Protein AF-A0A7J9WA64-F1 (afdb_monomer_lite)

Secondary structure (DSSP, 8-state):
-----------------PPP--------------------------TT--S----------------------------PPPPSS-SS-HHHHHHHHHHHHHTTPPP--HHHHHHHHHHHHHHHHHHHHHHHHHH---TTSPPP-EEEE-HHHHHHHHHHHHHHHHHHHHHHHHHT-SS-HHHHHHHHHHHHHHHHHHHTTT--EEE----SSSPPS--EEEEHHHHHHHHHHTGGGTT--HHHHHHHHHHHHHHHHHHHHH-TTHHHHHHHHHHHHHHH----HHHHHHHHHHHHHHTT-TTTTT-HHHHHHHHS-HHHHHHHHHHHHHHHHHHHHHHHHHHHHHHHHHHTT-----HHHHHHHHHHHHHTT--HHHHHHHS----TTHHHHHHHHHHHHHHHH-HHHHHGGGS-GGGSPPTTTTT-HHHHHHHHHHH--

Sequence (441 aa):
MPSRARRSPARVPSRTSARKTTCRSSTCPRSRNCRRSSGSCTSPCSSWESSSSSCSCSGTCSGNHDSLRSAEVSVVADSSPPPQGQLADWGLAGQVAWLVASSSSPATTHAEVAALRDSLARTVATADELARRATNLGADLAPATCRVVGRRTWIRANLDSMAWITAPVADRLLSQSGVSRAVARKVLGFQLGVVMGYLATKVLGQYEVFLPGDAAPGRLTLVGPNLLELERSLLPETGVSPDEFRMGVCLHEIAHRLQFEAVDWLRPHLRGLLDGYLEQTRVDPERMRQVLAQLPELLRNPGQLADPARLMEIVLTPAQAATMRHAQALMSLLEGHGNVVMDWGAEVANTHGGVDFDPSRVREVLNRRRAGTVDQTLRKMLGLAMKAEQYRVGEKFILQVAEHHGRDTFAKVWSGPELIPTPEELEDPDAWAARAARATA

pLDDT: mean 71.36, std 23.31, range [23.69, 97.94]

Foldseek 3Di:
DDDDDDDDDDDDDDDDDDDDDDDDDDDDDDDDDDDDDPDDPPDQDDLQPPDDDDPPPPDDDDDDDDDDDDDDPPPPPPCDDQFAFFLAPLVLLLVLLCVLQVVPQDRDDNVRVVVVQVLLQVLLQLLLVLLCVLQVFDPPPDRADEAAHALSVVLNQVSSLVRQLCRVCRCVVLVPDPDDSVVSRHVVSNLSSNVSSLVSLADAWAFQLRGPDPDDHTHIYGHVSNLVVLQVPCCVVLVDHSSLLSNLVSNLSVLVVRLRPRQVVPSVVVVCLSVVLSVQPDDDVVLVVVLVVCVVVCVVCVVVVVDLLVVCVSVDDPSNNQSVQLVLLVVLQSLLSSLVSSVSSQVSCVVVVHDNHDSVSSVVSVVVSVVVSDDPVVCVSVSPVPDPVSNVLNNVLQVVLCVPPNSVLVSLCSVDSVLRAGPVCSVVSPVSSVVSVVVVD

Radius of gyration: 29.96 Å; chains: 1; bounding box: 92×95×76 Å

Structure (mmCIF, N/CA/C/O backbone):
data_AF-A0A7J9WA64-F1
#
_entry.id   AF-A0A7J9WA64-F1
#
loop_
_atom_site.group_PDB
_atom_site.id
_atom_site.type_symbol
_atom_site.label_atom_id
_atom_site.label_alt_id
_atom_site.label_comp_id
_atom_site.label_asym_id
_atom_site.label_entity_id
_atom_site.label_seq_id
_atom_site.pdbx_PDB_ins_code
_atom_site.Cartn_x
_atom_site.Cartn_y
_atom_site.Cartn_z
_atom_site.occupancy
_atom_site.B_iso_or_equiv
_atom_site.auth_seq_id
_atom_site.auth_comp_id
_atom_site.auth_asym_id
_atom_site.auth_atom_id
_atom_site.pdbx_PDB_model_num
ATOM 1 N N . MET A 1 1 ? 70.084 14.345 -32.826 1.00 35.81 1 MET A N 1
ATOM 2 C CA . MET A 1 1 ? 71.289 15.183 -33.038 1.00 35.81 1 MET A CA 1
ATOM 3 C C . MET A 1 1 ? 71.877 14.821 -34.391 1.00 35.81 1 MET A C 1
ATOM 5 O O . MET A 1 1 ? 71.818 13.637 -34.698 1.00 35.81 1 MET A O 1
ATOM 9 N N . PRO A 1 2 ? 72.448 15.764 -35.168 1.00 55.12 2 PRO A N 1
ATOM 10 C CA . PRO A 1 2 ? 72.527 17.225 -34.955 1.00 55.12 2 PRO A CA 1
ATOM 11 C C . PRO A 1 2 ? 71.203 17.939 -35.384 1.00 55.12 2 PRO A C 1
ATOM 13 O O . PRO A 1 2 ? 70.242 17.228 -35.650 1.00 55.12 2 PRO A O 1
ATOM 16 N N . SER A 1 3 ? 70.926 19.259 -35.295 1.00 36.16 3 SER A N 1
ATOM 17 C CA . SER A 1 3 ? 71.703 20.531 -35.249 1.00 36.16 3 SER A CA 1
ATOM 18 C C . SER A 1 3 ? 72.214 21.014 -36.627 1.00 36.16 3 SER A C 1
ATOM 20 O O . SER A 1 3 ? 72.663 20.177 -37.394 1.00 36.16 3 SER A O 1
ATOM 22 N N . ARG A 1 4 ? 72.248 22.303 -37.034 1.00 43.09 4 ARG A N 1
ATOM 23 C CA . ARG A 1 4 ? 71.766 23.655 -36.583 1.00 43.09 4 ARG A CA 1
ATOM 24 C C . ARG A 1 4 ? 71.992 24.613 -37.793 1.00 43.09 4 ARG A C 1
ATOM 26 O O . ARG A 1 4 ? 72.880 24.324 -38.580 1.00 43.09 4 ARG A O 1
ATOM 33 N N . ALA A 1 5 ? 71.399 25.799 -37.999 1.00 41.44 5 ALA A N 1
ATOM 34 C CA . ALA A 1 5 ? 70.200 26.506 -37.503 1.00 41.44 5 ALA A CA 1
ATOM 35 C C . ALA A 1 5 ? 69.795 27.547 -38.613 1.00 41.44 5 ALA A C 1
ATOM 37 O O . ALA A 1 5 ? 69.564 27.074 -39.714 1.00 41.44 5 ALA A O 1
ATOM 38 N N . ARG A 1 6 ? 69.721 28.899 -38.558 1.00 39.59 6 ARG A N 1
ATOM 39 C CA . ARG A 1 6 ? 69.831 29.968 -37.529 1.00 39.59 6 ARG A CA 1
ATOM 40 C C . ARG A 1 6 ? 69.413 31.350 -38.129 1.00 39.59 6 ARG A C 1
ATOM 42 O O . ARG A 1 6 ? 70.151 31.817 -38.990 1.00 39.59 6 ARG A O 1
ATOM 49 N N . ARG A 1 7 ? 68.358 32.052 -37.648 1.00 30.84 7 ARG A N 1
ATOM 50 C CA . ARG A 1 7 ? 68.285 33.545 -37.450 1.00 30.84 7 ARG A CA 1
ATOM 51 C C . ARG A 1 7 ? 66.887 34.090 -37.058 1.00 30.84 7 ARG A C 1
ATOM 53 O O . ARG A 1 7 ? 65.856 33.489 -37.326 1.00 30.84 7 ARG A O 1
ATOM 60 N N . SER A 1 8 ? 66.913 35.255 -36.405 1.00 29.92 8 SER A N 1
ATOM 61 C CA . SER A 1 8 ? 65.829 36.173 -35.961 1.00 29.92 8 SER A CA 1
ATOM 62 C C . SER A 1 8 ? 66.485 37.596 -35.891 1.00 29.92 8 SER A C 1
ATOM 64 O O . SER A 1 8 ? 67.610 37.675 -36.409 1.00 29.92 8 SER A O 1
ATOM 66 N N . PRO A 1 9 ? 65.972 38.695 -35.260 1.00 48.88 9 PRO A N 1
ATOM 67 C CA . PRO A 1 9 ? 64.745 38.910 -34.453 1.00 48.88 9 PRO A CA 1
ATOM 68 C C . PRO A 1 9 ? 64.004 40.273 -34.658 1.00 48.88 9 PRO A C 1
ATOM 70 O O . PRO A 1 9 ? 64.513 41.149 -35.345 1.00 48.88 9 PRO A O 1
ATOM 73 N N . ALA A 1 10 ? 62.860 40.474 -33.969 1.00 28.69 10 ALA A N 1
ATOM 74 C CA . ALA A 1 10 ? 62.312 41.738 -33.391 1.00 28.69 10 ALA A CA 1
ATOM 75 C C . ALA A 1 10 ? 60.790 41.593 -33.114 1.00 28.69 10 ALA A C 1
ATOM 77 O O . ALA A 1 10 ? 60.130 40.884 -33.862 1.00 28.69 10 ALA A O 1
ATOM 78 N N . ARG A 1 11 ? 60.130 42.241 -32.135 1.00 29.41 11 ARG A N 1
ATOM 79 C CA . ARG A 1 11 ? 60.499 42.785 -30.799 1.00 29.41 11 ARG A CA 1
ATOM 80 C C . ARG A 1 11 ? 59.185 42.918 -29.977 1.00 29.41 11 ARG A C 1
ATOM 82 O O . ARG A 1 11 ? 58.117 42.980 -30.573 1.00 29.41 11 ARG A O 1
ATOM 89 N N . VAL A 1 12 ? 59.237 42.970 -28.640 1.00 32.25 12 VAL A N 1
ATOM 90 C CA . VAL A 1 12 ? 58.052 43.007 -27.736 1.00 32.25 12 VAL A CA 1
ATOM 91 C C . VAL A 1 12 ? 58.147 44.212 -26.778 1.00 32.25 12 VAL A C 1
ATOM 93 O O . VAL A 1 12 ? 59.264 44.584 -26.408 1.00 32.25 12 VAL A O 1
ATOM 96 N N . PRO A 1 13 ? 57.024 44.870 -26.423 1.00 36.94 13 PRO A N 1
ATOM 97 C CA . PRO A 1 13 ? 56.581 44.900 -25.016 1.00 36.94 13 PRO A CA 1
ATOM 98 C C . PRO A 1 13 ? 55.044 44.774 -24.849 1.00 36.94 13 PRO A C 1
ATOM 100 O O . PRO A 1 13 ? 54.297 44.730 -25.822 1.00 36.94 13 PRO A O 1
ATOM 103 N N . SER A 1 14 ? 54.559 44.713 -23.603 1.00 31.69 14 SER A N 1
ATOM 104 C CA . SER A 1 14 ? 53.137 44.547 -23.249 1.00 31.69 14 SER A CA 1
ATOM 105 C C . SER A 1 14 ? 52.754 45.328 -21.979 1.00 31.69 14 SER A C 1
ATOM 107 O O . SER A 1 14 ? 53.646 45.633 -21.188 1.00 31.69 14 SER A O 1
ATOM 109 N N . ARG A 1 15 ? 51.441 45.595 -21.774 1.00 30.50 15 ARG A N 1
ATOM 110 C CA . ARG A 1 15 ? 50.671 45.581 -20.490 1.00 30.50 15 ARG A CA 1
ATOM 111 C C . ARG A 1 15 ? 49.594 46.682 -20.297 1.00 30.50 15 ARG A C 1
ATOM 113 O O . ARG A 1 15 ? 49.784 47.848 -20.613 1.00 30.50 15 ARG A O 1
ATOM 120 N N . THR A 1 16 ? 48.568 46.269 -19.535 1.00 29.50 16 THR A N 1
ATOM 121 C CA . THR A 1 16 ? 47.803 46.986 -18.476 1.00 29.50 16 THR A CA 1
ATOM 122 C C . THR A 1 16 ? 46.616 47.934 -18.741 1.00 29.50 16 THR A C 1
ATOM 124 O O . THR A 1 16 ? 46.685 48.926 -19.452 1.00 29.50 16 THR A O 1
ATOM 127 N N . SER A 1 17 ? 45.586 47.672 -17.915 1.00 27.88 17 SER A N 1
ATOM 128 C CA . SER A 1 17 ? 44.582 48.572 -17.312 1.00 27.88 17 SER A CA 1
ATOM 129 C C . SER A 1 17 ? 43.551 49.282 -18.200 1.00 27.88 17 SER A C 1
ATOM 131 O O . SER A 1 17 ? 43.749 50.414 -18.633 1.00 27.88 17 SER A O 1
ATOM 133 N N . ALA A 1 18 ? 42.351 48.693 -18.269 1.00 31.20 18 ALA A N 1
ATOM 134 C CA . ALA A 1 18 ? 41.120 49.454 -18.479 1.00 31.20 18 ALA A CA 1
ATOM 135 C C . ALA A 1 18 ? 40.888 50.404 -17.284 1.00 31.20 18 ALA A C 1
ATOM 137 O O . ALA A 1 18 ? 40.889 49.982 -16.124 1.00 31.20 18 ALA A O 1
ATOM 138 N N . ARG A 1 19 ? 40.745 51.704 -17.559 1.00 29.16 19 ARG A N 1
ATOM 139 C CA . ARG A 1 19 ? 40.657 52.766 -16.542 1.00 29.16 19 ARG A CA 1
ATOM 140 C C . ARG A 1 19 ? 39.223 52.955 -16.033 1.00 29.16 19 ARG A C 1
ATOM 142 O O . ARG A 1 19 ? 38.262 52.752 -16.765 1.00 29.16 19 ARG A O 1
ATOM 149 N N . LYS A 1 20 ? 39.083 53.436 -14.793 1.00 28.94 20 LYS A N 1
ATOM 150 C CA . LYS A 1 20 ? 37.807 53.955 -14.269 1.00 28.94 20 LYS A CA 1
ATOM 151 C C . LYS A 1 20 ? 37.417 55.227 -15.031 1.00 28.94 20 LYS A C 1
ATOM 153 O O . LYS A 1 20 ? 38.168 56.200 -14.979 1.00 28.94 20 LYS A O 1
ATOM 158 N N . THR A 1 21 ? 36.235 55.258 -15.641 1.00 27.47 21 THR A N 1
ATOM 159 C CA . THR A 1 21 ? 35.641 56.495 -16.175 1.00 27.47 21 THR A CA 1
ATOM 160 C C . THR A 1 21 ? 34.748 57.126 -15.111 1.00 27.47 21 THR A C 1
ATOM 162 O O . THR A 1 21 ? 33.687 56.601 -14.784 1.00 27.47 21 THR A O 1
ATOM 165 N N . THR A 1 22 ? 35.187 58.242 -14.533 1.00 27.89 22 THR A N 1
ATOM 166 C CA . THR A 1 22 ? 34.426 58.998 -13.527 1.00 27.89 22 THR A CA 1
ATOM 167 C C . THR A 1 22 ? 33.621 60.121 -14.178 1.00 27.89 22 THR A C 1
ATOM 169 O O . THR A 1 22 ? 34.208 61.119 -14.596 1.00 27.89 22 THR A O 1
ATOM 172 N N . CYS A 1 23 ? 32.290 60.025 -14.194 1.00 24.94 23 CYS A N 1
ATOM 173 C CA . CYS A 1 23 ? 31.441 61.194 -14.447 1.00 24.94 23 CYS A CA 1
ATOM 174 C C . CYS A 1 23 ? 31.354 62.067 -13.185 1.00 24.94 23 CYS A C 1
ATOM 176 O O . CYS A 1 23 ? 31.071 61.571 -12.093 1.00 24.94 23 CYS A O 1
ATOM 178 N N . ARG A 1 24 ? 31.596 63.375 -13.334 1.00 27.02 24 ARG A N 1
ATOM 179 C CA . ARG A 1 24 ? 31.425 64.372 -12.267 1.00 27.02 24 ARG A CA 1
ATOM 180 C C . ARG A 1 24 ? 30.007 64.956 -12.289 1.00 27.02 24 ARG A C 1
ATOM 182 O O . ARG A 1 24 ? 29.585 65.498 -13.297 1.00 27.02 24 ARG A O 1
ATOM 189 N N . SER A 1 25 ? 29.341 64.862 -11.140 1.00 28.61 25 SER A N 1
ATOM 190 C CA . SER A 1 25 ? 28.386 65.819 -10.551 1.00 28.61 25 SER A CA 1
ATOM 191 C C . SER A 1 25 ? 27.759 66.941 -11.408 1.00 28.61 25 SER A C 1
ATOM 193 O O . SER A 1 25 ? 28.449 67.904 -11.744 1.00 28.61 25 SER A O 1
ATOM 195 N N . SER A 1 26 ? 26.420 66.975 -11.445 1.00 27.45 26 SER A N 1
ATOM 196 C CA . SER A 1 26 ? 25.643 68.194 -11.143 1.00 27.45 26 SER A CA 1
ATOM 197 C C . SER A 1 26 ? 24.202 67.892 -10.666 1.00 27.45 26 SER A C 1
ATOM 199 O O . SER A 1 26 ? 23.508 67.061 -11.234 1.00 27.45 26 SER A O 1
ATOM 201 N N . THR A 1 27 ? 23.781 68.605 -9.609 1.00 28.77 27 THR A N 1
ATOM 202 C CA . THR A 1 27 ? 22.392 68.926 -9.169 1.00 28.77 27 THR A CA 1
ATOM 203 C C . THR A 1 27 ? 21.315 67.846 -8.888 1.00 28.77 27 THR A C 1
ATOM 205 O O . THR A 1 27 ? 20.744 67.259 -9.795 1.00 28.77 27 THR A O 1
ATOM 208 N N . CYS A 1 28 ? 20.886 67.832 -7.610 1.00 26.52 28 CYS A N 1
ATOM 209 C CA . CYS A 1 28 ? 19.532 67.544 -7.075 1.00 26.52 28 CYS A CA 1
ATOM 210 C C . CYS A 1 28 ? 18.952 66.101 -7.101 1.00 26.52 28 CYS A C 1
ATOM 212 O O . CYS A 1 28 ? 19.222 65.324 -8.007 1.00 26.52 28 CYS A O 1
ATOM 214 N N . PRO A 1 29 ? 18.059 65.755 -6.144 1.00 29.70 29 PRO A N 1
ATOM 215 C CA . PRO A 1 29 ? 18.179 65.989 -4.699 1.00 29.70 29 PRO A CA 1
ATOM 216 C C . PRO A 1 29 ? 18.028 64.685 -3.870 1.00 29.70 29 PRO A C 1
ATOM 218 O O . PRO A 1 29 ? 17.644 63.633 -4.370 1.00 29.70 29 PRO A O 1
ATOM 221 N N . ARG A 1 30 ? 18.338 64.736 -2.565 1.00 33.53 30 ARG A N 1
ATOM 222 C CA . ARG A 1 30 ? 18.271 63.565 -1.664 1.00 33.53 30 ARG A CA 1
ATOM 223 C C . ARG A 1 30 ? 16.833 63.214 -1.244 1.00 33.53 30 ARG A C 1
ATOM 225 O O . ARG A 1 30 ? 16.198 64.007 -0.556 1.00 33.53 30 ARG A O 1
ATOM 232 N N . SER A 1 31 ? 16.431 61.960 -1.440 1.00 29.02 31 SER A N 1
ATOM 233 C CA . SER A 1 31 ? 15.532 61.232 -0.525 1.00 29.02 31 SER A CA 1
ATOM 234 C C . SER A 1 31 ? 16.186 59.897 -0.109 1.00 29.02 31 SER A C 1
ATOM 236 O O . SER A 1 31 ? 17.286 59.578 -0.569 1.00 29.02 31 SER A O 1
ATOM 238 N N . ARG A 1 32 ? 15.628 59.183 0.879 1.00 34.34 32 ARG A N 1
ATOM 239 C CA . ARG A 1 32 ? 16.340 58.120 1.628 1.00 34.34 32 ARG A CA 1
ATOM 240 C C . ARG A 1 32 ? 15.938 56.698 1.197 1.00 34.34 32 ARG A C 1
ATOM 242 O O . ARG A 1 32 ? 14.856 56.486 0.672 1.00 34.34 32 ARG A O 1
ATOM 249 N N . ASN A 1 33 ? 16.804 55.732 1.524 1.00 32.09 33 ASN A N 1
ATOM 250 C CA . ASN A 1 33 ? 16.599 54.272 1.456 1.00 32.09 33 ASN A CA 1
ATOM 251 C C . ASN A 1 33 ? 16.618 53.584 0.073 1.00 32.09 33 ASN A C 1
ATOM 253 O O . ASN A 1 33 ? 15.760 52.767 -0.236 1.00 32.09 33 ASN A O 1
ATOM 257 N N . CYS A 1 34 ? 17.707 53.761 -0.683 1.00 24.81 34 CYS A N 1
ATOM 258 C CA . CYS A 1 34 ? 18.169 52.742 -1.639 1.00 24.81 34 CYS A CA 1
ATOM 259 C C . CYS A 1 34 ? 19.402 52.004 -1.085 1.00 24.81 34 CYS A C 1
ATOM 261 O O . CYS A 1 34 ? 20.537 52.430 -1.304 1.00 24.81 34 CYS A O 1
ATOM 263 N N . ARG A 1 35 ? 19.206 50.882 -0.373 1.00 27.38 35 ARG A N 1
ATOM 264 C CA . ARG A 1 35 ? 20.303 49.929 -0.118 1.00 27.38 35 ARG A CA 1
ATOM 265 C C . ARG A 1 35 ? 20.520 49.094 -1.379 1.00 27.38 35 ARG A C 1
ATOM 267 O O . ARG A 1 35 ? 19.638 48.342 -1.775 1.00 27.38 35 ARG A O 1
ATOM 274 N N . ARG A 1 36 ? 21.715 49.166 -1.972 1.00 29.03 36 ARG A N 1
ATOM 275 C CA . ARG A 1 36 ? 22.178 48.109 -2.881 1.00 29.03 36 ARG A CA 1
ATOM 276 C C . ARG A 1 36 ? 22.468 46.855 -2.059 1.00 29.03 36 ARG A C 1
ATOM 278 O O . ARG A 1 36 ? 23.38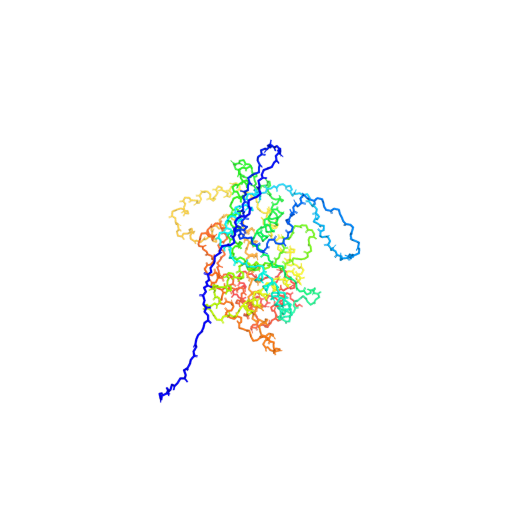1 46.872 -1.238 1.00 29.03 36 ARG A O 1
ATOM 285 N N . SER A 1 37 ? 21.752 45.773 -2.330 1.00 26.27 37 SER A N 1
ATOM 286 C CA . SER A 1 37 ? 22.151 44.414 -1.959 1.00 26.27 37 SER A CA 1
ATOM 287 C C . SER A 1 37 ? 22.249 43.575 -3.227 1.00 26.27 37 SER A C 1
ATOM 289 O O . SER A 1 37 ? 21.240 43.140 -3.777 1.00 26.27 37 SER A O 1
ATOM 291 N N . SER A 1 38 ? 23.474 43.368 -3.704 1.00 38.34 38 SER A N 1
ATOM 292 C CA . SER A 1 38 ? 23.782 42.342 -4.697 1.00 38.34 38 SER A CA 1
ATOM 293 C C . SER A 1 38 ? 23.550 40.969 -4.064 1.00 38.34 38 SER A C 1
ATOM 295 O O . SER A 1 38 ? 24.394 40.497 -3.305 1.00 38.34 38 SER A O 1
ATOM 297 N N . GLY A 1 39 ? 22.392 40.369 -4.331 1.00 25.52 39 GLY A N 1
ATOM 298 C CA . GLY A 1 39 ? 22.030 39.037 -3.858 1.00 25.52 39 GLY A CA 1
ATOM 299 C C . GLY A 1 39 ? 22.048 38.033 -5.002 1.00 25.52 39 GLY A C 1
ATOM 300 O O . GLY A 1 39 ? 21.155 38.044 -5.843 1.00 25.52 39 GLY A O 1
ATOM 301 N N . SER A 1 40 ? 23.046 37.154 -5.025 1.00 27.81 40 SER A N 1
ATOM 302 C CA . SER A 1 40 ? 22.951 35.894 -5.762 1.00 27.81 40 SER A CA 1
ATOM 303 C C . SER A 1 40 ? 21.907 35.008 -5.082 1.00 27.81 40 SER A C 1
ATOM 305 O O . SER A 1 40 ? 22.003 34.777 -3.878 1.00 27.81 40 SER A O 1
ATOM 307 N N . CYS A 1 41 ? 20.932 34.487 -5.829 1.00 24.97 41 CYS A N 1
ATOM 308 C CA . CYS A 1 41 ? 19.927 33.559 -5.302 1.00 24.97 41 CYS A CA 1
ATOM 309 C C . CYS A 1 41 ? 20.518 32.156 -5.073 1.00 24.97 41 CYS A C 1
ATOM 311 O O . CYS A 1 41 ? 20.204 31.205 -5.780 1.00 24.97 41 CYS A O 1
ATOM 313 N N . THR A 1 42 ? 21.384 32.027 -4.069 1.00 28.83 42 THR A N 1
ATOM 314 C CA . THR A 1 42 ? 21.920 30.751 -3.580 1.00 28.83 42 THR A CA 1
ATOM 315 C C . THR A 1 42 ? 20.995 30.166 -2.513 1.00 28.83 42 THR A C 1
ATOM 317 O O . THR A 1 42 ? 21.334 30.145 -1.331 1.00 28.83 42 THR A O 1
ATOM 320 N N . SER A 1 43 ? 19.826 29.697 -2.948 1.00 31.42 43 SER A N 1
ATOM 321 C CA . SER A 1 43 ? 18.892 28.907 -2.138 1.00 31.42 43 SER A CA 1
ATOM 322 C C . SER A 1 43 ? 18.500 27.653 -2.924 1.00 31.42 43 SER A C 1
ATOM 324 O O . SER A 1 43 ? 18.063 27.797 -4.069 1.00 31.42 43 SER A O 1
ATOM 326 N N . PRO A 1 44 ? 18.632 26.435 -2.367 1.00 29.33 44 PRO A N 1
ATOM 327 C CA . PRO A 1 44 ? 18.209 25.217 -3.048 1.00 29.33 44 PRO A CA 1
ATOM 328 C C . PRO A 1 44 ? 16.678 25.152 -3.080 1.00 29.33 44 PRO A C 1
ATOM 330 O O . PRO A 1 44 ? 16.038 24.753 -2.111 1.00 29.33 44 PRO A O 1
ATOM 333 N N . CYS A 1 45 ? 16.083 25.577 -4.194 1.00 31.77 45 CYS A N 1
ATOM 334 C CA . CYS A 1 45 ? 14.650 25.434 -4.422 1.00 31.77 45 CYS A CA 1
ATOM 335 C C . CYS A 1 45 ? 14.347 23.974 -4.789 1.00 31.77 45 CYS A C 1
ATOM 337 O O . CYS A 1 45 ? 14.920 23.450 -5.748 1.00 31.77 45 CYS A O 1
ATOM 339 N N . SER A 1 46 ? 13.472 23.304 -4.038 1.00 43.34 46 SER A N 1
ATOM 340 C CA . SER A 1 46 ? 13.077 21.923 -4.324 1.00 43.34 46 SER A CA 1
ATOM 341 C C . SER A 1 46 ? 12.267 21.860 -5.620 1.00 43.34 46 SER A C 1
ATOM 343 O O . SER A 1 46 ? 11.092 22.216 -5.663 1.00 43.34 46 SER A O 1
ATOM 345 N N . SER A 1 47 ? 12.879 21.329 -6.678 1.00 45.69 47 SER A N 1
ATOM 346 C CA . SER A 1 47 ? 12.329 21.215 -8.043 1.00 45.69 47 SER A CA 1
ATOM 347 C C . SER A 1 47 ? 11.009 20.419 -8.157 1.00 45.69 47 SER A C 1
ATOM 349 O O . SER A 1 47 ? 10.349 20.432 -9.199 1.00 45.69 47 SER A O 1
ATOM 351 N N . TRP A 1 48 ? 10.582 19.787 -7.062 1.00 46.44 48 TRP A N 1
ATOM 352 C CA . TRP A 1 48 ? 9.356 19.006 -6.899 1.00 46.44 48 TRP A CA 1
ATOM 353 C C . TRP A 1 48 ? 8.081 19.808 -6.589 1.00 46.44 48 TRP A C 1
ATOM 355 O O . TRP A 1 48 ? 6.990 19.249 -6.675 1.00 46.44 48 TRP A O 1
ATOM 365 N N . GLU A 1 49 ? 8.177 21.089 -6.221 1.00 47.94 49 GLU A N 1
ATOM 366 C CA . GLU A 1 49 ? 7.057 21.876 -5.658 1.00 47.94 49 GLU A CA 1
ATOM 367 C C . GLU A 1 49 ? 6.070 22.449 -6.703 1.00 47.94 49 GLU A C 1
ATOM 369 O O . GLU A 1 49 ? 5.332 23.401 -6.449 1.00 47.94 49 GLU A O 1
ATOM 374 N N . SER A 1 50 ? 6.033 21.858 -7.899 1.00 40.06 50 SER A N 1
ATOM 375 C CA . SER A 1 50 ? 5.281 22.336 -9.066 1.00 40.06 50 SER A CA 1
ATOM 376 C C . SER A 1 50 ? 3.787 21.959 -9.045 1.00 40.06 50 SER A C 1
ATOM 378 O O . SER A 1 50 ? 3.312 21.196 -9.880 1.00 40.06 50 SER A O 1
ATOM 380 N N . SER A 1 51 ? 3.022 22.554 -8.123 1.00 36.72 51 SER A N 1
ATOM 381 C CA . SER A 1 51 ? 1.571 22.761 -8.288 1.00 36.72 51 SER A CA 1
ATOM 382 C C . SER A 1 51 ? 1.092 23.972 -7.474 1.00 36.72 51 SER A C 1
ATOM 384 O O . SER A 1 51 ? 1.107 23.930 -6.244 1.00 36.72 51 SER A O 1
ATOM 386 N N . SER A 1 52 ? 0.673 25.037 -8.170 1.00 43.53 52 SER A N 1
ATOM 387 C CA . SER A 1 52 ? 0.083 26.280 -7.630 1.00 43.53 52 SER A CA 1
ATOM 388 C C . SER A 1 52 ? 0.839 26.959 -6.467 1.00 43.53 52 SER A C 1
ATOM 390 O O . SER A 1 52 ? 0.428 26.884 -5.311 1.00 43.53 52 SER A O 1
ATOM 392 N N . SER A 1 53 ? 1.891 27.716 -6.801 1.00 32.50 53 SER A N 1
ATOM 393 C CA . SER A 1 53 ? 2.387 28.850 -5.999 1.00 32.50 53 SER A CA 1
ATOM 394 C C . SER A 1 53 ? 2.398 30.101 -6.879 1.00 32.50 53 SER A C 1
ATOM 396 O O . SER A 1 53 ? 3.076 30.122 -7.904 1.00 32.50 53 SER A O 1
ATOM 398 N N . SER A 1 54 ? 1.631 31.133 -6.524 1.00 28.20 54 SER A N 1
ATOM 399 C CA . SER A 1 54 ? 1.483 32.344 -7.338 1.00 28.20 54 SER A CA 1
ATOM 400 C C . SER A 1 54 ? 2.663 33.308 -7.164 1.00 28.20 54 SER A C 1
ATOM 402 O O . SER A 1 54 ? 2.772 34.016 -6.164 1.00 28.20 54 SER A O 1
ATOM 404 N N . CYS A 1 55 ? 3.536 33.395 -8.172 1.00 24.36 55 CYS A N 1
ATOM 405 C CA . CYS A 1 55 ? 4.534 34.464 -8.258 1.00 24.36 55 CYS A CA 1
ATOM 406 C C . CYS A 1 55 ? 3.852 35.806 -8.577 1.00 24.36 55 CYS A C 1
ATOM 408 O O . CYS A 1 55 ? 3.638 36.150 -9.738 1.00 24.36 55 CYS A O 1
ATOM 410 N N . SER A 1 56 ? 3.511 36.574 -7.542 1.00 24.00 56 SER A N 1
ATOM 411 C CA . SER A 1 56 ? 2.874 37.891 -7.647 1.00 24.00 56 SER A CA 1
ATOM 412 C C . SER A 1 56 ? 3.846 38.990 -8.111 1.00 24.00 56 SER A C 1
ATOM 414 O O . SER A 1 56 ? 4.232 39.884 -7.359 1.00 24.00 56 SER A O 1
ATOM 416 N N . CYS A 1 57 ? 4.228 38.958 -9.388 1.00 24.11 57 CYS A N 1
ATOM 417 C CA . CYS A 1 57 ? 4.968 40.043 -10.031 1.00 24.11 57 CYS A CA 1
ATOM 418 C C . CYS A 1 57 ? 4.069 41.278 -10.229 1.00 24.11 57 CYS A C 1
ATOM 420 O O . CYS A 1 57 ? 3.400 41.420 -11.250 1.00 24.11 57 CYS A O 1
ATOM 422 N N . SER A 1 58 ? 4.068 42.197 -9.261 1.00 31.98 58 SER A N 1
ATOM 423 C CA . SER A 1 58 ? 3.358 43.478 -9.351 1.00 31.98 58 SER A CA 1
ATOM 424 C C . SER A 1 58 ? 4.062 44.453 -10.311 1.00 31.98 58 SER A C 1
ATOM 426 O O . SER A 1 58 ? 4.777 45.360 -9.880 1.00 31.98 58 SER A O 1
ATOM 428 N N . GLY A 1 59 ? 3.872 44.258 -11.617 1.00 26.14 59 GLY A N 1
ATOM 429 C CA . GLY A 1 59 ? 4.382 45.135 -12.672 1.00 26.14 59 GLY A CA 1
ATOM 430 C C . GLY A 1 59 ? 3.461 45.134 -13.890 1.00 26.14 59 GLY A C 1
ATOM 431 O O . GLY A 1 59 ? 3.328 44.124 -14.573 1.00 26.14 59 GLY A O 1
ATOM 432 N N . THR A 1 60 ? 2.812 46.265 -14.163 1.00 27.45 60 THR A N 1
ATOM 433 C CA . THR A 1 60 ? 1.901 46.430 -15.304 1.00 27.45 60 THR A CA 1
ATOM 434 C C . THR A 1 60 ? 2.674 46.576 -16.614 1.00 27.45 60 THR A C 1
ATOM 436 O O . THR A 1 60 ? 3.233 47.640 -16.884 1.00 27.45 60 THR A O 1
ATOM 439 N N . CYS A 1 61 ? 2.651 45.538 -17.450 1.00 24.81 61 CYS A N 1
ATOM 440 C CA . CYS A 1 61 ? 3.129 45.590 -18.831 1.00 24.81 61 CYS A CA 1
ATOM 441 C C . CYS A 1 61 ? 1.936 45.544 -19.792 1.00 24.81 61 CYS A C 1
ATOM 443 O O . CYS A 1 61 ? 1.412 44.471 -20.083 1.00 24.81 61 CYS A O 1
ATOM 445 N N . SER A 1 62 ? 1.505 46.704 -20.288 1.00 28.97 62 SER A N 1
ATOM 446 C CA . SER A 1 62 ? 0.501 46.781 -21.354 1.00 28.97 62 SER A CA 1
ATOM 447 C C . SER A 1 62 ? 1.141 46.453 -22.703 1.00 28.97 62 SER A C 1
ATOM 449 O O . SER A 1 62 ? 2.063 47.146 -23.129 1.00 28.97 62 SER A O 1
ATOM 451 N N . GLY A 1 63 ? 0.628 45.439 -23.397 1.00 25.27 63 GLY A N 1
ATOM 452 C CA . GLY A 1 63 ? 1.046 45.097 -24.754 1.00 25.27 63 GLY A CA 1
ATOM 453 C C . GLY A 1 63 ? 0.088 44.093 -25.383 1.00 25.27 63 GLY A C 1
ATOM 454 O O . GLY A 1 63 ? -0.040 42.977 -24.889 1.00 25.27 63 GLY A O 1
ATOM 455 N N . ASN A 1 64 ? -0.591 44.486 -26.463 1.00 31.66 64 ASN A N 1
ATOM 456 C CA . ASN A 1 64 ? -1.437 43.569 -27.223 1.00 31.66 64 ASN A CA 1
ATOM 457 C C . ASN A 1 64 ? -0.569 42.528 -27.934 1.00 31.66 64 ASN A C 1
ATOM 459 O O . ASN A 1 64 ? 0.249 42.895 -28.774 1.00 31.66 64 ASN A O 1
ATOM 463 N N . HIS A 1 65 ? -0.839 41.248 -27.695 1.00 28.33 65 HIS A N 1
ATOM 464 C CA . HIS A 1 65 ? -0.654 40.213 -28.705 1.00 28.33 65 HIS A CA 1
ATOM 465 C C . HIS A 1 65 ? -1.814 39.224 -28.621 1.00 28.33 65 HIS A C 1
ATOM 467 O O . HIS A 1 65 ? -2.027 38.583 -27.594 1.00 28.33 65 HIS A O 1
ATOM 473 N N . ASP A 1 66 ? -2.587 39.161 -29.700 1.00 28.83 66 ASP A N 1
ATOM 474 C CA . ASP A 1 66 ? -3.721 38.254 -29.851 1.00 28.83 66 ASP A CA 1
ATOM 475 C C . ASP A 1 66 ? -3.263 36.917 -30.473 1.00 28.83 66 ASP A C 1
ATOM 477 O O . ASP A 1 66 ? -2.138 36.799 -30.963 1.00 28.83 66 ASP A O 1
ATOM 481 N N . SER A 1 67 ? -4.160 35.932 -30.513 1.00 28.38 67 SER A N 1
ATOM 482 C CA . SER A 1 67 ? -4.008 34.597 -31.117 1.00 28.38 67 SER A CA 1
ATOM 483 C C . SER A 1 67 ? -2.909 33.681 -30.542 1.00 28.38 67 SER A C 1
ATOM 485 O O . SER A 1 67 ? -1.771 33.671 -30.997 1.00 28.38 67 SER A O 1
ATOM 487 N N . LEU A 1 68 ? -3.308 32.810 -29.604 1.00 26.64 68 LEU A N 1
ATOM 488 C CA . LEU A 1 68 ? -3.218 31.338 -29.722 1.00 26.64 68 LEU A CA 1
ATOM 489 C C . LEU A 1 68 ? -3.774 30.684 -28.440 1.00 26.64 68 LEU A C 1
ATOM 491 O O . LEU A 1 68 ? -3.081 30.554 -27.433 1.00 26.64 68 LEU A O 1
ATOM 495 N N . ARG A 1 69 ? -5.050 30.273 -28.460 1.00 25.14 69 ARG A N 1
ATOM 496 C CA . ARG A 1 69 ? -5.686 29.586 -27.322 1.00 25.14 69 ARG A CA 1
ATOM 497 C C . ARG A 1 69 ? -5.308 28.103 -27.288 1.00 25.14 69 ARG A C 1
ATOM 499 O O . ARG A 1 69 ? -6.005 27.278 -27.874 1.00 25.14 69 ARG A O 1
ATOM 506 N N . SER A 1 70 ? -4.269 27.762 -26.534 1.00 27.81 70 SER A N 1
ATOM 507 C CA . SER A 1 70 ? -4.174 26.424 -25.938 1.00 27.81 70 SER A CA 1
ATOM 508 C C . SER A 1 70 ? -5.315 26.242 -24.934 1.00 27.81 70 SER A C 1
ATOM 510 O O . SER A 1 70 ? -5.603 27.149 -24.152 1.00 27.81 70 SER A O 1
ATOM 512 N N . ALA A 1 71 ? -5.978 25.086 -24.949 1.00 27.08 71 ALA A N 1
ATOM 513 C CA . ALA A 1 71 ? -7.057 24.788 -24.013 1.00 27.08 71 ALA A CA 1
ATOM 514 C C . ALA A 1 71 ? -6.488 24.383 -22.642 1.00 27.08 71 ALA A C 1
ATOM 516 O O . ALA A 1 71 ? -6.255 23.204 -22.380 1.00 27.08 71 ALA A O 1
ATOM 517 N N . GLU A 1 72 ? -6.267 25.358 -21.757 1.00 25.70 72 GLU A N 1
ATOM 518 C CA . GLU A 1 72 ? -6.073 25.062 -20.336 1.00 25.70 72 GLU A CA 1
ATOM 519 C C . GLU A 1 72 ? -7.361 24.452 -19.769 1.00 25.70 72 GLU A C 1
ATOM 521 O O . GLU A 1 72 ? -8.378 25.131 -19.621 1.00 25.70 72 GLU A O 1
ATOM 526 N N . VAL A 1 73 ? -7.311 23.161 -19.427 1.00 25.28 73 VAL A N 1
ATOM 527 C CA . VAL A 1 73 ? -8.325 22.534 -18.574 1.00 25.28 73 VAL A CA 1
ATOM 528 C C . VAL A 1 73 ? -8.123 23.085 -17.168 1.00 25.28 73 VAL A C 1
ATOM 530 O O . VAL A 1 73 ? -7.317 22.580 -16.384 1.00 25.28 73 VAL A O 1
ATOM 533 N N . SER A 1 74 ? -8.833 24.168 -16.864 1.00 23.69 74 SER A N 1
ATOM 534 C CA . SER A 1 74 ? -8.878 24.757 -15.535 1.00 23.69 74 SER A CA 1
ATOM 535 C C . SER A 1 74 ? -9.490 23.753 -14.561 1.00 23.69 74 SER A C 1
ATOM 537 O O . SER A 1 74 ? -10.703 23.556 -14.515 1.00 23.69 74 SER A O 1
ATOM 539 N N . VAL A 1 75 ? -8.634 23.115 -13.758 1.00 28.05 75 VAL A N 1
ATOM 540 C CA . VAL A 1 75 ? -9.070 22.297 -12.624 1.00 28.05 75 VAL A CA 1
ATOM 541 C C . VAL A 1 75 ? -9.754 23.225 -11.627 1.00 28.05 75 VAL A C 1
ATOM 543 O O . VAL A 1 75 ? -9.101 23.887 -10.820 1.00 28.05 75 VAL A O 1
ATOM 546 N N . VAL A 1 76 ? -11.083 23.283 -11.706 1.00 26.20 76 VAL A N 1
ATOM 547 C CA . VAL A 1 76 ? -11.919 23.889 -10.675 1.00 26.20 76 VAL A CA 1
ATOM 548 C C . VAL A 1 76 ? -11.718 23.055 -9.418 1.00 26.20 76 VAL A C 1
ATOM 550 O O . VAL A 1 76 ? -12.229 21.944 -9.302 1.00 26.20 76 VAL A O 1
ATOM 553 N N . ALA A 1 77 ? -10.917 23.575 -8.492 1.00 31.38 77 ALA A N 1
ATOM 554 C CA . ALA A 1 77 ? -10.855 23.052 -7.141 1.00 31.38 77 ALA A CA 1
ATOM 555 C C . ALA A 1 77 ? -12.189 23.393 -6.472 1.00 31.38 77 ALA A C 1
ATOM 557 O O . ALA A 1 77 ? -12.346 24.498 -5.950 1.00 31.38 77 ALA A O 1
ATOM 558 N N . ASP A 1 78 ? -13.156 22.478 -6.568 1.00 28.75 78 ASP A N 1
ATOM 559 C CA . ASP A 1 78 ? -14.475 22.674 -5.979 1.00 28.75 78 ASP A CA 1
ATOM 560 C C . ASP A 1 78 ? -14.328 22.912 -4.474 1.00 28.75 78 ASP A C 1
ATOM 562 O O . ASP A 1 78 ? -13.796 22.085 -3.725 1.00 28.75 78 ASP A O 1
ATOM 566 N N . SER A 1 79 ? -14.728 24.104 -4.041 1.00 36.81 79 SER A N 1
ATOM 567 C CA . SER A 1 79 ? -14.469 24.605 -2.700 1.00 36.81 79 SER A CA 1
ATOM 568 C C . SER A 1 79 ? -15.535 24.101 -1.733 1.00 36.81 79 SER A C 1
ATOM 570 O O . SER A 1 79 ? -16.270 24.890 -1.134 1.00 36.81 79 SER A O 1
ATOM 572 N N . SER A 1 80 ? -15.598 22.775 -1.582 1.00 35.16 80 SER A N 1
ATOM 573 C CA . SER A 1 80 ? -16.336 22.118 -0.507 1.00 35.16 80 SER A CA 1
ATOM 574 C C . SER A 1 80 ? -16.010 22.800 0.831 1.00 35.16 80 SER A C 1
ATOM 576 O O . SER A 1 80 ? -14.829 23.029 1.125 1.00 35.16 80 SER A O 1
ATOM 578 N N . PRO A 1 81 ? -17.017 23.159 1.649 1.00 36.53 81 PRO A N 1
ATOM 579 C CA . PRO A 1 81 ? -16.776 23.848 2.910 1.00 36.53 81 PRO A CA 1
ATOM 580 C C . PRO A 1 81 ? -15.901 22.979 3.828 1.00 36.53 81 PRO A C 1
ATOM 582 O O . PRO A 1 81 ? -16.075 21.758 3.858 1.00 36.53 81 PRO A O 1
ATOM 585 N N . PRO A 1 82 ? -14.963 23.575 4.592 1.00 46.38 82 PRO A N 1
ATOM 586 C CA . PRO A 1 82 ? -14.078 22.809 5.460 1.00 46.38 82 PRO A CA 1
ATOM 587 C C . PRO A 1 82 ? -14.911 22.000 6.466 1.00 46.38 82 PRO A C 1
ATOM 589 O O . PRO A 1 82 ? -15.848 22.552 7.054 1.00 46.38 82 PRO A O 1
ATOM 592 N N . PRO A 1 83 ? -14.601 20.707 6.671 1.00 52.25 83 PRO A N 1
ATOM 593 C CA . PRO A 1 83 ? -15.475 19.817 7.417 1.00 52.25 83 PRO A CA 1
ATOM 594 C C . PRO A 1 83 ? -15.646 20.274 8.870 1.00 52.25 83 PRO A C 1
ATOM 596 O O . PRO A 1 83 ? -14.703 20.723 9.530 1.00 52.25 83 PRO A O 1
ATOM 599 N N . GLN A 1 84 ? -16.881 20.168 9.363 1.00 49.72 84 GLN A N 1
ATOM 600 C CA . GLN A 1 84 ? -17.232 20.540 10.731 1.00 49.72 84 GLN A CA 1
ATOM 601 C C . GLN A 1 84 ? -16.656 19.506 11.708 1.00 49.72 84 GLN A C 1
ATOM 603 O O . GLN A 1 84 ? -16.788 18.306 11.490 1.00 49.72 84 GLN A O 1
ATOM 608 N N . GLY A 1 85 ? -16.013 19.981 12.779 1.00 64.56 85 GLY A N 1
ATOM 609 C CA . GLY A 1 85 ? -15.264 19.136 13.713 1.00 64.56 85 GLY A CA 1
ATOM 610 C C . GLY A 1 85 ? -13.835 18.852 13.228 1.00 64.56 85 GLY A C 1
ATOM 611 O O . GLY A 1 85 ? -13.591 17.998 12.385 1.00 64.56 85 GLY A O 1
ATOM 612 N N . GLN A 1 86 ? -12.848 19.546 13.801 1.00 83.81 86 GLN A N 1
ATOM 613 C CA . GLN A 1 86 ? -11.427 19.283 13.537 1.00 83.81 86 GLN A CA 1
ATOM 614 C C . GLN A 1 86 ? -10.852 18.389 14.635 1.00 83.81 86 GLN A C 1
ATOM 616 O O . GLN A 1 86 ? -10.708 18.857 15.760 1.00 83.81 86 GLN A O 1
ATOM 621 N N . LEU A 1 87 ? -10.472 17.144 14.334 1.00 86.69 87 LEU A N 1
ATOM 622 C CA . LEU A 1 87 ? -9.854 16.259 15.334 1.00 86.69 87 LEU A CA 1
ATOM 623 C C . LEU A 1 87 ? -8.468 16.765 15.791 1.00 86.69 87 LEU A C 1
ATOM 625 O O . LEU A 1 87 ? -8.112 16.632 16.961 1.00 86.69 87 LEU A O 1
ATOM 629 N N . ALA A 1 88 ? -7.706 17.394 14.892 1.00 89.12 88 ALA A N 1
ATOM 630 C CA . ALA A 1 88 ? -6.352 17.887 15.137 1.00 89.12 88 ALA A CA 1
ATOM 631 C C . ALA A 1 88 ? -6.137 19.316 14.603 1.00 89.12 88 ALA A C 1
ATOM 633 O O . ALA A 1 88 ? -6.919 19.831 13.804 1.00 89.12 88 ALA A O 1
ATOM 634 N N . ASP A 1 89 ? -5.049 19.958 15.031 1.00 90.19 89 ASP A N 1
ATOM 635 C CA . ASP A 1 89 ? -4.509 21.163 14.393 1.00 90.19 89 ASP A CA 1
ATOM 636 C C . ASP A 1 89 ? -3.728 20.744 13.133 1.00 90.19 89 ASP A C 1
ATOM 638 O O . ASP A 1 89 ? -2.522 20.492 13.167 1.00 90.19 89 ASP A O 1
ATOM 642 N N . TRP A 1 90 ? -4.450 20.597 12.018 1.00 92.44 90 TRP A N 1
ATOM 643 C CA . TRP A 1 90 ? -3.900 20.134 10.737 1.00 92.44 90 TRP A CA 1
ATOM 644 C C . TRP A 1 90 ? -2.847 21.091 10.152 1.00 92.44 90 TRP A C 1
ATOM 646 O O . TRP A 1 90 ? -1.918 20.652 9.473 1.00 92.44 90 TRP A O 1
ATOM 656 N N . GLY A 1 91 ? -2.943 22.389 10.464 1.00 91.88 91 GLY A N 1
ATOM 657 C CA . GLY A 1 91 ? -1.949 23.390 10.071 1.00 91.88 91 GLY A CA 1
ATOM 658 C C . GLY A 1 91 ? -0.618 23.181 10.792 1.00 91.88 91 GLY A C 1
ATOM 659 O O . GLY A 1 91 ? 0.434 23.146 10.150 1.00 91.88 91 GLY A O 1
ATOM 660 N N . LEU A 1 92 ? -0.663 22.963 12.111 1.00 87.38 92 LEU A N 1
ATOM 661 C CA . LEU A 1 92 ? 0.502 22.565 12.901 1.00 87.38 92 LEU A CA 1
ATOM 662 C C . LEU A 1 92 ? 1.065 21.212 12.436 1.00 87.38 92 LEU A C 1
ATOM 664 O O . LEU A 1 92 ? 2.281 21.082 12.291 1.00 87.38 92 LEU A O 1
ATOM 668 N N . ALA A 1 93 ? 0.202 20.234 12.138 1.00 89.31 93 ALA A N 1
ATOM 669 C CA . ALA A 1 93 ? 0.620 18.929 11.628 1.00 89.31 93 ALA A CA 1
ATOM 670 C C . ALA A 1 93 ? 1.427 19.054 10.327 1.00 89.31 93 ALA A C 1
ATOM 672 O O . ALA A 1 93 ? 2.525 18.508 10.236 1.00 89.31 93 ALA A O 1
ATOM 673 N N . GLY A 1 94 ? 0.948 19.836 9.353 1.00 91.19 94 GLY A N 1
ATOM 674 C CA . GLY A 1 94 ? 1.663 20.074 8.095 1.00 91.19 94 GLY A CA 1
ATOM 675 C C . GLY A 1 94 ? 3.016 20.773 8.278 1.00 91.19 94 GLY A C 1
ATOM 676 O O . GLY A 1 94 ? 3.987 20.425 7.602 1.00 91.19 94 GLY A O 1
ATOM 677 N N . GLN A 1 95 ? 3.114 21.717 9.222 1.00 91.00 95 GLN A N 1
ATOM 678 C CA . GLN A 1 95 ? 4.369 22.411 9.543 1.00 91.00 95 GLN A CA 1
ATOM 679 C C . GLN A 1 95 ? 5.402 21.471 10.179 1.00 91.00 95 GLN A C 1
ATOM 681 O O . GLN A 1 95 ? 6.548 21.423 9.728 1.00 91.00 95 GLN A O 1
ATOM 686 N N . VAL A 1 96 ? 4.998 20.696 11.191 1.00 84.25 96 VAL A N 1
ATOM 687 C CA . VAL A 1 96 ? 5.874 19.737 11.887 1.00 84.25 96 VAL A CA 1
ATOM 688 C C . VAL A 1 96 ? 6.275 18.590 10.953 1.00 84.25 96 VAL A C 1
ATOM 690 O O . VAL A 1 96 ? 7.447 18.217 10.913 1.00 84.25 96 VAL A O 1
ATOM 693 N N . ALA A 1 97 ? 5.345 18.093 10.132 1.00 86.38 97 ALA A N 1
ATOM 694 C CA . ALA A 1 97 ? 5.632 17.067 9.134 1.00 86.38 97 ALA A CA 1
ATOM 695 C C . ALA A 1 97 ? 6.652 17.538 8.096 1.00 86.38 97 ALA A C 1
ATOM 697 O O . ALA A 1 97 ? 7.597 16.810 7.788 1.00 86.38 97 ALA A O 1
ATOM 698 N N . TRP A 1 98 ? 6.516 18.767 7.586 1.00 90.31 98 TRP A N 1
ATOM 699 C CA . TRP A 1 98 ? 7.522 19.323 6.686 1.00 90.31 98 TRP A CA 1
ATOM 700 C C . TRP A 1 98 ? 8.883 19.493 7.373 1.00 90.31 98 TRP A C 1
ATOM 702 O O . TRP A 1 98 ? 9.902 19.134 6.784 1.00 90.31 98 TRP A O 1
ATOM 712 N N . LEU A 1 99 ? 8.919 19.993 8.614 1.00 86.44 99 LEU A N 1
ATOM 713 C CA . LEU A 1 99 ? 10.168 20.161 9.363 1.00 86.44 99 LEU A CA 1
ATOM 714 C C . LEU A 1 99 ? 10.939 18.835 9.471 1.00 86.44 99 LEU A C 1
ATOM 716 O O . LEU A 1 99 ? 12.124 18.799 9.146 1.00 86.44 99 LEU A O 1
ATOM 720 N N . VAL A 1 100 ? 10.259 17.739 9.822 1.00 80.44 100 VAL A N 1
ATOM 721 C CA . VAL A 1 100 ? 10.863 16.398 9.878 1.00 80.44 100 VAL A CA 1
ATOM 722 C C . VAL A 1 100 ? 11.290 15.925 8.481 1.00 80.44 100 VAL A C 1
ATOM 724 O O . VAL A 1 100 ? 12.461 15.607 8.275 1.00 80.44 100 VAL A O 1
ATOM 727 N N . ALA A 1 101 ? 10.387 15.935 7.494 1.00 84.06 101 ALA A N 1
ATOM 728 C CA . ALA A 1 101 ? 10.640 15.373 6.160 1.00 84.06 101 ALA A CA 1
ATOM 729 C C . ALA A 1 101 ? 11.701 16.120 5.325 1.00 84.06 101 ALA A C 1
ATOM 731 O O . ALA A 1 101 ? 12.337 15.534 4.439 1.00 84.06 101 ALA A O 1
ATOM 732 N N . SER A 1 102 ? 11.876 17.420 5.583 1.00 83.75 102 SER A N 1
ATOM 733 C CA . SER A 1 102 ? 12.840 18.274 4.881 1.00 83.75 102 SER A CA 1
ATOM 734 C C . SER A 1 102 ? 14.291 17.965 5.248 1.00 83.75 102 SER A C 1
ATOM 736 O O . SER A 1 102 ? 15.160 18.064 4.385 1.00 83.75 102 SER A O 1
ATOM 738 N N . SER A 1 103 ? 14.536 17.516 6.485 1.00 74.94 103 SER A N 1
ATOM 739 C CA . SER A 1 103 ? 15.878 17.255 7.028 1.00 74.94 103 SER A CA 1
ATOM 740 C C . SER A 1 103 ? 16.708 16.243 6.226 1.00 74.94 103 SER A C 1
ATOM 742 O O . SER A 1 103 ? 17.929 16.363 6.177 1.00 74.94 103 SER A O 1
ATOM 744 N N . SER A 1 104 ? 16.051 15.285 5.565 1.00 73.38 104 SER A N 1
ATOM 745 C CA . SER A 1 104 ? 16.673 14.240 4.741 1.00 73.38 104 SER A CA 1
ATOM 746 C C . SER A 1 104 ? 16.281 14.321 3.260 1.00 73.38 104 SER A C 1
ATOM 748 O O . SER A 1 104 ? 16.323 13.318 2.555 1.00 73.38 104 SER A O 1
ATOM 750 N N . SER A 1 105 ? 15.800 15.466 2.765 1.00 75.25 105 SER A N 1
ATOM 751 C CA . SER A 1 105 ? 15.386 15.580 1.356 1.00 75.25 105 SER A CA 1
ATOM 752 C C . SER A 1 105 ? 16.607 15.670 0.423 1.00 75.25 105 SER A C 1
ATOM 754 O O . SER A 1 105 ? 17.403 16.599 0.573 1.00 75.25 105 SER A O 1
ATOM 756 N N . PRO A 1 106 ? 16.779 14.759 -0.558 1.00 81.81 106 PRO A N 1
ATOM 757 C CA . PRO A 1 106 ? 17.965 14.754 -1.409 1.00 81.81 106 PRO A CA 1
ATOM 758 C C . PRO A 1 106 ? 18.023 15.963 -2.350 1.00 81.81 106 PRO A C 1
ATOM 760 O O . PRO A 1 106 ? 17.036 16.340 -2.991 1.00 81.81 106 PRO A O 1
ATOM 763 N N . ALA A 1 107 ? 19.227 16.519 -2.511 1.00 84.19 107 ALA A N 1
ATOM 764 C CA . ALA A 1 107 ? 19.501 17.532 -3.524 1.00 84.19 107 ALA A CA 1
ATOM 765 C C . ALA A 1 107 ? 19.205 16.975 -4.930 1.00 84.19 107 ALA A C 1
ATOM 767 O O . ALA A 1 107 ? 19.707 15.912 -5.311 1.00 84.19 107 ALA A O 1
ATOM 768 N N . THR A 1 108 ? 18.360 17.684 -5.679 1.00 86.50 108 THR A N 1
ATOM 769 C CA . THR A 1 108 ? 17.842 17.267 -6.991 1.00 86.50 108 THR A CA 1
ATOM 770 C C . THR A 1 108 ? 17.678 18.472 -7.916 1.00 86.50 108 THR A C 1
ATOM 772 O O . THR A 1 108 ? 17.098 19.497 -7.550 1.00 86.50 108 THR A O 1
ATOM 775 N N . THR A 1 109 ? 18.198 18.360 -9.134 1.00 88.62 109 THR A N 1
ATOM 776 C CA . THR A 1 109 ? 18.090 19.377 -10.188 1.00 88.62 109 THR A CA 1
ATOM 777 C C . THR A 1 109 ? 16.767 19.257 -10.947 1.00 88.62 109 THR A C 1
ATOM 779 O O . THR A 1 109 ? 16.150 18.196 -10.976 1.00 88.62 109 THR A O 1
ATOM 782 N N . HIS A 1 110 ? 16.334 20.322 -11.633 1.00 86.81 110 HIS A N 1
ATOM 783 C CA . HIS A 1 110 ? 15.153 20.242 -12.508 1.00 86.81 110 HIS A CA 1
ATOM 784 C C . HIS A 1 110 ? 15.312 19.209 -13.640 1.00 86.81 110 HIS A C 1
ATOM 786 O O . HIS A 1 110 ? 14.323 18.595 -14.031 1.00 86.81 110 HIS A O 1
ATOM 792 N N . ALA A 1 111 ? 16.537 18.985 -14.130 1.00 91.12 111 ALA A N 1
ATOM 793 C CA . ALA A 1 111 ? 16.820 17.995 -15.167 1.00 91.12 111 ALA A CA 1
ATOM 794 C C . ALA A 1 111 ? 16.626 16.554 -14.664 1.00 91.12 111 ALA A C 1
ATOM 796 O O . ALA A 1 111 ? 16.002 15.752 -15.351 1.00 91.12 111 ALA A O 1
ATOM 797 N N . GLU A 1 112 ? 17.080 16.236 -13.447 1.00 90.69 112 GLU A N 1
ATOM 798 C CA . GLU A 1 112 ? 16.849 14.921 -12.827 1.00 90.69 112 GLU A CA 1
ATOM 799 C C . GLU A 1 112 ? 15.360 14.669 -12.550 1.00 90.69 112 GLU A C 1
ATOM 801 O O . GLU A 1 112 ? 14.874 13.561 -12.761 1.00 90.69 112 GLU A O 1
ATOM 806 N N . VAL A 1 113 ? 14.614 15.699 -12.130 1.00 90.50 113 VAL A N 1
ATOM 807 C CA . VAL A 1 113 ? 13.157 15.601 -11.924 1.00 90.50 113 VAL A CA 1
ATOM 808 C C . VAL A 1 113 ? 12.406 15.364 -13.236 1.00 90.50 113 VAL A C 1
ATOM 810 O O . VAL A 1 113 ? 11.466 14.570 -13.254 1.00 90.50 113 VAL A O 1
ATOM 813 N N . ALA A 1 114 ? 12.815 16.018 -14.327 1.00 91.25 114 ALA A N 1
ATOM 814 C CA . ALA A 1 114 ? 12.263 15.763 -15.657 1.00 91.25 114 ALA A CA 1
ATOM 815 C C . ALA A 1 114 ? 12.598 14.338 -16.130 1.00 91.25 114 ALA A C 1
ATOM 817 O O . ALA A 1 114 ? 11.689 13.567 -16.416 1.00 91.25 114 ALA A O 1
ATOM 818 N N . ALA A 1 115 ? 13.873 13.941 -16.087 1.00 92.75 115 ALA A N 1
ATOM 819 C CA . ALA A 1 115 ? 14.315 12.614 -16.512 1.00 92.75 115 ALA A CA 1
ATOM 820 C C . ALA A 1 115 ? 13.639 11.470 -15.731 1.00 92.75 115 ALA A C 1
ATOM 822 O O . ALA A 1 115 ? 13.258 10.465 -16.333 1.00 92.75 115 ALA A O 1
ATOM 823 N N . LEU A 1 116 ? 13.433 11.625 -14.414 1.00 93.12 116 LEU A N 1
ATOM 824 C CA . LEU A 1 116 ? 12.694 10.642 -13.615 1.00 93.12 116 LEU A CA 1
ATOM 825 C C . LEU A 1 116 ? 11.209 10.595 -14.003 1.00 93.12 116 LEU A C 1
ATOM 827 O O . LEU A 1 116 ? 10.646 9.509 -14.101 1.00 93.12 116 LEU A O 1
ATOM 831 N N . ARG A 1 117 ? 10.570 11.747 -14.252 1.00 93.31 117 ARG A N 1
ATOM 832 C CA . ARG A 1 117 ? 9.173 11.807 -14.722 1.00 93.31 117 ARG A CA 1
ATOM 833 C C . ARG A 1 117 ? 9.009 11.138 -16.086 1.00 93.31 117 ARG A C 1
ATOM 835 O O . ARG A 1 117 ? 8.103 10.326 -16.239 1.00 93.31 117 ARG A O 1
ATOM 842 N N . ASP A 1 118 ? 9.908 11.411 -17.025 1.00 92.56 118 ASP A N 1
ATOM 843 C CA . ASP A 1 118 ? 9.874 10.841 -18.373 1.00 92.56 118 ASP A CA 1
ATOM 844 C C . ASP A 1 118 ? 10.164 9.331 -18.368 1.00 92.56 118 ASP A C 1
ATOM 846 O O . ASP A 1 118 ? 9.549 8.585 -19.129 1.00 92.56 118 ASP A O 1
ATOM 850 N N . SER A 1 119 ? 11.086 8.868 -17.511 1.00 93.69 119 SER A N 1
ATOM 851 C CA . SER A 1 119 ? 11.332 7.438 -17.265 1.00 93.69 119 SER A CA 1
ATOM 852 C C . SER A 1 119 ? 10.076 6.767 -16.704 1.00 93.69 119 SER A C 1
ATOM 854 O O . SER A 1 119 ? 9.509 5.901 -17.369 1.00 93.69 119 SER A O 1
ATOM 856 N N . LEU A 1 120 ? 9.568 7.239 -15.559 1.00 93.94 120 LEU A N 1
ATOM 857 C CA . LEU A 1 120 ? 8.404 6.654 -14.889 1.00 93.94 120 LEU A CA 1
ATOM 858 C C . LEU A 1 120 ? 7.138 6.682 -15.755 1.00 93.94 120 LEU A C 1
ATOM 860 O O . LEU A 1 120 ? 6.356 5.742 -15.689 1.00 93.94 120 LEU A O 1
ATOM 864 N N . ALA A 1 121 ? 6.938 7.696 -16.601 1.00 91.31 121 ALA A N 1
ATOM 865 C CA . ALA A 1 121 ? 5.814 7.728 -17.540 1.00 91.31 121 ALA A CA 1
ATOM 866 C C . ALA A 1 121 ? 5.845 6.558 -18.543 1.00 91.31 121 ALA A C 1
ATOM 868 O O . ALA A 1 121 ? 4.797 5.996 -18.855 1.00 91.31 121 ALA A O 1
ATOM 869 N N . ARG A 1 122 ? 7.036 6.154 -19.012 1.00 91.81 122 ARG A N 1
ATOM 870 C CA . ARG A 1 122 ? 7.202 4.964 -19.865 1.00 91.81 122 ARG A CA 1
ATOM 871 C C . ARG A 1 122 ? 7.096 3.675 -19.052 1.00 91.81 122 ARG A C 1
ATOM 873 O O . ARG A 1 122 ? 6.358 2.778 -19.443 1.00 91.81 122 ARG A O 1
ATOM 880 N N . THR A 1 123 ? 7.780 3.603 -17.909 1.00 93.81 123 THR A N 1
ATOM 881 C CA . THR A 1 123 ? 7.774 2.417 -17.038 1.00 93.81 123 THR A CA 1
ATOM 882 C C . THR A 1 123 ? 6.366 2.063 -16.563 1.00 93.81 123 THR A C 1
ATOM 884 O O . THR A 1 123 ? 6.009 0.892 -16.576 1.00 93.81 123 THR A O 1
ATOM 887 N N . VAL A 1 124 ? 5.541 3.055 -16.210 1.00 94.00 124 VAL A N 1
ATOM 888 C CA . VAL A 1 124 ? 4.142 2.849 -15.798 1.00 94.00 124 VAL A CA 1
ATOM 889 C C . VAL A 1 124 ? 3.288 2.307 -16.940 1.00 94.00 124 VAL A C 1
ATOM 891 O O . VAL A 1 124 ? 2.503 1.403 -16.693 1.00 94.00 124 VAL A O 1
ATOM 894 N N . ALA A 1 125 ? 3.464 2.776 -18.180 1.00 92.62 125 ALA A N 1
ATOM 895 C CA . ALA A 1 125 ? 2.718 2.242 -19.322 1.00 92.62 125 ALA A CA 1
ATOM 896 C C . ALA A 1 125 ? 3.044 0.757 -19.583 1.00 92.62 125 ALA A C 1
ATOM 898 O O . ALA A 1 125 ? 2.136 -0.051 -19.762 1.00 92.62 125 ALA A O 1
ATOM 899 N N . THR A 1 126 ? 4.326 0.377 -19.536 1.00 93.25 126 THR A N 1
ATOM 900 C CA . THR A 1 126 ? 4.746 -1.030 -19.672 1.00 93.25 126 THR A CA 1
ATOM 901 C C . THR A 1 126 ? 4.293 -1.883 -18.485 1.00 93.25 126 THR A C 1
ATOM 903 O O . THR A 1 126 ? 3.770 -2.977 -18.678 1.00 93.25 126 THR A O 1
ATOM 906 N N . ALA A 1 127 ? 4.449 -1.389 -17.255 1.00 94.25 127 ALA A N 1
ATOM 907 C CA . ALA A 1 127 ? 4.038 -2.106 -16.050 1.00 94.25 127 ALA A CA 1
ATOM 908 C C . ALA A 1 127 ? 2.509 -2.278 -15.953 1.00 94.25 127 ALA A C 1
ATOM 910 O O . ALA A 1 127 ? 2.056 -3.275 -15.401 1.00 94.25 127 ALA A O 1
ATOM 911 N N . ASP A 1 128 ? 1.716 -1.362 -16.518 1.00 95.12 128 ASP A N 1
ATOM 912 C CA . ASP A 1 128 ? 0.254 -1.480 -16.609 1.00 95.12 128 ASP A CA 1
ATOM 913 C C . ASP A 1 128 ? -0.162 -2.632 -17.527 1.00 95.12 128 ASP A C 1
ATOM 915 O O . ASP A 1 128 ? -0.963 -3.479 -17.135 1.00 95.12 128 ASP A O 1
ATOM 919 N N . GLU A 1 129 ? 0.446 -2.735 -18.711 1.00 93.94 129 GLU A N 1
ATOM 920 C CA . GLU A 1 129 ? 0.211 -3.864 -19.612 1.00 93.94 129 GLU A CA 1
ATOM 921 C C . GLU A 1 129 ? 0.638 -5.200 -18.978 1.00 93.94 129 GLU A C 1
ATOM 923 O O . GLU A 1 129 ? -0.127 -6.168 -18.992 1.00 93.94 129 GLU A O 1
ATOM 928 N N . LEU A 1 130 ? 1.835 -5.251 -18.382 1.00 94.69 130 LEU A N 1
ATOM 929 C CA . LEU A 1 130 ? 2.358 -6.452 -17.726 1.00 94.69 130 LEU A CA 1
ATOM 930 C C . LEU A 1 130 ? 1.486 -6.887 -16.540 1.00 94.69 130 LEU A C 1
ATOM 932 O O . LEU A 1 130 ? 1.129 -8.059 -16.456 1.00 94.69 130 LEU A O 1
ATOM 936 N N . ALA A 1 131 ? 1.096 -5.964 -15.655 1.00 95.44 131 ALA A N 1
ATOM 937 C CA . ALA A 1 131 ? 0.271 -6.278 -14.490 1.00 95.44 131 ALA A CA 1
ATOM 938 C C . ALA A 1 131 ? -1.133 -6.760 -14.887 1.00 95.44 131 ALA A C 1
ATOM 940 O O . ALA A 1 131 ? -1.635 -7.719 -14.299 1.00 95.44 131 ALA A O 1
ATOM 941 N N . ARG A 1 132 ? -1.755 -6.164 -15.915 1.00 95.81 132 ARG A N 1
ATOM 942 C CA . ARG A 1 132 ? -3.058 -6.618 -16.441 1.00 95.81 132 ARG A CA 1
ATOM 943 C C . ARG A 1 132 ? -2.962 -8.015 -17.047 1.00 95.81 132 ARG A C 1
ATOM 945 O O . ARG A 1 132 ? -3.755 -8.880 -16.689 1.00 95.81 132 ARG A O 1
ATOM 952 N N . ARG A 1 133 ? -1.952 -8.277 -17.888 1.00 94.56 133 ARG A N 1
ATOM 953 C CA . ARG A 1 133 ? -1.678 -9.621 -18.441 1.00 94.56 133 ARG A CA 1
ATOM 954 C C . ARG A 1 133 ? -1.403 -10.660 -17.345 1.00 94.56 133 ARG A C 1
ATOM 956 O O . ARG A 1 133 ? -1.834 -11.798 -17.473 1.00 94.56 133 ARG A O 1
ATOM 963 N N . ALA A 1 134 ? -0.710 -10.268 -16.277 1.00 94.56 134 ALA A N 1
ATOM 964 C CA . ALA A 1 134 ? -0.334 -11.139 -15.163 1.00 94.56 134 ALA A CA 1
ATOM 965 C C . ALA A 1 134 ? -1.478 -11.458 -14.179 1.00 94.56 134 ALA A C 1
ATOM 967 O O . ALA A 1 134 ? -1.413 -12.475 -13.492 1.00 94.56 134 ALA A O 1
ATOM 968 N N . THR A 1 135 ? -2.495 -10.594 -14.079 1.00 96.00 135 THR A N 1
ATOM 969 C CA . THR A 1 135 ? -3.586 -10.701 -13.083 1.00 96.00 135 THR A CA 1
ATOM 970 C C . THR A 1 135 ? -4.971 -10.930 -13.683 1.00 96.00 135 THR A C 1
ATOM 972 O O . THR A 1 135 ? -5.896 -11.271 -12.950 1.00 96.00 135 THR A O 1
ATOM 975 N N . ASN A 1 136 ? -5.132 -10.697 -14.989 1.00 95.00 136 ASN A N 1
ATOM 976 C CA . ASN A 1 136 ? -6.414 -10.586 -15.689 1.00 95.00 136 ASN A CA 1
ATOM 977 C C . ASN A 1 136 ? -7.376 -9.522 -15.101 1.00 95.00 136 ASN A C 1
ATOM 979 O O . ASN A 1 136 ? -8.577 -9.548 -15.366 1.00 95.00 136 ASN A O 1
ATOM 983 N N . LEU A 1 137 ? -6.870 -8.571 -14.302 1.00 95.06 137 LEU A N 1
ATOM 984 C CA . LEU A 1 137 ? -7.674 -7.498 -13.711 1.00 95.06 137 LEU A CA 1
ATOM 985 C C . LEU A 1 137 ? -7.743 -6.263 -14.613 1.00 95.06 137 LEU A C 1
ATOM 987 O O . LEU A 1 137 ? -6.749 -5.837 -15.199 1.00 95.06 137 LEU A O 1
ATOM 991 N N . GLY A 1 138 ? -8.914 -5.621 -14.631 1.00 92.75 138 GLY A N 1
ATOM 992 C CA . GLY A 1 138 ? -9.068 -4.245 -15.106 1.00 92.75 138 GLY A CA 1
ATOM 993 C C . GLY A 1 138 ? -8.911 -4.048 -16.612 1.00 92.75 138 GLY A C 1
ATOM 994 O O . GLY A 1 138 ? -8.407 -3.004 -17.022 1.00 92.75 138 GLY A O 1
ATOM 995 N N . ALA A 1 139 ? -9.320 -5.015 -17.437 1.00 90.19 139 ALA A N 1
ATOM 996 C CA . ALA A 1 139 ? -9.251 -4.913 -18.899 1.00 90.19 139 ALA A CA 1
ATOM 997 C C . ALA A 1 139 ? -9.891 -3.617 -19.444 1.00 90.19 139 ALA A C 1
ATOM 999 O O . ALA A 1 139 ? -9.291 -2.946 -20.282 1.00 90.19 139 ALA A O 1
ATOM 1000 N N . ASP A 1 140 ? -11.046 -3.218 -18.902 1.00 89.19 140 ASP A N 1
ATOM 1001 C CA . ASP A 1 140 ? -11.808 -2.032 -19.325 1.00 89.19 140 ASP A CA 1
ATOM 1002 C C . ASP A 1 140 ? -11.316 -0.700 -18.717 1.00 89.19 140 ASP A C 1
ATOM 1004 O O . ASP A 1 140 ? -11.830 0.371 -19.050 1.00 89.19 140 ASP A O 1
ATOM 1008 N N . LEU A 1 141 ? -10.321 -0.725 -17.820 1.00 90.19 141 LEU A N 1
ATOM 1009 C CA . LEU A 1 141 ? -9.795 0.493 -17.199 1.00 90.19 141 LEU A CA 1
ATOM 1010 C C . LEU A 1 141 ? -8.943 1.301 -18.181 1.00 90.19 141 LEU A C 1
ATOM 1012 O O . LEU A 1 141 ? -8.100 0.755 -18.894 1.00 90.19 141 LEU A O 1
ATOM 1016 N N . ALA A 1 142 ? -9.049 2.629 -18.126 1.00 90.56 142 ALA A N 1
ATOM 1017 C CA . ALA A 1 142 ? -8.132 3.512 -18.845 1.00 90.56 142 ALA A CA 1
ATOM 1018 C C . ALA A 1 142 ? -6.652 3.229 -18.470 1.00 90.56 142 ALA A C 1
ATOM 1020 O O . ALA A 1 142 ? -6.382 2.840 -17.322 1.00 90.56 142 ALA A O 1
ATOM 1021 N N . PRO A 1 143 ? -5.691 3.424 -19.400 1.00 90.38 143 PRO A N 1
ATOM 1022 C CA . PRO A 1 143 ? -4.266 3.220 -19.137 1.00 90.38 143 PRO A CA 1
ATOM 1023 C C . PRO A 1 143 ? -3.777 3.974 -17.896 1.00 90.38 143 PRO A C 1
ATOM 1025 O O . PRO A 1 143 ? -4.175 5.116 -17.645 1.00 90.38 143 PRO A O 1
ATOM 1028 N N . ALA A 1 144 ? -2.913 3.339 -17.109 1.00 90.19 144 ALA A N 1
ATOM 1029 C CA . ALA A 1 144 ? -2.398 3.913 -15.878 1.00 90.19 144 ALA A CA 1
ATOM 1030 C C . ALA A 1 144 ? -1.589 5.187 -16.147 1.00 90.19 144 ALA A C 1
ATOM 1032 O O . ALA A 1 144 ? -0.745 5.255 -17.039 1.00 90.19 144 ALA A O 1
ATOM 1033 N N . THR A 1 145 ? -1.811 6.198 -15.309 1.00 88.06 145 THR A N 1
ATOM 1034 C CA . THR A 1 145 ? -1.006 7.422 -15.283 1.00 88.06 145 THR A CA 1
ATOM 1035 C C . THR A 1 145 ? -0.479 7.651 -13.873 1.00 88.06 145 THR A C 1
ATOM 1037 O O . THR A 1 145 ? -1.140 7.320 -12.889 1.00 88.06 145 THR A O 1
ATOM 1040 N N . CYS A 1 146 ? 0.730 8.201 -13.767 1.00 86.69 146 CYS A N 1
ATOM 1041 C CA . CYS A 1 146 ? 1.423 8.401 -12.498 1.00 86.69 146 CYS A CA 1
ATOM 1042 C C . CYS A 1 146 ? 1.756 9.877 -12.266 1.00 86.69 146 CYS A C 1
ATOM 1044 O O . CYS A 1 146 ? 2.300 10.557 -13.138 1.00 86.69 146 CYS A O 1
ATOM 1046 N N . ARG A 1 147 ? 1.512 10.360 -11.043 1.00 88.50 147 ARG A N 1
ATOM 1047 C CA . ARG A 1 147 ? 1.920 11.693 -10.591 1.00 88.50 147 ARG A CA 1
ATOM 1048 C C . ARG A 1 147 ? 3.179 11.610 -9.725 1.00 88.50 147 ARG A C 1
ATOM 1050 O O . ARG A 1 147 ? 3.116 11.176 -8.579 1.00 88.50 147 ARG A O 1
ATOM 1057 N N . VAL A 1 148 ? 4.316 12.095 -10.231 1.00 90.31 148 VAL A N 1
ATOM 1058 C CA . VAL A 1 148 ? 5.574 12.119 -9.457 1.00 90.31 148 VAL A CA 1
ATOM 1059 C C . VAL A 1 148 ? 5.681 13.404 -8.620 1.00 90.31 148 VAL A C 1
ATOM 1061 O O . VAL A 1 148 ? 5.818 14.507 -9.170 1.00 90.31 148 VAL A O 1
ATOM 1064 N N . VAL A 1 149 ? 5.614 13.267 -7.291 1.00 90.06 149 VAL A N 1
ATOM 1065 C CA . VAL A 1 149 ? 5.488 14.360 -6.306 1.00 90.06 149 VAL A CA 1
ATOM 1066 C C . VAL A 1 149 ? 6.684 14.478 -5.357 1.00 90.06 149 VAL A C 1
ATOM 1068 O O . VAL A 1 149 ? 7.432 13.528 -5.142 1.00 90.06 149 VAL A O 1
ATOM 1071 N N . GLY A 1 150 ? 6.820 15.644 -4.718 1.00 90.50 150 GLY A N 1
ATOM 1072 C CA . GLY A 1 150 ? 7.698 15.834 -3.561 1.00 90.50 150 GLY A CA 1
ATOM 1073 C C . GLY A 1 150 ? 7.021 15.507 -2.224 1.00 90.50 150 GLY A C 1
ATOM 1074 O O . GLY A 1 150 ? 5.794 15.550 -2.106 1.00 90.50 150 GLY A O 1
ATOM 1075 N N . ARG A 1 151 ? 7.835 15.272 -1.182 1.00 89.31 151 ARG A N 1
ATOM 1076 C CA . ARG A 1 151 ? 7.385 14.944 0.190 1.00 89.31 151 ARG A CA 1
ATOM 1077 C C . ARG A 1 151 ? 6.325 15.908 0.733 1.00 89.31 151 ARG A C 1
ATOM 1079 O O . ARG A 1 151 ? 5.340 15.467 1.309 1.00 89.31 151 ARG A O 1
ATOM 1086 N N . ARG A 1 152 ? 6.488 17.218 0.507 1.00 90.12 152 ARG A N 1
ATOM 1087 C CA . ARG A 1 152 ? 5.542 18.267 0.941 1.00 90.12 152 ARG A CA 1
ATOM 1088 C C . ARG A 1 152 ? 4.132 18.071 0.369 1.00 90.12 152 ARG A C 1
ATOM 1090 O O . ARG A 1 152 ? 3.155 18.190 1.103 1.00 90.12 152 ARG A O 1
ATOM 1097 N N . THR A 1 153 ? 4.029 17.743 -0.917 1.00 89.19 153 THR A N 1
ATOM 1098 C CA . THR A 1 153 ? 2.751 17.494 -1.602 1.00 89.19 153 THR A CA 1
ATOM 1099 C C . THR A 1 153 ? 2.094 16.212 -1.092 1.00 89.19 153 THR A C 1
ATOM 1101 O O . THR A 1 153 ? 0.888 16.200 -0.858 1.00 89.19 153 THR A O 1
ATOM 1104 N N . TRP A 1 154 ? 2.891 15.162 -0.855 1.00 89.19 154 TRP A N 1
ATOM 1105 C CA . TRP A 1 154 ? 2.428 13.897 -0.275 1.00 89.19 154 TRP A CA 1
ATOM 1106 C C . TRP A 1 154 ? 1.899 14.064 1.162 1.00 89.19 154 TRP A C 1
ATOM 1108 O O . TRP A 1 154 ? 0.807 13.585 1.472 1.00 89.19 154 TRP A O 1
ATOM 1118 N N . ILE A 1 155 ? 2.628 14.806 2.011 1.00 88.25 155 ILE A N 1
ATOM 1119 C CA . ILE A 1 155 ? 2.219 15.155 3.385 1.00 88.25 155 ILE A CA 1
ATOM 1120 C C . ILE A 1 155 ? 0.863 15.852 3.370 1.00 88.25 155 ILE A C 1
ATOM 1122 O O . ILE A 1 155 ? -0.042 15.447 4.095 1.00 88.25 155 ILE A O 1
ATOM 1126 N N . ARG A 1 156 ? 0.721 16.894 2.540 1.00 88.50 156 ARG A N 1
ATOM 1127 C CA . ARG A 1 156 ? -0.512 17.678 2.469 1.00 88.50 156 ARG A CA 1
ATOM 1128 C C . ARG A 1 156 ? -1.700 16.816 2.042 1.00 88.50 156 ARG A C 1
ATOM 1130 O O . ARG A 1 156 ? -2.693 16.796 2.754 1.00 88.50 156 ARG A O 1
ATOM 1137 N N . ALA A 1 157 ? -1.578 16.070 0.943 1.00 84.88 157 ALA A N 1
ATOM 1138 C CA . ALA A 1 157 ? -2.671 15.244 0.429 1.00 84.88 157 ALA A CA 1
ATOM 1139 C C . ALA A 1 157 ? -3.169 14.211 1.459 1.00 84.88 157 ALA A C 1
ATOM 1141 O O . ALA A 1 157 ? -4.376 14.044 1.638 1.00 84.88 157 ALA A O 1
ATOM 1142 N N . ASN A 1 158 ? -2.252 13.558 2.182 1.00 84.56 158 ASN A N 1
ATOM 1143 C CA . ASN A 1 158 ? -2.627 12.592 3.213 1.00 84.56 158 ASN A CA 1
ATOM 1144 C C . ASN A 1 158 ? -3.208 13.262 4.473 1.00 84.56 158 ASN A C 1
ATOM 1146 O O . ASN A 1 158 ? -4.170 12.740 5.027 1.00 84.56 158 ASN A O 1
ATOM 1150 N N . LEU A 1 159 ? -2.702 14.426 4.904 1.00 88.62 159 LEU A N 1
ATOM 1151 C CA . LEU A 1 159 ? -3.307 15.180 6.015 1.00 88.62 159 LEU A CA 1
ATOM 1152 C C . LEU A 1 159 ? -4.711 15.702 5.666 1.00 88.62 159 LEU A C 1
ATOM 1154 O O . LEU A 1 159 ? -5.609 15.589 6.496 1.00 88.62 159 LEU A O 1
ATOM 1158 N N . ASP A 1 160 ? -4.917 16.206 4.447 1.00 86.44 160 ASP A N 1
ATOM 1159 C CA . ASP A 1 160 ? -6.226 16.659 3.956 1.00 86.44 160 ASP A CA 1
ATOM 1160 C C . ASP A 1 160 ? -7.226 15.474 3.915 1.00 86.44 160 ASP A C 1
ATOM 1162 O O . ASP A 1 160 ? -8.372 15.598 4.352 1.00 86.44 160 ASP A O 1
ATOM 1166 N N . SER A 1 161 ? -6.766 14.283 3.506 1.00 81.94 161 SER A N 1
ATOM 1167 C CA . SER A 1 161 ? -7.560 13.040 3.530 1.00 81.94 161 SER A CA 1
ATOM 1168 C C . SER A 1 161 ? -7.878 12.563 4.955 1.00 81.94 161 SER A C 1
ATOM 1170 O O . SER A 1 161 ? -9.021 12.216 5.252 1.00 81.94 161 SER A O 1
ATOM 1172 N N . MET A 1 162 ? -6.908 12.596 5.879 1.00 83.19 162 MET A N 1
ATOM 1173 C CA . MET A 1 162 ? -7.136 12.268 7.295 1.00 83.19 162 MET A CA 1
ATOM 1174 C C . MET A 1 162 ? -8.104 13.249 7.967 1.00 83.19 162 MET A C 1
ATOM 1176 O O . MET A 1 162 ? -8.933 12.828 8.777 1.00 83.19 162 MET A O 1
ATOM 1180 N N . ALA A 1 163 ? -8.037 14.539 7.626 1.00 87.06 163 ALA A N 1
ATOM 1181 C CA . ALA A 1 163 ? -8.961 15.551 8.125 1.00 87.06 163 ALA A CA 1
ATOM 1182 C C . ALA A 1 163 ? -10.404 15.271 7.686 1.00 87.06 163 ALA A C 1
ATOM 1184 O O . ALA A 1 163 ? -11.314 15.352 8.510 1.00 87.06 163 ALA A O 1
ATOM 1185 N N . TRP A 1 164 ? -10.605 14.880 6.424 1.00 83.88 164 TRP A N 1
ATOM 1186 C CA . TRP A 1 164 ? -11.913 14.485 5.899 1.00 83.88 164 TRP A CA 1
ATOM 1187 C C . TRP A 1 164 ? -12.439 13.197 6.561 1.00 83.88 164 TRP A C 1
ATOM 1189 O O . TRP A 1 164 ? -13.554 13.197 7.077 1.00 83.88 164 TRP A O 1
ATOM 1199 N N . ILE A 1 165 ? -11.617 12.139 6.650 1.00 80.25 165 ILE A N 1
ATOM 1200 C CA . ILE A 1 165 ? -11.993 10.857 7.286 1.00 80.25 165 ILE A CA 1
ATOM 1201 C C . ILE A 1 165 ? -12.396 11.039 8.757 1.00 80.25 165 ILE A C 1
ATOM 1203 O O . ILE A 1 165 ? -13.332 10.399 9.230 1.00 80.25 165 ILE A O 1
ATOM 1207 N N . THR A 1 166 ? -11.665 11.864 9.510 1.00 82.31 166 THR A N 1
ATOM 1208 C CA . THR A 1 166 ? -11.821 11.936 10.974 1.00 82.31 166 THR A CA 1
ATOM 1209 C C . THR A 1 166 ? -12.828 12.979 11.454 1.00 82.31 166 THR A C 1
ATOM 1211 O O . THR A 1 166 ? -13.194 12.959 12.631 1.00 82.31 166 THR A O 1
ATOM 1214 N N . ALA A 1 167 ? -13.322 13.860 10.580 1.00 84.81 167 ALA A N 1
ATOM 1215 C CA . ALA A 1 167 ? -14.289 14.890 10.955 1.00 84.81 167 ALA A CA 1
ATOM 1216 C C . ALA A 1 167 ? -15.592 14.348 11.592 1.00 84.81 167 ALA A C 1
ATOM 1218 O O . ALA A 1 167 ? -15.950 14.845 12.663 1.00 84.81 167 ALA A O 1
ATOM 1219 N N . PRO A 1 168 ? -16.256 13.287 11.072 1.00 81.81 168 PRO A N 1
ATOM 1220 C CA . PRO A 1 168 ? -17.508 12.774 11.650 1.00 81.81 168 PRO A CA 1
ATOM 1221 C C . PRO A 1 168 ? -17.390 12.282 13.102 1.00 81.81 168 PRO A C 1
ATOM 1223 O O . PRO A 1 168 ? -18.381 12.228 13.830 1.00 81.81 168 PRO A O 1
ATOM 1226 N N . VAL A 1 169 ? -16.177 11.932 13.546 1.00 78.62 169 VAL A N 1
ATOM 1227 C CA . VAL A 1 169 ? -15.886 11.478 14.918 1.00 78.62 169 VAL A CA 1
ATOM 1228 C C . VAL A 1 169 ? -15.133 12.506 15.765 1.00 78.62 169 VAL A C 1
ATOM 1230 O O . VAL A 1 169 ? -14.973 12.292 16.969 1.00 78.62 169 VAL A O 1
ATOM 1233 N N . ALA A 1 170 ? -14.700 13.629 15.185 1.00 84.56 170 ALA A N 1
ATOM 1234 C CA . ALA A 1 170 ? -13.804 14.592 15.823 1.00 84.56 170 ALA A CA 1
ATOM 1235 C C . ALA A 1 170 ? -14.321 15.091 17.181 1.00 84.56 170 ALA A C 1
ATOM 1237 O O . ALA A 1 170 ? -13.612 15.010 18.184 1.00 84.56 170 ALA A O 1
ATOM 1238 N N . ASP A 1 171 ? -15.574 15.548 17.247 1.00 80.88 171 ASP A N 1
ATOM 1239 C CA . ASP A 1 171 ? -16.154 16.061 18.492 1.00 80.88 171 ASP A CA 1
ATOM 1240 C C . ASP A 1 171 ? -16.498 14.960 19.507 1.00 80.88 171 ASP A C 1
ATOM 1242 O O . ASP A 1 171 ? -16.467 15.218 20.715 1.00 80.88 171 ASP A O 1
ATOM 1246 N N . ARG A 1 172 ? -16.733 13.716 19.061 1.00 77.25 172 ARG A N 1
ATOM 1247 C CA . ARG A 1 172 ? -16.881 12.561 19.965 1.00 77.25 172 ARG A CA 1
ATOM 1248 C C . ARG A 1 172 ? -15.550 12.281 20.665 1.00 77.25 172 ARG A C 1
ATOM 1250 O O . ARG A 1 172 ? -15.508 12.254 21.889 1.00 77.25 172 ARG A O 1
ATOM 1257 N N . LEU A 1 173 ? -14.469 12.155 19.898 1.00 74.12 173 LEU A N 1
ATOM 1258 C CA . LEU A 1 173 ? -13.130 11.858 20.416 1.00 74.12 173 LEU A CA 1
ATOM 1259 C C . LEU A 1 173 ? -12.583 13.004 21.283 1.00 74.12 173 LEU A C 1
ATOM 1261 O O . LEU A 1 173 ? -12.051 12.770 22.365 1.00 74.12 173 LEU A O 1
ATOM 1265 N N . LEU A 1 174 ? -12.775 14.263 20.872 1.00 77.25 174 LEU A N 1
ATOM 1266 C CA . LEU A 1 174 ? -12.331 15.417 21.661 1.00 77.25 174 LEU A CA 1
ATOM 1267 C C . LEU A 1 174 ? -13.147 15.626 22.944 1.00 77.25 174 LEU A C 1
ATOM 1269 O O . LEU A 1 174 ? -12.589 16.102 23.934 1.00 77.25 174 LEU A O 1
ATOM 1273 N N . SER A 1 175 ? -14.438 15.269 22.969 1.00 73.50 175 SER A N 1
ATOM 1274 C CA . SER A 1 175 ? -15.262 15.386 24.187 1.00 73.50 175 SER A CA 1
ATOM 1275 C C . SER A 1 175 ? -14.902 14.370 25.278 1.00 73.50 175 SER A C 1
ATOM 1277 O O . SER A 1 175 ? -15.212 14.607 26.441 1.00 73.50 175 SER A O 1
ATOM 1279 N N . GLN A 1 176 ? -14.190 13.294 24.929 1.00 65.06 176 GLN A N 1
ATOM 1280 C CA . GLN A 1 176 ? -13.663 12.297 25.870 1.00 65.06 176 GLN A CA 1
ATOM 1281 C C . GLN A 1 176 ? -12.364 12.749 26.566 1.00 65.06 176 GLN A C 1
ATOM 1283 O O . GLN A 1 176 ? -11.927 12.115 27.525 1.00 65.06 176 GLN A O 1
ATOM 1288 N N . SER A 1 177 ? -11.739 13.846 26.119 1.00 60.25 177 SER A N 1
ATOM 1289 C CA . SER A 1 177 ? -10.527 14.377 26.752 1.00 60.25 177 SER A CA 1
ATOM 1290 C C . SER A 1 177 ? -10.854 15.296 27.937 1.00 60.25 177 SER A C 1
ATOM 1292 O O . SER A 1 177 ? -11.575 16.281 27.797 1.00 60.25 177 SER A O 1
ATOM 1294 N N . GLY A 1 178 ? -10.256 15.032 29.106 1.00 65.06 178 GLY A N 1
ATOM 1295 C CA . GLY A 1 178 ? -10.305 15.914 30.289 1.00 65.06 178 GLY A CA 1
ATOM 1296 C C . GLY A 1 178 ? -9.467 17.197 30.151 1.00 65.06 178 GLY A C 1
ATOM 1297 O O . GLY A 1 178 ? -8.967 17.729 31.138 1.00 65.06 178 GLY A O 1
ATOM 1298 N N . VAL A 1 179 ? -9.246 17.653 28.918 1.00 74.94 179 VAL A N 1
ATOM 1299 C CA . VAL A 1 179 ? -8.336 18.729 28.512 1.00 74.94 179 VAL A CA 1
ATOM 1300 C C . VAL A 1 179 ? -9.095 19.629 27.534 1.00 74.94 179 VAL A C 1
ATOM 1302 O O . VAL A 1 179 ? -9.997 19.177 26.832 1.00 74.94 179 VAL A O 1
ATOM 1305 N N . SER A 1 180 ? -8.768 20.922 27.456 1.00 84.88 180 SER A N 1
ATOM 1306 C CA . SER A 1 180 ? -9.478 21.808 26.526 1.00 84.88 180 SER A CA 1
ATOM 1307 C C . SER A 1 180 ? -9.289 21.357 25.067 1.00 84.88 180 SER A C 1
ATOM 1309 O O . SER A 1 180 ? -8.172 21.058 24.633 1.00 84.88 180 SER A O 1
ATOM 1311 N N . ARG A 1 181 ? -10.370 21.372 24.267 1.00 84.12 181 ARG A N 1
ATOM 1312 C CA . ARG A 1 181 ? -10.340 20.960 22.844 1.00 84.12 181 ARG A CA 1
ATOM 1313 C C . ARG A 1 181 ? -9.323 21.747 22.001 1.00 84.12 181 ARG A C 1
ATOM 1315 O O . ARG A 1 181 ? -8.941 21.307 20.923 1.00 84.12 181 ARG A O 1
ATOM 1322 N N . ALA A 1 182 ? -8.883 22.923 22.454 1.00 85.06 182 ALA A N 1
ATOM 1323 C CA . ALA A 1 182 ? -7.822 23.696 21.807 1.00 85.06 182 ALA A CA 1
ATOM 1324 C C . ALA A 1 182 ? -6.415 23.123 22.070 1.00 85.06 182 ALA A C 1
ATOM 1326 O O . ALA A 1 182 ? -5.585 23.119 21.164 1.00 85.06 182 ALA A O 1
ATOM 1327 N N . VAL A 1 183 ? -6.149 22.615 23.278 1.00 79.50 183 VAL A N 1
ATOM 1328 C CA . VAL A 1 183 ? -4.875 21.961 23.620 1.00 79.50 183 VAL A CA 1
ATOM 1329 C C . VAL A 1 183 ? -4.828 20.549 23.037 1.00 79.50 183 VAL A C 1
ATOM 1331 O O . VAL A 1 183 ? -3.839 20.205 22.395 1.00 79.50 183 VAL A O 1
ATOM 1334 N N . ALA A 1 184 ? -5.910 19.771 23.162 1.00 80.44 184 ALA A N 1
ATOM 1335 C CA . ALA A 1 184 ? -5.992 18.415 22.610 1.00 80.44 184 ALA A CA 1
ATOM 1336 C C . ALA A 1 184 ? -5.709 18.383 21.093 1.00 80.44 184 ALA A C 1
ATOM 1338 O O . ALA A 1 184 ? -4.833 17.641 20.647 1.00 80.44 184 ALA A O 1
ATOM 1339 N N . ARG A 1 185 ? -6.349 19.273 20.313 1.00 88.06 185 ARG A N 1
ATOM 1340 C CA . ARG A 1 185 ? -6.089 19.416 18.867 1.00 88.06 185 ARG A CA 1
ATOM 1341 C C . ARG A 1 185 ? -4.626 19.734 18.550 1.00 88.06 185 ARG A C 1
ATOM 1343 O O . ARG A 1 185 ? -4.090 19.180 17.594 1.00 88.06 185 ARG A O 1
ATOM 1350 N N . LYS A 1 186 ? -3.967 20.592 19.336 1.00 84.94 186 LYS A N 1
ATOM 1351 C CA . LYS A 1 186 ? -2.554 20.959 19.127 1.00 84.94 186 LYS A CA 1
ATOM 1352 C C . LYS A 1 186 ? -1.590 19.823 19.454 1.00 84.94 186 LYS A C 1
ATOM 1354 O O . LYS A 1 186 ? -0.657 19.599 18.691 1.00 84.94 186 LYS A O 1
ATOM 1359 N N . VAL A 1 187 ? -1.824 19.090 20.544 1.00 75.88 187 VAL A N 1
ATOM 1360 C CA . VAL A 1 187 ? -1.013 17.913 20.902 1.00 75.88 187 VAL A CA 1
ATOM 1361 C C . VAL A 1 187 ? -1.121 16.845 19.813 1.00 75.88 187 VAL A C 1
ATOM 1363 O O . VAL A 1 187 ? -0.096 16.388 19.308 1.00 75.88 187 VAL A O 1
ATOM 1366 N N . LEU A 1 188 ? -2.342 16.522 19.377 1.00 78.12 188 LEU A N 1
ATOM 1367 C CA . LEU A 1 188 ? -2.557 15.538 18.318 1.00 78.12 188 LEU A CA 1
ATOM 1368 C C . LEU A 1 188 ? -2.027 16.023 16.959 1.00 78.12 188 LEU A C 1
ATOM 1370 O O . LEU A 1 188 ? -1.415 15.247 16.233 1.00 78.12 188 LEU A O 1
ATOM 1374 N N . GLY A 1 189 ? -2.175 17.313 16.637 1.00 83.19 189 GLY A N 1
ATOM 1375 C CA . GLY A 1 189 ? -1.586 17.923 15.441 1.00 83.19 189 GLY A CA 1
ATOM 1376 C C . GLY A 1 189 ? -0.060 17.802 15.415 1.00 83.19 189 GLY A C 1
ATOM 1377 O O . GLY A 1 189 ? 0.506 17.390 14.407 1.00 83.19 189 GLY A O 1
ATOM 1378 N N . PHE A 1 190 ? 0.615 18.062 16.538 1.00 80.62 190 PHE A N 1
ATOM 1379 C CA . PHE A 1 190 ? 2.059 17.842 16.663 1.00 80.62 190 PHE A CA 1
ATOM 1380 C C . PHE A 1 190 ? 2.441 16.362 16.476 1.00 80.62 190 PHE A C 1
ATOM 1382 O O . PHE A 1 190 ? 3.347 16.064 15.699 1.00 80.62 190 PHE A O 1
ATOM 1389 N N . GLN A 1 191 ? 1.738 15.433 17.136 1.00 75.31 191 GLN A N 1
ATOM 1390 C CA . GLN A 1 191 ? 2.005 13.989 17.035 1.00 75.31 191 GLN A CA 1
ATOM 1391 C C . GLN A 1 191 ? 1.820 13.461 15.604 1.00 75.31 191 GLN A C 1
ATOM 1393 O O . GLN A 1 191 ? 2.722 12.818 15.065 1.00 75.31 191 GLN A O 1
ATOM 1398 N N . LEU A 1 192 ? 0.692 13.790 14.965 1.00 78.62 192 LEU A N 1
ATOM 1399 C CA . LEU A 1 192 ? 0.430 13.472 13.560 1.00 78.62 192 LEU A CA 1
ATOM 1400 C C . LEU A 1 192 ? 1.481 14.104 12.645 1.00 78.62 192 LEU A C 1
ATOM 1402 O O . LEU A 1 192 ? 1.948 13.453 11.717 1.00 78.62 192 LEU A O 1
ATOM 1406 N N . GLY A 1 193 ? 1.909 15.333 12.935 1.00 78.62 193 GLY A N 1
ATOM 1407 C CA . GLY A 1 193 ? 2.992 15.992 12.216 1.00 78.62 193 GLY A CA 1
ATOM 1408 C C . GLY A 1 193 ? 4.298 15.196 12.250 1.00 78.62 193 GLY A C 1
ATOM 1409 O O . GLY A 1 193 ? 4.863 14.911 11.198 1.00 78.62 193 GLY A O 1
ATOM 1410 N N . VAL A 1 194 ? 4.758 14.769 13.431 1.00 75.38 194 VAL A N 1
ATOM 1411 C CA . VAL A 1 194 ? 5.988 13.961 13.558 1.00 75.38 194 VAL A CA 1
ATOM 1412 C C . VAL A 1 194 ? 5.874 12.647 12.775 1.00 75.38 194 VAL A C 1
ATOM 1414 O O . VAL A 1 194 ? 6.778 12.314 12.006 1.00 75.38 194 VAL A O 1
ATOM 1417 N N . VAL A 1 195 ? 4.753 11.931 12.913 1.00 76.00 195 VAL A N 1
ATOM 1418 C CA . VAL A 1 195 ? 4.508 10.655 12.218 1.00 76.00 195 VAL A CA 1
ATOM 1419 C C . VAL A 1 195 ? 4.456 10.839 10.698 1.00 76.00 195 VAL A C 1
ATOM 1421 O O . VAL A 1 195 ? 5.172 10.152 9.972 1.00 76.00 195 VAL A O 1
ATOM 1424 N N . MET A 1 196 ? 3.662 11.787 10.196 1.00 82.25 196 MET A N 1
ATOM 1425 C CA . MET A 1 196 ? 3.508 12.014 8.755 1.00 82.25 196 MET A CA 1
ATOM 1426 C C . MET A 1 196 ? 4.788 12.553 8.116 1.00 82.25 196 MET A C 1
ATOM 1428 O O . MET A 1 196 ? 5.122 12.168 6.997 1.00 82.25 196 MET A O 1
ATOM 1432 N N . GLY A 1 197 ? 5.548 13.384 8.833 1.00 81.25 197 GLY A N 1
ATOM 1433 C CA . GLY A 1 197 ? 6.867 13.831 8.393 1.00 81.25 197 GLY A CA 1
ATOM 1434 C C . GLY A 1 197 ? 7.872 12.690 8.280 1.00 81.25 197 GLY A C 1
ATOM 1435 O O . GLY A 1 197 ? 8.628 12.636 7.313 1.00 81.25 197 GLY A O 1
ATOM 1436 N N . TYR A 1 198 ? 7.843 11.738 9.218 1.00 79.38 198 TYR A N 1
ATOM 1437 C CA . TYR A 1 198 ? 8.656 10.527 9.137 1.00 79.38 198 TYR A CA 1
ATOM 1438 C C . TYR A 1 198 ? 8.255 9.658 7.936 1.00 79.38 198 TYR A C 1
ATOM 1440 O O . TYR A 1 198 ? 9.099 9.343 7.095 1.00 79.38 198 TYR A O 1
ATOM 1448 N N . LEU A 1 199 ? 6.966 9.315 7.812 1.00 79.56 199 LEU A N 1
ATOM 1449 C CA . LEU A 1 199 ? 6.444 8.462 6.734 1.00 79.56 199 LEU A CA 1
ATOM 1450 C C . LEU A 1 199 ? 6.724 9.046 5.340 1.00 79.56 199 LEU A C 1
ATOM 1452 O O . LEU A 1 199 ? 7.094 8.305 4.428 1.00 79.56 199 LEU A O 1
ATOM 1456 N N . ALA A 1 200 ? 6.671 10.372 5.193 1.00 82.94 200 ALA A N 1
ATOM 1457 C CA . ALA A 1 200 ? 6.998 11.067 3.948 1.00 82.94 200 ALA A CA 1
ATOM 1458 C C . ALA A 1 200 ? 8.446 10.854 3.469 1.00 82.94 200 ALA A C 1
ATOM 1460 O O . ALA A 1 200 ? 8.715 11.001 2.278 1.00 82.94 200 ALA A O 1
ATOM 1461 N N . THR A 1 201 ? 9.382 10.497 4.357 1.00 79.19 201 THR A N 1
ATOM 1462 C CA . THR A 1 201 ? 10.759 10.119 3.973 1.00 79.19 201 THR A CA 1
ATOM 1463 C C . THR A 1 201 ? 10.873 8.684 3.457 1.00 79.19 201 THR A C 1
ATOM 1465 O O . THR A 1 201 ? 11.912 8.307 2.922 1.00 79.19 201 THR A O 1
ATOM 1468 N N . LYS A 1 202 ? 9.825 7.868 3.628 1.00 76.12 202 LYS A N 1
ATOM 1469 C CA . LYS A 1 202 ? 9.871 6.417 3.427 1.00 76.12 202 LYS A CA 1
ATOM 1470 C C . LYS A 1 202 ? 8.995 5.925 2.284 1.00 76.12 202 LYS A C 1
ATOM 1472 O O . LYS A 1 202 ? 9.456 5.073 1.526 1.00 76.12 202 LYS A O 1
ATOM 1477 N N . VAL A 1 203 ? 7.753 6.399 2.175 1.00 78.38 203 VAL A N 1
ATOM 1478 C CA . VAL A 1 203 ? 6.766 5.948 1.171 1.00 78.38 203 VAL A CA 1
ATOM 1479 C C . VAL A 1 203 ? 7.325 6.126 -0.250 1.00 78.38 203 VAL A C 1
ATOM 1481 O O . VAL A 1 203 ? 7.850 7.192 -0.555 1.00 78.38 203 VAL A O 1
ATOM 1484 N N . LEU A 1 204 ? 7.290 5.082 -1.089 1.00 72.19 204 LEU A N 1
ATOM 1485 C CA . LEU A 1 204 ? 7.849 5.123 -2.453 1.00 72.19 204 LEU A CA 1
ATOM 1486 C C . LEU A 1 204 ? 6.764 5.490 -3.461 1.00 72.19 204 LEU A C 1
ATOM 1488 O O . LEU A 1 204 ? 6.873 6.529 -4.108 1.00 72.19 204 LEU A O 1
ATOM 1492 N N . GLY A 1 205 ? 5.700 4.699 -3.526 1.00 68.56 205 GLY A N 1
ATOM 1493 C CA . GLY A 1 205 ? 4.434 5.096 -4.110 1.00 68.56 205 GLY A CA 1
ATOM 1494 C C . GLY A 1 205 ? 3.286 4.993 -3.117 1.00 68.56 205 GLY A C 1
ATOM 1495 O O . GLY A 1 205 ? 3.460 4.630 -1.953 1.00 68.56 205 GLY A O 1
ATOM 1496 N N . GLN A 1 206 ? 2.124 5.429 -3.583 1.00 68.62 206 GLN A N 1
ATOM 1497 C CA . GLN A 1 206 ? 0.840 5.226 -2.943 1.00 68.62 206 GLN A CA 1
ATOM 1498 C C . GLN A 1 206 ? -0.246 5.304 -4.017 1.00 68.62 206 GLN A C 1
ATOM 1500 O O . GLN A 1 206 ? -0.276 6.247 -4.817 1.00 68.62 206 GLN A O 1
ATOM 1505 N N . TYR A 1 207 ? -1.197 4.375 -3.970 1.00 56.97 207 TYR A N 1
ATOM 1506 C CA . TYR A 1 207 ? -2.491 4.553 -4.614 1.00 56.97 207 TYR A CA 1
ATOM 1507 C C . TYR A 1 207 ? -3.426 5.359 -3.690 1.00 56.97 207 TYR A C 1
ATOM 1509 O O . TYR A 1 207 ? -3.685 4.972 -2.548 1.00 56.97 207 TYR A O 1
ATOM 1517 N N . GLU A 1 208 ? -3.906 6.521 -4.144 1.00 61.72 208 GLU A N 1
ATOM 1518 C CA . GLU A 1 208 ? -4.730 7.442 -3.341 1.00 61.72 208 GLU A CA 1
ATOM 1519 C C . GLU A 1 208 ? -6.190 6.926 -3.194 1.00 61.72 208 GLU A C 1
ATOM 1521 O O . GLU A 1 208 ? -7.095 7.426 -3.855 1.00 61.72 208 GLU A O 1
ATOM 1526 N N . VAL A 1 209 ? -6.425 5.914 -2.336 1.00 54.47 209 VAL A N 1
ATOM 1527 C CA . VAL A 1 209 ? -7.747 5.259 -2.119 1.00 54.47 209 VAL A CA 1
ATOM 1528 C C . VAL A 1 209 ? -8.805 6.197 -1.523 1.00 54.47 209 VAL A C 1
ATOM 1530 O O . VAL A 1 209 ? -9.962 6.182 -1.940 1.00 54.47 209 VAL A O 1
ATOM 1533 N N . PHE A 1 210 ? -8.429 6.978 -0.508 1.00 55.69 210 PHE A N 1
ATOM 1534 C CA . PHE A 1 210 ? -9.344 7.838 0.244 1.00 55.69 210 PHE A CA 1
ATOM 1535 C C . PHE A 1 210 ? -9.121 9.303 -0.126 1.00 55.69 210 PHE A C 1
ATOM 1537 O O . PHE A 1 210 ? -8.372 10.007 0.545 1.00 55.69 210 PHE A O 1
ATOM 1544 N N . LEU A 1 211 ? -9.779 9.756 -1.190 1.00 55.38 211 LEU A N 1
ATOM 1545 C CA . LEU A 1 211 ? -9.822 11.167 -1.566 1.00 55.38 211 LEU A CA 1
ATOM 1546 C C . LEU A 1 211 ? -11.054 11.859 -0.938 1.00 55.38 211 LEU A C 1
ATOM 1548 O O . LEU A 1 211 ? -12.083 11.205 -0.763 1.00 55.38 211 LEU A O 1
ATOM 1552 N N . PRO A 1 212 ? -10.983 13.159 -0.588 1.00 55.00 212 PRO A N 1
ATOM 1553 C CA . PRO A 1 212 ? -12.150 13.917 -0.134 1.00 55.00 212 PRO A CA 1
ATOM 1554 C C . PRO A 1 212 ? -13.192 14.137 -1.245 1.00 55.00 212 PRO A C 1
ATOM 1556 O O . PRO A 1 212 ? -12.848 14.633 -2.318 1.00 55.00 212 PRO A O 1
ATOM 1559 N N . GLY A 1 213 ? -14.466 13.857 -0.948 1.00 52.66 213 GLY A N 1
ATOM 1560 C CA . GLY A 1 213 ? -15.601 14.096 -1.856 1.00 52.66 213 GLY A CA 1
ATOM 1561 C C . GLY A 1 213 ? -15.640 13.168 -3.077 1.00 52.66 213 GLY A C 1
ATOM 1562 O O . GLY A 1 213 ? -14.966 12.140 -3.103 1.00 52.66 213 GLY A O 1
ATOM 1563 N N . ASP A 1 214 ? -16.401 13.555 -4.105 1.00 44.81 214 ASP A N 1
ATOM 1564 C CA . ASP A 1 214 ? -16.575 12.809 -5.368 1.00 44.81 214 ASP A CA 1
ATOM 1565 C C . ASP A 1 214 ? -15.360 12.936 -6.312 1.00 44.81 214 ASP A C 1
ATOM 1567 O O . ASP A 1 214 ? -15.479 13.075 -7.532 1.00 44.81 214 ASP A O 1
ATOM 1571 N N . ALA A 1 215 ? -14.154 12.948 -5.743 1.00 52.03 215 ALA A N 1
ATOM 1572 C CA . ALA A 1 215 ? -12.920 13.042 -6.502 1.00 52.03 215 ALA A CA 1
ATOM 1573 C C . ALA A 1 215 ? -12.750 11.827 -7.432 1.00 52.03 215 ALA A C 1
ATOM 1575 O O . ALA A 1 215 ? -13.064 10.691 -7.071 1.00 52.03 215 ALA A O 1
ATOM 1576 N N . ALA A 1 216 ? -12.210 12.087 -8.628 1.00 53.12 216 ALA A N 1
ATOM 1577 C CA . ALA A 1 216 ? -11.921 11.081 -9.650 1.00 53.12 216 ALA A CA 1
ATOM 1578 C C . ALA A 1 216 ? -11.176 9.852 -9.077 1.00 53.12 216 ALA A C 1
ATOM 1580 O O . ALA A 1 216 ? -10.430 10.009 -8.104 1.00 53.12 216 ALA A O 1
ATOM 1581 N N . PRO A 1 217 ? -11.345 8.646 -9.669 1.00 55.69 217 PRO A N 1
ATOM 1582 C CA . PRO A 1 217 ? -10.764 7.408 -9.153 1.00 55.69 217 PRO A CA 1
ATOM 1583 C C . PRO A 1 217 ? -9.284 7.556 -8.790 1.00 55.69 217 PRO A C 1
ATOM 1585 O O . PRO A 1 217 ? -8.533 8.270 -9.458 1.00 55.69 217 PRO A O 1
ATOM 1588 N N . GLY A 1 218 ? -8.918 6.901 -7.683 1.00 59.91 218 GLY A N 1
ATOM 1589 C CA . GLY A 1 218 ? -7.656 7.088 -6.980 1.00 59.91 218 GLY A CA 1
ATOM 1590 C C . GLY A 1 218 ? -6.434 7.134 -7.893 1.00 59.91 218 GLY A C 1
ATOM 1591 O O . GLY A 1 218 ? -6.317 6.450 -8.908 1.00 59.91 218 GLY A O 1
ATOM 1592 N N . ARG A 1 219 ? -5.497 8.001 -7.536 1.00 70.50 219 ARG A N 1
ATOM 1593 C CA . ARG A 1 219 ? -4.369 8.324 -8.400 1.00 70.50 219 ARG A CA 1
ATOM 1594 C C . ARG A 1 219 ? -3.112 7.626 -7.907 1.00 70.50 219 ARG A C 1
ATOM 1596 O O . ARG A 1 219 ? -2.778 7.706 -6.726 1.00 70.50 219 ARG A O 1
ATOM 1603 N N . LEU A 1 220 ? -2.398 6.997 -8.836 1.00 82.31 220 LEU A N 1
ATOM 1604 C CA . LEU A 1 220 ? -1.050 6.491 -8.610 1.00 82.31 220 LEU A CA 1
ATOM 1605 C C . LEU A 1 220 ? -0.097 7.682 -8.426 1.00 82.31 220 LEU A C 1
ATOM 1607 O O . LEU A 1 220 ? 0.126 8.470 -9.351 1.00 82.31 220 LEU A O 1
ATOM 1611 N N . THR A 1 221 ? 0.452 7.826 -7.224 1.00 86.00 221 THR A N 1
ATOM 1612 C CA . THR A 1 221 ? 1.381 8.900 -6.862 1.00 86.00 221 THR A CA 1
ATOM 1613 C C . THR A 1 221 ? 2.712 8.296 -6.420 1.00 86.00 221 THR A C 1
ATOM 1615 O O . THR A 1 221 ? 2.750 7.515 -5.477 1.00 86.00 221 THR A O 1
ATOM 1618 N N . LEU A 1 222 ? 3.817 8.692 -7.062 1.00 90.00 222 LEU A N 1
ATOM 1619 C CA . LEU A 1 222 ? 5.178 8.276 -6.693 1.00 90.00 222 LEU A CA 1
ATOM 1620 C C . LEU A 1 222 ? 5.941 9.435 -6.036 1.00 90.00 222 LEU A C 1
ATOM 1622 O O . LEU A 1 222 ? 5.965 10.555 -6.551 1.00 90.00 222 LEU A O 1
ATOM 1626 N N . VAL A 1 223 ? 6.595 9.183 -4.904 1.00 90.25 223 VAL A N 1
ATOM 1627 C CA . VAL A 1 223 ? 7.369 10.177 -4.148 1.00 90.25 223 VAL A CA 1
ATOM 1628 C C . VAL A 1 223 ? 8.794 10.227 -4.699 1.00 90.25 223 VAL A C 1
ATOM 1630 O O . VAL A 1 223 ? 9.724 9.638 -4.151 1.00 90.25 223 VAL A O 1
ATOM 1633 N N . GLY A 1 224 ? 8.970 10.953 -5.805 1.00 91.69 224 GLY A N 1
ATOM 1634 C CA . GLY A 1 224 ? 10.216 11.025 -6.580 1.00 91.69 224 GLY A CA 1
ATOM 1635 C C . GLY A 1 224 ? 11.514 11.256 -5.784 1.00 91.69 224 GLY A C 1
ATOM 1636 O O . GLY A 1 224 ? 12.502 10.584 -6.085 1.00 91.69 224 GLY A O 1
ATOM 1637 N N . PRO A 1 225 ? 11.553 12.108 -4.734 1.00 90.94 225 PRO A N 1
ATOM 1638 C CA . PRO A 1 225 ? 12.725 12.222 -3.864 1.00 90.94 225 PRO A CA 1
ATOM 1639 C C . PRO A 1 225 ? 13.146 10.896 -3.218 1.00 90.94 225 PRO A C 1
ATOM 1641 O O . PRO A 1 225 ? 14.335 10.641 -3.088 1.00 90.94 225 PRO A O 1
ATOM 1644 N N . ASN A 1 226 ? 12.190 10.047 -2.833 1.00 89.69 226 ASN A N 1
ATOM 1645 C CA . ASN A 1 226 ? 12.457 8.795 -2.123 1.00 89.69 226 ASN A CA 1
ATOM 1646 C C . ASN A 1 226 ? 12.942 7.704 -3.086 1.00 89.69 226 ASN A C 1
ATOM 1648 O O . ASN A 1 226 ? 13.786 6.898 -2.704 1.00 89.69 226 ASN A O 1
ATOM 1652 N N . LEU A 1 227 ? 12.466 7.717 -4.339 1.00 90.69 227 LEU A N 1
ATOM 1653 C CA . LEU A 1 227 ? 13.021 6.876 -5.403 1.00 90.69 227 LEU A CA 1
ATOM 1654 C C . LEU A 1 227 ? 14.481 7.266 -5.674 1.00 90.69 227 LEU A C 1
ATOM 1656 O O . LEU A 1 227 ? 15.352 6.412 -5.573 1.00 90.69 227 LEU A O 1
ATOM 1660 N N . LEU A 1 228 ? 14.775 8.552 -5.909 1.00 91.31 228 LEU A N 1
ATOM 1661 C CA . LEU A 1 228 ? 16.148 9.012 -6.175 1.00 91.31 228 LEU A CA 1
ATOM 1662 C C . LEU A 1 228 ? 17.102 8.816 -4.986 1.00 91.31 228 LEU A C 1
ATOM 1664 O O . LEU A 1 228 ? 18.289 8.572 -5.192 1.00 91.31 228 LEU A O 1
ATOM 1668 N N . GLU A 1 229 ? 16.619 8.918 -3.745 1.00 89.00 229 GLU A N 1
ATOM 1669 C CA . GLU A 1 229 ? 17.421 8.591 -2.558 1.00 89.00 229 GLU A CA 1
ATOM 1670 C C . GLU A 1 229 ? 17.783 7.100 -2.525 1.00 89.00 229 GLU A C 1
ATOM 1672 O O . GLU A 1 229 ? 18.937 6.766 -2.259 1.00 89.00 229 GLU A O 1
ATOM 1677 N N . LEU A 1 230 ? 16.844 6.205 -2.857 1.00 87.31 230 LEU A N 1
ATOM 1678 C CA . LEU A 1 230 ? 17.098 4.762 -2.893 1.00 87.31 230 LEU A CA 1
ATOM 1679 C C . LEU A 1 230 ? 17.972 4.344 -4.083 1.00 87.31 230 LEU A C 1
ATOM 1681 O O . LEU A 1 230 ? 18.899 3.554 -3.910 1.00 87.31 230 LEU A O 1
ATOM 1685 N N . GLU A 1 231 ? 17.728 4.928 -5.259 1.00 90.50 231 GLU A N 1
ATOM 1686 C CA . GLU A 1 231 ? 18.524 4.730 -6.477 1.00 90.50 231 GLU A CA 1
ATOM 1687 C C . GLU A 1 231 ? 20.000 5.088 -6.261 1.00 90.50 231 GLU A C 1
ATOM 1689 O O . GLU A 1 231 ? 20.888 4.388 -6.740 1.00 90.50 231 GLU A O 1
ATOM 1694 N N . ARG A 1 232 ? 20.272 6.155 -5.499 1.00 89.69 232 ARG A N 1
ATOM 1695 C CA . ARG A 1 232 ? 21.633 6.612 -5.181 1.00 89.69 232 ARG A CA 1
ATOM 1696 C C . ARG A 1 232 ? 22.296 5.866 -4.016 1.00 89.69 232 ARG A C 1
ATOM 1698 O O . ARG A 1 232 ? 23.504 6.014 -3.856 1.00 89.69 232 ARG A O 1
ATOM 1705 N N . SER A 1 233 ? 21.545 5.128 -3.192 1.00 86.19 233 SER A N 1
ATOM 1706 C CA . SER A 1 233 ? 22.063 4.511 -1.955 1.00 86.19 233 SER A CA 1
ATOM 1707 C C . SER A 1 233 ? 22.127 2.985 -1.988 1.00 86.19 233 SER A C 1
ATOM 1709 O O . SER A 1 233 ? 23.182 2.440 -1.688 1.00 86.19 233 SER A O 1
ATOM 1711 N N . LEU A 1 234 ? 21.047 2.288 -2.361 1.00 82.94 234 LEU A N 1
ATOM 1712 C CA . LEU A 1 234 ? 20.991 0.820 -2.271 1.00 82.94 234 LEU A CA 1
ATOM 1713 C C . LEU A 1 234 ? 21.325 0.104 -3.582 1.00 82.94 234 LEU A C 1
ATOM 1715 O O . LEU A 1 234 ? 21.879 -0.990 -3.540 1.00 82.94 234 LEU A O 1
ATOM 1719 N N . LEU A 1 235 ? 21.018 0.695 -4.740 1.00 86.88 235 LEU A N 1
ATOM 1720 C CA . LEU A 1 235 ? 21.288 0.054 -6.035 1.00 86.88 235 LEU A CA 1
ATOM 1721 C C . LEU A 1 235 ? 22.787 -0.223 -6.296 1.00 86.88 235 LEU A C 1
ATOM 1723 O O . LEU A 1 235 ? 23.100 -1.311 -6.788 1.00 86.88 235 LEU A O 1
ATOM 1727 N N . PRO A 1 236 ? 23.738 0.655 -5.902 1.00 86.56 236 PRO A N 1
ATOM 1728 C CA . PRO A 1 236 ? 25.169 0.345 -5.985 1.00 86.56 236 PRO A CA 1
ATOM 1729 C C . PRO A 1 236 ? 25.605 -0.870 -5.144 1.00 86.56 236 PRO A C 1
ATOM 1731 O O . PRO A 1 236 ? 26.631 -1.472 -5.447 1.00 86.56 236 PRO A O 1
ATOM 1734 N N . GLU A 1 237 ? 24.841 -1.244 -4.110 1.00 84.88 237 GLU A N 1
ATOM 1735 C CA . GLU A 1 237 ? 25.118 -2.385 -3.220 1.00 84.88 237 GLU A CA 1
ATOM 1736 C C . GLU A 1 237 ? 24.401 -3.688 -3.627 1.00 84.88 237 GLU A C 1
ATOM 1738 O O . GLU A 1 237 ? 24.601 -4.727 -2.987 1.00 84.88 237 GLU A O 1
ATOM 1743 N N . THR A 1 238 ? 23.524 -3.644 -4.635 1.00 82.62 238 THR A N 1
ATOM 1744 C CA . THR A 1 238 ? 22.737 -4.800 -5.111 1.00 82.62 238 THR A CA 1
ATOM 1745 C C . THR A 1 238 ? 22.922 -5.106 -6.595 1.00 82.62 238 THR A C 1
ATOM 1747 O O . THR A 1 238 ? 22.530 -6.180 -7.043 1.00 82.62 238 THR A O 1
ATOM 1750 N N . GLY A 1 239 ? 23.521 -4.194 -7.369 1.00 83.69 239 GLY A N 1
ATOM 1751 C CA . GLY A 1 239 ? 23.740 -4.380 -8.807 1.00 83.69 239 GLY A CA 1
ATOM 1752 C C . GLY A 1 239 ? 22.461 -4.326 -9.651 1.00 83.69 239 GLY A C 1
ATOM 1753 O O . GLY A 1 239 ? 22.483 -4.743 -10.803 1.00 83.69 239 GLY A O 1
ATOM 1754 N N . VAL A 1 240 ? 21.362 -3.830 -9.078 1.00 88.56 240 VAL A N 1
ATOM 1755 C CA . VAL A 1 240 ? 20.074 -3.603 -9.751 1.00 88.56 240 VAL A CA 1
ATOM 1756 C C . VAL A 1 240 ? 20.121 -2.265 -10.485 1.00 88.56 240 VAL A C 1
ATOM 1758 O O . VAL A 1 240 ? 20.517 -1.257 -9.900 1.00 88.56 240 VAL A O 1
ATOM 1761 N N . SER A 1 241 ? 19.706 -2.211 -11.749 1.00 90.06 241 SER A N 1
ATOM 1762 C CA . SER A 1 241 ? 19.639 -0.945 -12.485 1.00 90.06 241 SER A CA 1
ATOM 1763 C C . SER A 1 241 ? 18.472 -0.058 -12.014 1.00 90.06 241 SER A C 1
ATOM 1765 O O . SER A 1 241 ? 17.461 -0.558 -11.508 1.00 90.06 241 SER A O 1
ATOM 1767 N N . PRO A 1 242 ? 18.548 1.275 -12.207 1.00 90.50 242 PRO A N 1
ATOM 1768 C CA . PRO A 1 242 ? 17.436 2.167 -11.885 1.00 90.50 242 PRO A CA 1
ATOM 1769 C C . PRO A 1 242 ? 16.137 1.806 -12.611 1.00 90.50 242 PRO A C 1
ATOM 1771 O O . PRO A 1 242 ? 15.068 1.969 -12.035 1.00 90.50 242 PRO A O 1
ATOM 1774 N N . ASP A 1 243 ? 16.204 1.296 -13.844 1.00 89.94 243 ASP A N 1
ATOM 1775 C CA . ASP A 1 243 ? 15.003 0.983 -14.624 1.00 89.94 243 ASP A CA 1
ATOM 1776 C C . ASP A 1 243 ? 14.367 -0.364 -14.225 1.00 89.94 243 ASP A C 1
ATOM 1778 O O . ASP A 1 243 ? 13.141 -0.431 -14.158 1.00 89.94 243 ASP A O 1
ATOM 1782 N N . GLU A 1 244 ? 15.143 -1.384 -13.823 1.00 89.62 244 GLU A N 1
ATOM 1783 C CA . GLU A 1 244 ? 14.605 -2.585 -13.144 1.00 89.62 244 GLU A CA 1
ATOM 1784 C C . GLU A 1 244 ? 13.931 -2.221 -11.814 1.00 89.62 244 GLU A C 1
ATOM 1786 O O . GLU A 1 244 ? 12.810 -2.649 -11.530 1.00 89.62 244 GLU A O 1
ATOM 1791 N N . PHE A 1 245 ? 14.591 -1.389 -10.997 1.00 91.00 245 PHE A N 1
ATOM 1792 C CA . PHE A 1 245 ? 14.039 -0.928 -9.722 1.00 91.00 245 PHE A CA 1
ATOM 1793 C C . PHE A 1 245 ? 12.718 -0.172 -9.921 1.00 91.00 245 PHE A C 1
ATOM 1795 O O . PHE A 1 245 ? 11.726 -0.463 -9.246 1.00 91.00 245 PHE A O 1
ATOM 1802 N N . ARG A 1 246 ? 12.676 0.760 -10.882 1.00 92.56 246 ARG A N 1
ATOM 1803 C CA . ARG A 1 246 ? 11.452 1.479 -11.258 1.00 92.56 246 ARG A CA 1
ATOM 1804 C C . ARG A 1 246 ? 10.385 0.527 -11.792 1.00 92.56 246 ARG A C 1
ATOM 1806 O O . ARG A 1 246 ? 9.225 0.727 -11.449 1.00 92.56 246 ARG A O 1
ATOM 1813 N N . MET A 1 247 ? 10.743 -0.495 -12.575 1.00 92.88 247 MET A N 1
ATOM 1814 C CA . MET A 1 247 ? 9.795 -1.489 -13.094 1.00 92.88 247 MET A CA 1
ATOM 1815 C C . MET A 1 247 ? 9.109 -2.248 -11.957 1.00 92.88 247 MET A C 1
ATOM 1817 O O . MET A 1 247 ? 7.882 -2.248 -11.890 1.00 92.88 247 MET A O 1
ATOM 1821 N N . GLY A 1 248 ? 9.874 -2.808 -11.014 1.00 91.31 248 GLY A N 1
ATOM 1822 C CA . GLY A 1 248 ? 9.303 -3.502 -9.855 1.00 91.31 248 GLY A CA 1
ATOM 1823 C C . GLY A 1 248 ? 8.426 -2.594 -8.986 1.00 91.31 248 GLY A C 1
ATOM 1824 O O . GLY A 1 248 ? 7.315 -2.978 -8.629 1.00 91.31 248 GLY A O 1
ATOM 1825 N N . VAL A 1 249 ? 8.858 -1.353 -8.718 1.00 9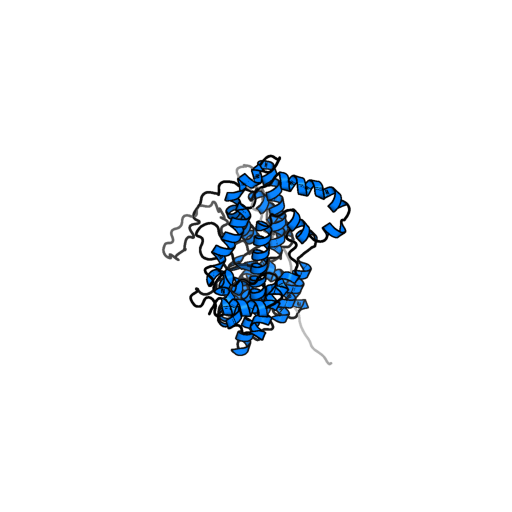0.94 249 VAL A N 1
ATOM 1826 C CA . VAL A 1 249 ? 8.024 -0.365 -8.004 1.00 90.94 249 VAL A CA 1
ATOM 1827 C C . VAL A 1 249 ? 6.739 -0.048 -8.778 1.00 90.94 249 VAL A C 1
ATOM 1829 O O . VAL A 1 249 ? 5.670 -0.007 -8.177 1.00 90.94 249 VAL A O 1
ATOM 1832 N N . CYS A 1 250 ? 6.797 0.133 -10.099 1.00 93.19 250 CYS A N 1
ATOM 1833 C CA . CYS A 1 250 ? 5.599 0.401 -10.897 1.00 93.19 250 CYS A CA 1
ATOM 1834 C C . CYS A 1 250 ? 4.646 -0.803 -10.914 1.00 93.19 250 CYS A C 1
ATOM 1836 O O . CYS A 1 250 ? 3.456 -0.604 -10.704 1.00 93.19 250 CYS A O 1
ATOM 1838 N N . LEU A 1 251 ? 5.145 -2.033 -11.081 1.00 93.94 251 LEU A N 1
ATOM 1839 C CA . LEU A 1 251 ? 4.337 -3.261 -11.013 1.00 93.94 251 LEU A CA 1
ATOM 1840 C C . LEU A 1 251 ? 3.632 -3.408 -9.654 1.00 93.94 251 LEU A C 1
ATOM 1842 O O . LEU A 1 251 ? 2.437 -3.692 -9.612 1.00 93.94 251 LEU A O 1
ATOM 1846 N N . HIS A 1 252 ? 4.346 -3.155 -8.553 1.00 91.06 252 HIS A N 1
ATOM 1847 C CA . HIS A 1 252 ? 3.810 -3.205 -7.189 1.00 91.06 252 HIS A CA 1
ATOM 1848 C C . HIS A 1 252 ? 2.662 -2.203 -6.974 1.00 91.06 252 HIS A C 1
ATOM 1850 O O . HIS A 1 252 ? 1.571 -2.561 -6.534 1.00 91.06 252 HIS A O 1
ATOM 1856 N N . GLU A 1 253 ? 2.879 -0.941 -7.340 1.00 90.38 253 GLU A N 1
ATOM 1857 C CA . GLU A 1 253 ? 1.902 0.135 -7.134 1.00 90.38 253 GLU A CA 1
ATOM 1858 C C . GLU A 1 253 ? 0.724 0.055 -8.131 1.00 90.38 253 GLU A C 1
ATOM 1860 O O . GLU A 1 253 ? -0.397 0.470 -7.826 1.00 90.38 253 GLU A O 1
ATOM 1865 N N . ILE A 1 254 ? 0.941 -0.530 -9.314 1.00 93.25 254 ILE A N 1
ATOM 1866 C CA . ILE A 1 254 ? -0.117 -0.824 -10.289 1.00 93.25 254 ILE A CA 1
ATOM 1867 C C . ILE A 1 254 ? -0.948 -2.036 -9.864 1.00 93.25 254 ILE A C 1
ATOM 1869 O O . ILE A 1 254 ? -2.156 -2.021 -10.077 1.00 93.25 254 ILE A O 1
ATOM 1873 N N . ALA A 1 255 ? -0.376 -3.039 -9.191 1.00 93.25 255 ALA A N 1
ATOM 1874 C CA . ALA A 1 255 ? -1.171 -4.103 -8.576 1.00 93.25 255 ALA A CA 1
ATOM 1875 C C . ALA A 1 255 ? -2.219 -3.519 -7.611 1.00 93.25 255 ALA A C 1
ATOM 1877 O O . ALA A 1 255 ? -3.377 -3.933 -7.638 1.00 93.25 255 ALA A O 1
ATOM 1878 N N . HIS A 1 256 ? -1.843 -2.496 -6.835 1.00 89.81 256 HIS A N 1
ATOM 1879 C CA . HIS A 1 256 ? -2.777 -1.740 -6.002 1.00 89.81 256 HIS A CA 1
ATOM 1880 C C . HIS A 1 256 ? -3.774 -0.907 -6.822 1.00 89.81 256 HIS A C 1
ATOM 1882 O O . HIS A 1 256 ? -4.961 -0.920 -6.505 1.00 89.81 256 HIS A O 1
ATOM 1888 N N . ARG A 1 257 ? -3.357 -0.248 -7.915 1.00 90.81 257 ARG A N 1
ATOM 1889 C CA . ARG A 1 257 ? -4.297 0.402 -8.855 1.00 90.81 257 ARG A CA 1
ATOM 1890 C C . ARG A 1 257 ? -5.361 -0.576 -9.360 1.00 90.81 257 ARG A C 1
ATOM 1892 O O . ARG A 1 257 ? -6.541 -0.253 -9.299 1.00 90.81 257 ARG A O 1
ATOM 1899 N N . LEU A 1 258 ? -4.960 -1.756 -9.831 1.00 93.25 258 LEU A N 1
ATOM 1900 C CA . LEU A 1 258 ? -5.872 -2.764 -10.374 1.00 93.25 258 LEU A CA 1
ATOM 1901 C C . LEU A 1 258 ? -6.792 -3.332 -9.285 1.00 93.25 258 LEU A C 1
ATOM 1903 O O . LEU A 1 258 ? -7.997 -3.380 -9.500 1.00 93.25 258 LEU A O 1
ATOM 1907 N N . GLN A 1 259 ? -6.274 -3.649 -8.093 1.00 92.44 259 GLN A N 1
ATOM 1908 C CA . GLN A 1 259 ? -7.102 -4.005 -6.930 1.00 92.44 259 GLN A CA 1
ATOM 1909 C C . GLN A 1 259 ? -8.164 -2.937 -6.636 1.00 92.44 259 GLN A C 1
ATOM 1911 O O . GLN A 1 259 ? -9.332 -3.254 -6.457 1.00 92.44 259 GLN A O 1
ATOM 1916 N N . PHE A 1 260 ? -7.779 -1.661 -6.587 1.00 88.38 260 PHE A N 1
ATOM 1917 C CA . PHE A 1 260 ? -8.682 -0.587 -6.179 1.00 88.38 260 PHE A CA 1
ATOM 1918 C C . PHE A 1 260 ? -9.551 -0.007 -7.305 1.00 88.38 260 PHE A C 1
ATOM 1920 O O . PHE A 1 260 ? -10.433 0.794 -6.995 1.00 88.38 260 PHE A O 1
ATOM 1927 N N . GLU A 1 261 ? -9.344 -0.357 -8.577 1.00 89.12 261 GLU A N 1
ATOM 1928 C CA . GLU A 1 261 ? -10.174 0.102 -9.711 1.00 89.12 261 GLU A CA 1
ATOM 1929 C C . GLU A 1 261 ? -10.939 -1.010 -10.429 1.00 89.12 261 GLU A C 1
ATOM 1931 O O . GLU A 1 261 ? -11.982 -0.715 -10.997 1.00 89.12 261 GLU A O 1
ATOM 1936 N N . ALA A 1 262 ? -10.465 -2.259 -10.403 1.00 92.31 262 ALA A N 1
ATOM 1937 C CA . ALA A 1 262 ? -11.130 -3.391 -11.057 1.00 92.31 262 ALA A CA 1
ATOM 1938 C C . ALA A 1 262 ? -11.970 -4.258 -10.100 1.00 92.31 262 ALA A C 1
ATOM 1940 O O . ALA A 1 262 ? -12.601 -5.212 -10.547 1.00 92.31 262 ALA A O 1
ATOM 1941 N N . VAL A 1 263 ? -11.947 -3.972 -8.792 1.00 94.19 263 VAL A N 1
ATOM 1942 C CA . VAL A 1 263 ? -12.646 -4.756 -7.762 1.00 94.19 263 VAL A CA 1
ATOM 1943 C C . VAL A 1 263 ? -13.629 -3.858 -7.010 1.00 94.19 263 VAL A C 1
ATOM 1945 O O . VAL A 1 263 ? -13.302 -3.262 -5.981 1.00 94.19 263 VAL A O 1
ATOM 1948 N N . ASP A 1 264 ? -14.851 -3.753 -7.540 1.00 91.75 264 ASP A N 1
ATOM 1949 C CA . ASP A 1 264 ? -15.873 -2.789 -7.100 1.00 91.75 264 ASP A CA 1
ATOM 1950 C C . ASP A 1 264 ? -16.175 -2.834 -5.596 1.00 91.75 264 ASP A C 1
ATOM 1952 O O . ASP A 1 264 ? -16.378 -1.795 -4.965 1.00 91.75 264 ASP A O 1
ATOM 1956 N N . TRP A 1 265 ? -16.172 -4.026 -4.988 1.00 94.00 265 TRP A N 1
ATOM 1957 C CA . TRP A 1 265 ? -16.477 -4.195 -3.565 1.00 94.00 265 TRP A CA 1
ATOM 1958 C C . TRP A 1 265 ? -15.352 -3.718 -2.633 1.00 94.00 265 TRP A C 1
ATOM 1960 O O . TRP A 1 265 ? -15.616 -3.460 -1.456 1.00 94.00 265 TRP A O 1
ATOM 1970 N N . LEU A 1 266 ? -14.112 -3.556 -3.116 1.00 91.12 266 LEU A N 1
ATOM 1971 C CA . LEU A 1 266 ? -12.950 -3.347 -2.247 1.00 91.12 266 LEU A CA 1
ATOM 1972 C C . LEU A 1 266 ? -12.982 -1.994 -1.518 1.00 91.12 266 LEU A C 1
ATOM 1974 O O . LEU A 1 266 ? -12.734 -1.943 -0.309 1.00 91.12 266 LEU A O 1
ATOM 1978 N N . ARG A 1 267 ? -13.328 -0.895 -2.210 1.00 86.38 267 ARG A N 1
ATOM 1979 C CA . ARG A 1 267 ? -13.446 0.429 -1.560 1.00 86.38 267 ARG A CA 1
ATOM 1980 C C . ARG A 1 267 ? -14.647 0.508 -0.602 1.00 86.38 267 ARG A C 1
ATOM 1982 O O . ARG A 1 267 ? -14.431 0.956 0.526 1.00 86.38 267 ARG A O 1
ATOM 1989 N N . PRO A 1 268 ? -15.873 0.070 -0.972 1.00 87.12 268 PRO A N 1
ATOM 1990 C CA . PRO A 1 268 ? -17.003 -0.008 -0.044 1.00 87.12 268 PRO A CA 1
ATOM 1991 C C . PRO A 1 268 ? -16.722 -0.871 1.189 1.00 87.12 268 PRO A C 1
ATOM 1993 O O . PRO A 1 268 ? -17.068 -0.474 2.299 1.00 87.12 268 PRO A O 1
ATOM 1996 N N . HIS A 1 269 ? -16.045 -2.012 1.032 1.00 90.12 269 HIS A N 1
ATOM 1997 C CA . HIS A 1 269 ? -15.716 -2.897 2.151 1.00 90.12 269 HIS A CA 1
ATOM 1998 C C . HIS A 1 269 ? -14.706 -2.261 3.116 1.00 90.12 269 HIS A C 1
ATOM 2000 O O . HIS A 1 269 ? -14.943 -2.222 4.322 1.00 90.12 269 HIS A O 1
ATOM 2006 N N . LEU A 1 270 ? -13.621 -1.665 2.607 1.00 83.88 270 LEU A N 1
ATOM 2007 C CA . LEU A 1 270 ? -12.653 -0.938 3.443 1.00 83.88 270 LEU A CA 1
ATOM 2008 C C . LEU A 1 270 ? -13.253 0.309 4.115 1.00 83.88 270 LEU A C 1
ATOM 2010 O O . LEU A 1 270 ? -12.881 0.623 5.247 1.00 83.88 270 LEU A O 1
ATOM 2014 N N . ARG A 1 271 ? -14.214 0.982 3.465 1.00 82.25 271 ARG A N 1
ATOM 2015 C CA . ARG A 1 271 ? -15.046 2.024 4.087 1.00 82.25 271 ARG A CA 1
ATOM 2016 C C . ARG A 1 271 ? -15.869 1.443 5.242 1.00 82.25 271 ARG A C 1
ATOM 2018 O O . ARG A 1 271 ? -15.747 1.934 6.357 1.00 82.25 271 ARG A O 1
ATOM 2025 N N . GLY A 1 272 ? -16.613 0.360 5.014 1.00 85.69 272 GLY A N 1
ATOM 2026 C CA . GLY A 1 272 ? -17.451 -0.287 6.030 1.00 85.69 272 GLY A CA 1
ATOM 2027 C C . GLY A 1 272 ? -16.677 -0.817 7.244 1.00 85.69 272 GLY A C 1
ATOM 2028 O O . GLY A 1 272 ? -17.140 -0.670 8.374 1.00 85.69 272 GLY A O 1
ATOM 2029 N N . LEU A 1 273 ? -15.473 -1.369 7.046 1.00 84.94 273 LEU A N 1
ATOM 2030 C CA . LEU A 1 273 ? -14.583 -1.777 8.144 1.00 84.94 273 LEU A CA 1
ATOM 2031 C C . LEU A 1 273 ? -14.159 -0.581 9.012 1.00 84.94 273 LEU A C 1
ATOM 2033 O O . LEU A 1 273 ? -14.171 -0.671 10.240 1.00 84.94 273 LEU A O 1
ATOM 2037 N N . LEU A 1 274 ? -13.795 0.538 8.380 1.00 79.81 274 LEU A N 1
ATOM 2038 C CA . LEU A 1 274 ? -13.394 1.762 9.072 1.00 79.81 274 LEU A CA 1
ATOM 2039 C C . LEU A 1 274 ? -14.576 2.403 9.810 1.00 79.81 274 LEU A C 1
ATOM 2041 O O . LEU A 1 274 ? -14.461 2.717 10.994 1.00 79.81 274 LEU A O 1
ATOM 2045 N N . ASP A 1 275 ? -15.713 2.551 9.138 1.00 80.19 275 ASP A N 1
ATOM 2046 C CA . ASP A 1 275 ? -16.907 3.175 9.703 1.00 80.19 275 ASP A CA 1
ATOM 2047 C C . ASP A 1 275 ? -17.447 2.334 10.872 1.00 80.19 275 ASP A C 1
ATOM 2049 O O . ASP A 1 275 ? -17.668 2.866 11.960 1.00 80.19 275 ASP A O 1
ATOM 2053 N N . GLY A 1 276 ? -17.516 1.004 10.723 1.00 79.31 276 GLY A N 1
ATOM 2054 C CA . GLY A 1 276 ? -17.886 0.086 11.804 1.00 79.31 276 GLY A CA 1
ATOM 2055 C C . GLY A 1 276 ? -16.935 0.147 13.007 1.00 79.31 276 GLY A C 1
ATOM 2056 O O . GLY A 1 276 ? -17.389 0.170 14.153 1.00 79.31 276 GLY A O 1
ATOM 2057 N N . TYR A 1 277 ? -15.621 0.259 12.782 1.00 78.00 277 TYR A N 1
ATOM 2058 C CA . TYR A 1 277 ? -14.647 0.468 13.860 1.00 78.00 277 TYR A CA 1
ATOM 2059 C C . TYR A 1 277 ? -14.860 1.818 14.576 1.00 78.00 277 TYR A C 1
ATOM 2061 O O . TYR A 1 277 ? -14.787 1.900 15.807 1.00 78.00 277 TYR A O 1
ATOM 2069 N N . LEU A 1 278 ? -15.165 2.883 13.830 1.00 74.19 278 LEU A N 1
ATOM 2070 C CA . LEU A 1 278 ? -15.429 4.225 14.358 1.00 74.19 278 LEU A CA 1
ATOM 2071 C C . LEU A 1 278 ? -16.776 4.328 15.102 1.00 74.19 278 LEU A C 1
ATOM 2073 O O . LEU A 1 278 ? -16.871 5.019 16.120 1.00 74.19 278 LEU A O 1
ATOM 2077 N N . GLU A 1 279 ? -17.811 3.611 14.669 1.00 73.38 279 GLU A N 1
ATOM 2078 C CA . GLU A 1 279 ? -19.090 3.497 15.382 1.00 73.38 279 GLU A CA 1
ATOM 2079 C C . GLU A 1 279 ? -18.957 2.739 16.706 1.00 73.38 279 GLU A C 1
ATOM 2081 O O . GLU A 1 279 ? -19.487 3.182 17.733 1.00 73.38 279 GLU A O 1
ATOM 2086 N N . GLN A 1 280 ? -18.204 1.634 16.689 1.00 69.81 280 GLN A N 1
ATOM 2087 C CA . GLN A 1 280 ? -17.870 0.836 17.870 1.00 69.81 280 GLN A CA 1
ATOM 2088 C C . GLN A 1 280 ? -16.898 1.556 18.817 1.00 69.81 280 GLN A C 1
ATOM 2090 O O . GLN A 1 280 ? -16.818 1.201 19.992 1.00 69.81 280 GLN A O 1
ATOM 2095 N N . THR A 1 281 ? -16.205 2.604 18.352 1.00 65.62 281 THR A N 1
ATOM 2096 C CA . THR A 1 281 ? -15.353 3.462 19.189 1.00 65.62 281 THR A CA 1
ATOM 2097 C C . THR A 1 281 ? -16.214 4.351 20.097 1.00 65.62 281 THR A C 1
ATOM 2099 O O . THR A 1 281 ? -16.472 5.537 19.852 1.00 65.62 281 THR A O 1
ATOM 2102 N N . ARG A 1 282 ? -16.671 3.728 21.185 1.00 58.72 282 ARG A N 1
ATOM 2103 C CA . ARG A 1 282 ? -17.297 4.334 22.360 1.00 58.72 282 ARG A CA 1
ATOM 2104 C C . ARG A 1 282 ? -16.375 4.074 23.549 1.00 58.72 282 ARG A C 1
ATOM 2106 O O . ARG A 1 282 ? -15.992 2.933 23.786 1.00 58.72 282 ARG A O 1
ATOM 2113 N N . VAL A 1 283 ? -16.024 5.117 24.300 1.00 54.72 283 VAL A N 1
ATOM 2114 C CA . VAL A 1 283 ? -15.317 4.939 25.574 1.00 54.72 283 VAL A CA 1
ATOM 2115 C C . VAL A 1 283 ? -16.301 4.347 26.576 1.00 54.72 283 VAL A C 1
ATOM 2117 O O . VAL A 1 283 ? -17.201 5.039 27.045 1.00 54.72 283 VAL A O 1
ATOM 2120 N N . ASP A 1 284 ? -16.127 3.063 26.871 1.00 58.38 284 ASP A N 1
ATOM 2121 C CA . ASP A 1 284 ? -16.760 2.379 27.994 1.00 58.38 284 ASP A CA 1
ATOM 2122 C C . ASP A 1 284 ? -15.999 2.756 29.286 1.00 58.38 284 ASP A C 1
ATOM 2124 O O . ASP A 1 284 ? -14.828 2.380 29.438 1.00 58.38 284 ASP A O 1
ATOM 2128 N N . PRO A 1 285 ? -16.616 3.512 30.220 1.00 60.12 285 PRO A N 1
ATOM 2129 C CA . PRO A 1 285 ? -15.946 3.933 31.448 1.00 60.12 285 PRO A CA 1
ATOM 2130 C C . PRO A 1 285 ? -15.623 2.762 32.381 1.00 60.12 285 PRO A C 1
ATOM 2132 O O . PRO A 1 285 ? -14.672 2.849 33.156 1.00 60.12 285 PRO A O 1
ATOM 2135 N N . GLU A 1 286 ? -16.393 1.675 32.317 1.00 64.31 286 GLU A N 1
ATOM 2136 C CA . GLU A 1 286 ? -16.193 0.501 33.160 1.00 64.31 286 GLU A CA 1
ATOM 2137 C C . GLU A 1 286 ? -15.082 -0.384 32.598 1.00 64.31 286 GLU A C 1
ATOM 2139 O O . GLU A 1 286 ? -14.192 -0.798 33.342 1.00 64.31 286 GLU A O 1
ATOM 2144 N N . ARG A 1 287 ? -15.013 -0.551 31.271 1.00 64.06 287 ARG A N 1
ATOM 2145 C CA . ARG A 1 287 ? -13.833 -1.154 30.635 1.00 64.06 287 ARG A CA 1
ATOM 2146 C C . ARG A 1 287 ? -12.566 -0.343 30.923 1.00 64.06 287 ARG A C 1
ATOM 2148 O O . ARG A 1 287 ? -11.536 -0.930 31.245 1.00 64.06 287 ARG A O 1
ATOM 2155 N N . MET A 1 288 ? -12.626 0.993 30.897 1.00 64.00 288 MET A N 1
ATOM 2156 C CA . MET A 1 288 ? -11.488 1.824 31.321 1.00 64.00 288 MET A CA 1
ATOM 2157 C C . MET A 1 288 ? -11.066 1.557 32.774 1.00 64.00 288 MET A C 1
ATOM 2159 O O . MET A 1 288 ? -9.866 1.486 33.039 1.00 64.00 288 MET A O 1
ATOM 2163 N N . ARG A 1 289 ? -12.009 1.361 33.709 1.00 67.81 289 ARG A N 1
ATOM 2164 C CA . ARG A 1 289 ? -11.680 0.949 35.088 1.00 67.81 289 ARG A CA 1
ATOM 2165 C C . ARG A 1 289 ? -11.018 -0.423 35.139 1.00 67.81 289 ARG A C 1
ATOM 2167 O O . ARG A 1 289 ? -10.039 -0.573 35.861 1.00 67.81 289 ARG A O 1
ATOM 2174 N N . GLN A 1 290 ? -11.497 -1.394 34.364 1.00 69.50 290 GLN A N 1
ATOM 2175 C CA . GLN A 1 290 ? -10.915 -2.741 34.308 1.00 69.50 290 GLN A CA 1
ATOM 2176 C C . GLN A 1 290 ? -9.463 -2.713 33.801 1.00 69.50 290 GLN A C 1
ATOM 2178 O O . GLN A 1 290 ? -8.586 -3.303 34.429 1.00 69.50 290 GLN A O 1
ATOM 2183 N N . VAL A 1 291 ? -9.176 -1.952 32.737 1.00 66.06 291 VAL A N 1
ATOM 2184 C CA . VAL A 1 291 ? -7.803 -1.762 32.228 1.00 66.06 291 VAL A CA 1
ATOM 2185 C C . VAL A 1 291 ? -6.917 -1.043 33.259 1.00 66.06 291 VAL A C 1
ATOM 2187 O O . VAL A 1 291 ? -5.783 -1.457 33.498 1.00 66.06 291 VAL A O 1
ATOM 2190 N N . LEU A 1 292 ? -7.434 -0.007 33.931 1.00 69.50 292 LEU A N 1
ATOM 2191 C CA . LEU A 1 292 ? -6.718 0.690 35.010 1.00 69.50 292 LEU A CA 1
ATOM 2192 C C . LEU A 1 292 ? -6.455 -0.207 36.234 1.00 69.50 292 LEU A C 1
ATOM 2194 O O . LEU A 1 292 ? -5.415 -0.061 36.873 1.00 69.50 292 LEU A O 1
ATOM 2198 N N . ALA A 1 293 ? -7.352 -1.146 36.543 1.00 74.81 293 ALA A N 1
ATOM 2199 C CA . ALA A 1 293 ? -7.195 -2.106 37.636 1.00 74.81 293 ALA A CA 1
ATOM 2200 C C . ALA A 1 293 ? -6.154 -3.201 37.333 1.00 74.81 293 ALA A C 1
ATOM 2202 O O . ALA A 1 293 ? -5.500 -3.680 38.255 1.00 74.81 293 ALA A O 1
ATOM 2203 N N . GLN A 1 294 ? -5.960 -3.560 36.059 1.00 69.00 294 GLN A N 1
ATOM 2204 C CA . GLN A 1 294 ? -4.928 -4.511 35.608 1.00 69.00 294 GLN A CA 1
ATOM 2205 C C . GLN A 1 294 ? -3.536 -3.865 35.460 1.00 69.00 294 GLN A C 1
ATOM 2207 O O . GLN A 1 294 ? -2.511 -4.549 35.514 1.00 69.00 294 GLN A O 1
ATOM 2212 N N . LEU A 1 295 ? -3.469 -2.536 35.323 1.00 65.12 295 LEU A N 1
ATOM 2213 C CA . LEU A 1 295 ? -2.223 -1.776 35.157 1.00 65.12 295 LEU A CA 1
ATOM 2214 C C . LEU A 1 295 ? -1.123 -2.093 36.205 1.00 65.12 295 LEU A C 1
ATOM 2216 O O . LEU A 1 295 ? 0.035 -2.243 35.808 1.00 65.12 295 LEU A O 1
ATOM 2220 N N . PRO A 1 296 ? -1.418 -2.259 37.516 1.00 74.56 296 PRO A N 1
ATOM 2221 C CA . PRO A 1 296 ? -0.413 -2.597 38.532 1.00 74.56 296 PRO A CA 1
ATOM 2222 C C . PRO A 1 296 ? 0.122 -4.035 38.452 1.00 74.56 296 PRO A C 1
ATOM 2224 O O . PRO A 1 296 ? 1.115 -4.348 39.113 1.00 74.56 296 PRO A O 1
ATOM 2227 N N . GLU A 1 297 ? -0.530 -4.923 37.703 1.00 67.00 297 GLU A N 1
ATOM 2228 C CA . GLU A 1 297 ? -0.085 -6.300 37.464 1.00 67.00 297 GLU A CA 1
ATOM 2229 C C . GLU A 1 297 ? 0.755 -6.376 36.183 1.00 67.00 297 GLU A C 1
ATOM 2231 O O . GLU A 1 297 ? 1.866 -6.911 36.196 1.00 67.00 297 GLU A O 1
ATOM 2236 N N . LEU A 1 298 ? 0.305 -5.698 35.123 1.00 63.12 298 LEU A N 1
ATOM 2237 C CA . LEU A 1 298 ? 1.069 -5.483 33.891 1.00 63.12 298 LEU A CA 1
ATOM 2238 C C . LEU A 1 298 ? 2.444 -4.842 34.165 1.00 63.12 298 LEU A C 1
ATOM 2240 O O . LEU A 1 298 ? 3.459 -5.298 33.641 1.00 63.12 298 LEU A O 1
ATOM 2244 N N . LEU A 1 299 ? 2.504 -3.835 35.046 1.00 66.31 299 LEU A N 1
ATOM 2245 C CA . LEU A 1 299 ? 3.761 -3.191 35.461 1.00 66.31 299 LEU A CA 1
ATOM 2246 C C . LEU A 1 299 ? 4.692 -4.100 36.286 1.00 66.31 299 LEU A C 1
ATOM 2248 O O . LEU A 1 299 ? 5.892 -3.837 36.340 1.00 66.31 299 LEU A O 1
ATOM 2252 N N . ARG A 1 300 ? 4.174 -5.162 36.922 1.00 73.75 300 ARG A N 1
ATOM 2253 C CA . ARG A 1 300 ? 4.990 -6.157 37.644 1.00 73.75 300 ARG A CA 1
ATOM 2254 C C . ARG A 1 300 ? 5.566 -7.227 36.719 1.00 73.75 300 ARG A C 1
ATOM 2256 O O . ARG A 1 300 ? 6.635 -7.750 37.014 1.00 73.75 300 ARG A O 1
ATOM 2263 N N . ASN A 1 301 ? 4.896 -7.517 35.603 1.00 63.12 301 ASN A N 1
ATOM 2264 C CA . ASN A 1 301 ? 5.313 -8.509 34.614 1.00 63.12 301 ASN A CA 1
ATOM 2265 C C . ASN A 1 301 ? 5.630 -7.858 33.249 1.00 63.12 301 ASN A C 1
ATOM 2267 O O . ASN A 1 301 ? 4.933 -8.119 32.267 1.00 63.12 301 ASN A O 1
ATOM 2271 N N . PRO A 1 302 ? 6.713 -7.062 33.119 1.00 55.31 302 PRO A N 1
ATOM 2272 C CA . PRO A 1 302 ? 7.057 -6.391 31.860 1.00 55.31 302 PRO A CA 1
ATOM 2273 C C . PRO A 1 302 ? 7.372 -7.351 30.696 1.00 55.31 302 PRO A C 1
ATOM 2275 O O . PRO A 1 302 ? 7.335 -6.937 29.542 1.00 55.31 302 PRO A O 1
ATOM 2278 N N . GLY A 1 303 ? 7.619 -8.639 30.965 1.00 57.31 303 GLY A N 1
ATOM 2279 C CA . GLY A 1 303 ? 7.681 -9.675 29.926 1.00 57.31 303 GLY A CA 1
ATOM 2280 C C . GLY A 1 303 ? 6.329 -9.966 29.256 1.00 57.31 303 GLY A C 1
ATOM 2281 O O . GLY A 1 303 ? 6.305 -10.344 28.092 1.00 57.31 303 GLY A O 1
ATOM 2282 N N . GLN A 1 304 ? 5.202 -9.741 29.942 1.00 49.38 304 GLN A N 1
ATOM 2283 C CA . GLN A 1 304 ? 3.857 -9.848 29.356 1.00 49.38 304 GLN A CA 1
ATOM 2284 C C . GLN A 1 304 ? 3.487 -8.587 28.557 1.00 49.38 304 GLN A C 1
ATOM 2286 O O . GLN A 1 304 ? 2.794 -8.682 27.548 1.00 49.38 304 GLN A O 1
ATOM 2291 N N . LEU A 1 305 ? 4.032 -7.421 28.934 1.00 48.28 305 LEU A N 1
ATOM 2292 C CA . LEU A 1 305 ? 3.960 -6.182 28.141 1.00 48.28 305 LEU A CA 1
ATOM 2293 C C . LEU A 1 305 ? 4.722 -6.262 26.802 1.00 48.28 305 LEU A C 1
ATOM 2295 O O . LEU A 1 305 ? 4.582 -5.366 25.970 1.00 48.28 305 LEU A O 1
ATOM 2299 N N . ALA A 1 306 ? 5.533 -7.303 26.583 1.00 50.78 306 ALA A N 1
ATOM 2300 C CA . ALA A 1 306 ? 6.282 -7.493 25.343 1.00 50.78 306 ALA A CA 1
ATOM 2301 C C . ALA A 1 306 ? 5.418 -7.988 24.166 1.00 50.78 306 ALA A C 1
ATOM 2303 O O . ALA A 1 306 ? 5.874 -7.898 23.025 1.00 50.78 306 ALA A O 1
ATOM 2304 N N . ASP A 1 307 ? 4.193 -8.472 24.420 1.00 52.75 307 ASP A N 1
ATOM 2305 C CA . ASP A 1 307 ? 3.218 -8.797 23.374 1.00 52.75 307 ASP A CA 1
ATOM 2306 C C . ASP A 1 307 ? 2.137 -7.700 23.234 1.00 52.75 307 ASP A C 1
ATOM 2308 O O . ASP A 1 307 ? 1.117 -7.715 23.935 1.00 52.75 307 ASP A O 1
ATOM 2312 N N . PRO A 1 308 ? 2.320 -6.741 22.309 1.00 49.47 308 PRO A N 1
ATOM 2313 C CA . PRO A 1 308 ? 1.319 -5.719 22.024 1.00 49.47 308 PRO A CA 1
ATOM 2314 C C . PRO A 1 308 ? 0.000 -6.260 21.447 1.00 49.47 308 PRO A C 1
ATOM 2316 O O . PRO A 1 308 ? -0.988 -5.529 21.498 1.00 49.47 308 PRO A O 1
ATOM 2319 N N . ALA A 1 309 ? -0.073 -7.504 20.948 1.00 51.12 309 ALA A N 1
ATOM 2320 C CA . ALA A 1 309 ? -1.351 -8.080 20.521 1.00 51.12 309 ALA A CA 1
ATOM 2321 C C . ALA A 1 309 ? -2.293 -8.251 21.724 1.00 51.12 309 ALA A C 1
ATOM 2323 O O . ALA A 1 309 ? -3.402 -7.716 21.712 1.00 51.12 309 ALA A O 1
ATOM 2324 N N . ARG A 1 310 ? -1.811 -8.864 22.816 1.00 55.88 310 ARG A N 1
ATOM 2325 C CA . ARG A 1 310 ? -2.568 -8.977 24.078 1.00 55.88 310 ARG A CA 1
ATOM 2326 C C . ARG A 1 310 ? -2.921 -7.627 24.696 1.00 55.88 310 ARG A C 1
ATOM 2328 O O . ARG A 1 310 ? -4.006 -7.476 25.252 1.00 55.88 310 ARG A O 1
ATOM 2335 N N . LEU A 1 311 ? -2.049 -6.623 24.576 1.00 56.41 311 LEU A N 1
ATOM 2336 C CA . LEU A 1 311 ? -2.376 -5.265 25.030 1.00 56.41 311 LEU A CA 1
ATOM 2337 C C . LEU A 1 311 ? -3.519 -4.641 24.223 1.00 56.41 311 LEU A C 1
ATOM 2339 O O . LEU A 1 311 ? -4.373 -3.970 24.802 1.00 56.41 311 LEU A O 1
ATOM 2343 N N . MET A 1 312 ? -3.584 -4.896 22.914 1.00 54.28 312 MET A N 1
ATOM 2344 C CA . MET A 1 312 ? -4.732 -4.482 22.112 1.00 54.28 312 MET A CA 1
ATOM 2345 C C . MET A 1 312 ? -5.995 -5.292 22.439 1.00 54.28 312 MET A C 1
ATOM 2347 O O . MET A 1 312 ? -7.059 -4.692 22.518 1.00 54.28 312 MET A O 1
ATOM 2351 N N . GLU A 1 313 ? -5.920 -6.594 22.729 1.00 56.25 313 GLU A N 1
ATOM 2352 C CA . GLU A 1 313 ? -7.090 -7.384 23.170 1.00 56.25 313 GLU A CA 1
ATOM 2353 C C . GLU A 1 313 ? -7.692 -6.886 24.497 1.00 56.25 313 GLU A C 1
ATOM 2355 O O . GLU A 1 313 ? -8.914 -6.843 24.657 1.00 56.25 313 GLU A O 1
ATOM 2360 N N . ILE A 1 314 ? -6.848 -6.443 25.435 1.00 57.88 314 ILE A N 1
ATOM 2361 C CA . ILE A 1 314 ? -7.278 -5.824 26.698 1.00 57.88 314 ILE A CA 1
ATOM 2362 C C . ILE A 1 314 ? -8.034 -4.507 26.433 1.00 57.88 314 ILE A C 1
ATOM 2364 O O . ILE A 1 314 ? -9.092 -4.263 27.022 1.00 57.88 314 ILE A O 1
ATOM 2368 N N . VAL A 1 315 ? -7.552 -3.672 25.509 1.00 60.72 315 VAL A N 1
ATOM 2369 C CA . VAL A 1 315 ? -8.131 -2.345 25.224 1.00 60.72 315 VAL A CA 1
ATOM 2370 C C . VAL A 1 315 ? -9.354 -2.401 24.292 1.00 60.72 315 VAL A C 1
ATOM 2372 O O . VAL A 1 315 ? -10.335 -1.703 24.542 1.00 60.72 315 VAL A O 1
ATOM 2375 N N . LEU A 1 316 ? -9.327 -3.226 23.244 1.00 64.81 316 LEU A N 1
ATOM 2376 C CA . LEU A 1 316 ? -10.339 -3.279 22.181 1.00 64.81 316 LEU A CA 1
ATOM 2377 C C . LEU A 1 316 ? -11.538 -4.160 22.549 1.00 64.81 316 LEU A C 1
ATOM 2379 O O . LEU A 1 316 ? -11.393 -5.239 23.125 1.00 64.81 316 LEU A O 1
ATOM 2383 N N . THR A 1 317 ? -12.743 -3.761 22.139 1.00 71.44 317 THR A N 1
ATOM 2384 C CA . THR A 1 317 ? -13.900 -4.670 22.203 1.00 71.44 317 THR A CA 1
ATOM 2385 C C . THR A 1 317 ? -13.690 -5.899 21.301 1.00 71.44 317 THR A C 1
ATOM 2387 O O . THR A 1 317 ? -12.992 -5.797 20.290 1.00 71.44 317 THR A O 1
ATOM 2390 N N . PRO A 1 318 ? -14.311 -7.062 21.595 1.00 77.19 318 PRO A N 1
ATOM 2391 C CA . PRO A 1 318 ? -14.197 -8.247 20.737 1.00 77.19 318 PRO A CA 1
ATOM 2392 C C . PRO A 1 318 ? -14.616 -7.992 19.281 1.00 77.19 318 PRO A C 1
ATOM 2394 O O . PRO A 1 318 ? -14.028 -8.568 18.368 1.00 77.19 318 PRO A O 1
ATOM 2397 N N . ALA A 1 319 ? -15.580 -7.089 19.067 1.00 75.88 319 ALA A N 1
ATOM 2398 C CA . ALA A 1 319 ? -15.998 -6.635 17.745 1.00 75.88 319 ALA A CA 1
ATOM 2399 C C . ALA A 1 319 ? -14.890 -5.826 17.042 1.00 75.88 319 ALA A C 1
ATOM 2401 O O . ALA A 1 319 ? -14.473 -6.209 15.952 1.00 75.88 319 ALA A O 1
ATOM 2402 N N . GLN A 1 320 ? -14.317 -4.806 17.695 1.00 70.81 320 GLN A N 1
ATOM 2403 C CA . GLN A 1 320 ? -13.192 -4.038 17.140 1.00 70.81 320 GLN A CA 1
ATOM 2404 C C . GLN A 1 320 ? -11.971 -4.922 16.857 1.00 70.81 320 GLN A C 1
ATOM 2406 O O . GLN A 1 320 ? -11.320 -4.753 15.829 1.00 70.81 320 GLN A O 1
ATOM 2411 N N . ALA A 1 321 ? -11.673 -5.887 17.733 1.00 76.31 321 ALA A N 1
ATOM 2412 C CA . ALA A 1 321 ? -10.590 -6.846 17.535 1.00 76.31 321 ALA A CA 1
ATOM 2413 C C . ALA A 1 321 ? -10.846 -7.770 16.327 1.00 76.31 321 ALA A C 1
ATOM 2415 O O . ALA A 1 321 ? -9.919 -8.054 15.571 1.00 76.31 321 ALA A O 1
ATOM 2416 N N . ALA A 1 322 ? -12.094 -8.197 16.097 1.00 81.19 322 ALA A N 1
ATOM 2417 C CA . ALA A 1 322 ? -12.472 -8.944 14.897 1.00 81.19 322 ALA A CA 1
ATOM 2418 C C . ALA A 1 322 ? -12.361 -8.083 13.625 1.00 81.19 322 ALA A C 1
ATOM 2420 O O . ALA A 1 322 ? -11.734 -8.512 12.658 1.00 81.19 322 ALA A O 1
ATOM 2421 N N . THR A 1 323 ? -12.873 -6.846 13.643 1.00 81.56 323 THR A N 1
ATOM 2422 C CA . THR A 1 323 ? -12.732 -5.882 12.537 1.00 81.56 323 THR A CA 1
ATOM 2423 C C . THR A 1 323 ? -11.262 -5.608 12.212 1.00 81.56 323 THR A C 1
ATOM 2425 O O . THR A 1 323 ? -10.888 -5.597 11.040 1.00 81.56 323 THR A O 1
ATOM 2428 N N . MET A 1 324 ? -10.403 -5.457 13.227 1.00 77.00 324 MET A N 1
ATOM 2429 C CA . MET A 1 324 ? -8.963 -5.281 13.030 1.00 77.00 324 MET A CA 1
ATOM 2430 C C . MET A 1 324 ? -8.284 -6.533 12.470 1.00 77.00 324 MET A C 1
ATOM 2432 O O . MET A 1 324 ? -7.492 -6.388 11.545 1.00 77.00 324 MET A O 1
ATOM 2436 N N . ARG A 1 325 ? -8.604 -7.748 12.942 1.00 80.00 325 ARG A N 1
ATOM 2437 C CA . ARG A 1 325 ? -8.064 -8.987 12.346 1.00 80.00 325 ARG A CA 1
ATOM 2438 C C . ARG A 1 325 ? -8.477 -9.151 10.880 1.00 80.00 325 ARG A C 1
ATOM 2440 O O . ARG A 1 325 ? -7.635 -9.495 10.057 1.00 80.00 325 ARG A O 1
ATOM 2447 N N . HIS A 1 326 ? -9.729 -8.839 10.535 1.00 86.50 326 HIS A N 1
ATOM 2448 C CA . HIS A 1 326 ? -10.207 -8.885 9.145 1.00 86.50 326 HIS A CA 1
ATOM 2449 C C . HIS A 1 326 ? -9.501 -7.849 8.260 1.00 86.50 326 HIS A C 1
ATOM 2451 O O . HIS A 1 326 ? -9.051 -8.168 7.163 1.00 86.50 326 HIS A O 1
ATOM 2457 N N . ALA A 1 327 ? -9.328 -6.621 8.759 1.00 81.56 327 ALA A N 1
ATOM 2458 C CA . ALA A 1 327 ? -8.559 -5.587 8.067 1.00 81.56 327 ALA A CA 1
ATOM 2459 C C . ALA A 1 327 ? -7.071 -5.965 7.914 1.00 81.56 327 ALA A C 1
ATOM 2461 O O . ALA A 1 327 ? -6.482 -5.705 6.870 1.00 81.56 327 ALA A O 1
ATOM 2462 N N . GLN A 1 328 ? -6.463 -6.610 8.915 1.00 79.75 328 GLN A N 1
ATOM 2463 C CA . GLN A 1 328 ? -5.083 -7.105 8.850 1.00 79.75 328 GLN A CA 1
ATOM 2464 C C . GLN A 1 328 ? -4.915 -8.217 7.808 1.00 79.75 328 GLN A C 1
ATOM 2466 O O . GLN A 1 328 ? -3.947 -8.180 7.050 1.00 79.75 328 GLN A O 1
ATOM 2471 N N . ALA A 1 329 ? -5.851 -9.168 7.739 1.00 86.00 329 ALA A N 1
ATOM 2472 C CA . ALA A 1 329 ? -5.825 -10.234 6.740 1.00 86.00 329 ALA A CA 1
ATOM 2473 C C . ALA A 1 329 ? -6.005 -9.679 5.316 1.00 86.00 329 ALA A C 1
ATOM 2475 O O . ALA A 1 329 ? -5.217 -10.000 4.427 1.00 86.00 329 ALA A O 1
ATOM 2476 N N . LEU A 1 330 ? -6.954 -8.753 5.123 1.00 88.88 330 LEU A N 1
ATOM 2477 C CA . LEU A 1 330 ? -7.134 -8.040 3.856 1.00 88.88 330 LEU A CA 1
ATOM 2478 C C . LEU A 1 330 ? -5.880 -7.250 3.451 1.00 88.88 330 LEU A C 1
ATOM 2480 O O . LEU A 1 330 ? -5.439 -7.354 2.312 1.00 88.88 330 LEU A O 1
ATOM 2484 N N . MET A 1 331 ? -5.257 -6.498 4.363 1.00 82.81 331 MET A N 1
ATOM 2485 C CA . MET A 1 331 ? -4.017 -5.783 4.039 1.00 82.81 331 MET A CA 1
ATOM 2486 C C . MET A 1 331 ? -2.863 -6.741 3.714 1.00 82.81 331 MET A C 1
ATOM 2488 O O . MET A 1 331 ? -2.113 -6.469 2.781 1.00 82.81 331 MET A O 1
ATOM 2492 N N . SER A 1 332 ? -2.740 -7.878 4.412 1.00 85.12 332 SER A N 1
ATOM 2493 C CA . SER A 1 332 ? -1.737 -8.907 4.093 1.00 85.12 332 SER A CA 1
ATOM 2494 C C . SER A 1 332 ? -1.953 -9.495 2.691 1.00 85.12 332 SER A C 1
ATOM 2496 O O . SER A 1 332 ? -0.997 -9.585 1.923 1.00 85.12 332 SER A O 1
ATOM 2498 N N . LEU A 1 333 ? -3.202 -9.793 2.310 1.00 91.69 333 LEU A N 1
ATOM 2499 C CA . LEU A 1 333 ? -3.579 -10.203 0.951 1.00 91.69 333 LEU A CA 1
ATOM 2500 C C . LEU A 1 333 ? -3.194 -9.144 -0.098 1.00 91.69 333 LEU A C 1
ATOM 2502 O O . LEU A 1 333 ? -2.542 -9.472 -1.090 1.00 91.69 333 LEU A O 1
ATOM 2506 N N . LEU A 1 334 ? -3.590 -7.881 0.101 1.00 90.06 334 LEU A N 1
ATOM 2507 C CA . LEU A 1 334 ? -3.370 -6.813 -0.882 1.00 90.06 334 LEU A CA 1
ATOM 2508 C C . LEU A 1 334 ? -1.874 -6.547 -1.105 1.00 90.06 334 LEU A C 1
ATOM 2510 O O . LEU A 1 334 ? -1.426 -6.495 -2.251 1.00 90.06 334 LEU A O 1
ATOM 2514 N N . GLU A 1 335 ? -1.106 -6.420 -0.019 1.00 85.56 335 GLU A N 1
ATOM 2515 C CA . GLU A 1 335 ? 0.350 -6.214 -0.023 1.00 85.56 335 GLU A CA 1
ATOM 2516 C C . GLU A 1 335 ? 1.093 -7.443 -0.564 1.00 85.56 335 GLU A C 1
ATOM 2518 O O . GLU A 1 335 ? 2.024 -7.313 -1.361 1.00 85.56 335 GLU A O 1
ATOM 2523 N N . GLY A 1 336 ? 0.670 -8.649 -0.175 1.00 89.25 336 GLY A N 1
ATOM 2524 C CA . GLY A 1 336 ? 1.193 -9.911 -0.694 1.00 89.25 336 GLY A CA 1
ATOM 2525 C C . GLY A 1 336 ? 1.051 -9.986 -2.211 1.00 89.25 336 GLY A C 1
ATOM 2526 O O . GLY A 1 336 ? 2.037 -10.208 -2.910 1.00 89.25 336 GLY A O 1
ATOM 2527 N N . HIS A 1 337 ? -0.142 -9.684 -2.729 1.00 93.62 337 HIS A N 1
ATOM 2528 C CA . HIS A 1 337 ? -0.405 -9.643 -4.166 1.00 93.62 337 HIS A CA 1
ATOM 2529 C C . HIS A 1 337 ? 0.441 -8.570 -4.857 1.00 93.62 337 HIS A C 1
ATOM 2531 O O . HIS A 1 337 ? 1.022 -8.836 -5.903 1.00 93.62 337 HIS A O 1
ATOM 2537 N N . GLY A 1 338 ? 0.613 -7.397 -4.239 1.00 89.94 338 GLY A N 1
ATOM 2538 C CA . GLY A 1 338 ? 1.544 -6.379 -4.727 1.00 89.94 338 GLY A CA 1
ATOM 2539 C C . GLY A 1 338 ? 2.987 -6.883 -4.845 1.00 89.94 338 GLY A C 1
ATOM 2540 O O . GLY A 1 338 ? 3.696 -6.497 -5.774 1.00 89.94 338 GLY A O 1
ATOM 2541 N N . ASN A 1 339 ? 3.464 -7.744 -3.937 1.00 88.00 339 ASN A N 1
ATOM 2542 C CA . ASN A 1 339 ? 4.795 -8.352 -4.069 1.00 88.00 339 ASN A CA 1
ATOM 2543 C C . ASN A 1 339 ? 4.829 -9.431 -5.171 1.00 88.00 339 ASN A C 1
ATOM 2545 O O . ASN A 1 339 ? 5.822 -9.504 -5.894 1.00 88.00 339 ASN A O 1
ATOM 2549 N N . VAL A 1 340 ? 3.763 -10.222 -5.328 1.00 92.56 340 VAL A N 1
ATOM 2550 C CA . VAL A 1 340 ? 3.665 -11.333 -6.298 1.00 92.56 340 VAL A CA 1
ATOM 2551 C C . VAL A 1 340 ? 3.438 -10.858 -7.743 1.00 92.56 340 VAL A C 1
ATOM 2553 O O . VAL A 1 340 ? 3.981 -11.448 -8.673 1.00 92.56 340 VAL A O 1
ATOM 2556 N N . VAL A 1 341 ? 2.737 -9.742 -7.966 1.00 94.19 341 VAL A N 1
ATOM 2557 C CA . VAL A 1 341 ? 2.574 -9.144 -9.308 1.00 94.19 341 VAL A CA 1
ATOM 2558 C C . VAL A 1 341 ? 3.902 -8.638 -9.886 1.00 94.19 341 VAL A C 1
ATOM 2560 O O . VAL A 1 341 ? 4.044 -8.583 -11.106 1.00 94.19 341 VAL A O 1
ATOM 2563 N N . MET A 1 342 ? 4.918 -8.361 -9.055 1.00 91.56 342 MET A N 1
ATOM 2564 C CA . MET A 1 342 ? 6.283 -8.159 -9.564 1.00 91.56 342 MET A CA 1
ATOM 2565 C C . MET A 1 342 ? 6.846 -9.433 -10.217 1.00 91.56 342 MET A C 1
ATOM 2567 O O . MET A 1 342 ? 7.493 -9.329 -11.255 1.00 91.56 342 MET A O 1
ATOM 2571 N N . ASP A 1 343 ? 6.577 -10.619 -9.655 1.00 91.44 343 ASP A N 1
ATOM 2572 C CA . ASP A 1 343 ? 7.056 -11.901 -10.197 1.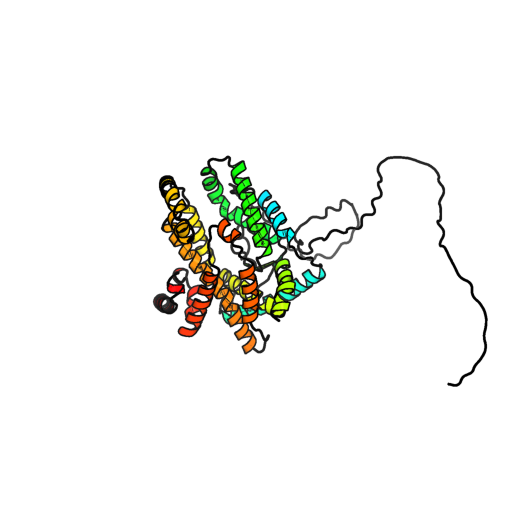00 91.44 343 ASP A CA 1
ATOM 2573 C C . ASP A 1 343 ? 6.290 -12.295 -11.459 1.00 91.44 343 ASP A C 1
ATOM 2575 O O . ASP A 1 343 ? 6.894 -12.588 -12.488 1.00 91.44 343 ASP A O 1
ATOM 2579 N N . TRP A 1 344 ? 4.956 -12.250 -11.410 1.00 94.12 344 TRP A N 1
ATOM 2580 C CA . TRP A 1 344 ? 4.116 -12.593 -12.561 1.00 94.12 344 TRP A CA 1
ATOM 2581 C C . TRP A 1 344 ? 4.273 -11.575 -13.704 1.00 94.12 344 TRP A C 1
ATOM 2583 O O . TRP A 1 344 ? 4.251 -11.948 -14.874 1.00 94.12 344 TRP A O 1
ATOM 2593 N N . GLY A 1 345 ? 4.496 -10.293 -13.391 1.00 92.69 345 GLY A N 1
ATOM 2594 C CA . GLY A 1 345 ? 4.833 -9.269 -14.384 1.00 92.69 345 GLY A CA 1
ATOM 2595 C C . GLY A 1 345 ? 6.197 -9.502 -15.043 1.00 92.69 345 GLY A C 1
ATOM 2596 O O . GLY A 1 345 ? 6.324 -9.315 -16.253 1.00 92.69 345 GLY A O 1
ATOM 2597 N N . ALA A 1 346 ? 7.197 -9.961 -14.280 1.00 90.38 346 ALA A N 1
ATOM 2598 C CA . ALA A 1 346 ? 8.508 -10.343 -14.810 1.00 90.38 346 ALA A CA 1
ATOM 2599 C C . ALA A 1 346 ? 8.431 -11.579 -15.713 1.00 90.38 346 ALA A C 1
ATOM 2601 O O . ALA A 1 346 ? 8.966 -11.571 -16.815 1.00 90.38 346 ALA A O 1
ATOM 2602 N N . GLU A 1 347 ? 7.719 -12.619 -15.282 1.00 91.06 347 GLU A N 1
ATOM 2603 C CA . GLU A 1 347 ? 7.454 -13.818 -16.079 1.00 91.06 347 GLU A CA 1
ATOM 2604 C C . GLU A 1 347 ? 6.804 -13.459 -17.423 1.00 91.06 347 GLU A C 1
ATOM 2606 O O . GLU A 1 347 ? 7.331 -13.828 -18.471 1.00 91.06 347 GLU A O 1
ATOM 2611 N N . VAL A 1 348 ? 5.732 -12.653 -17.419 1.00 90.69 348 VAL A N 1
ATOM 2612 C CA . VAL A 1 348 ? 5.086 -12.182 -18.655 1.00 90.69 348 VAL A CA 1
ATOM 2613 C C . VAL A 1 348 ? 6.069 -11.406 -19.542 1.00 90.69 348 VAL A C 1
ATOM 2615 O O . VAL A 1 348 ? 6.091 -11.648 -20.751 1.00 90.69 348 VAL A O 1
ATOM 2618 N N . ALA A 1 349 ? 6.897 -10.516 -18.983 1.00 88.00 349 ALA A N 1
ATOM 2619 C CA . ALA A 1 349 ? 7.894 -9.761 -19.747 1.00 88.00 349 ALA A CA 1
ATOM 2620 C C . ALA A 1 349 ? 8.954 -10.673 -20.391 1.00 88.00 349 ALA A C 1
ATOM 2622 O O . ALA A 1 349 ? 9.233 -10.551 -21.587 1.00 88.00 349 ALA A O 1
ATOM 2623 N N . ASN A 1 350 ? 9.490 -11.617 -19.615 1.00 85.38 350 ASN A N 1
ATOM 2624 C CA . ASN A 1 350 ? 10.527 -12.555 -20.031 1.00 85.38 350 ASN A CA 1
ATOM 2625 C C . ASN A 1 350 ? 10.000 -13.535 -21.101 1.00 85.38 350 ASN A C 1
ATOM 2627 O O . ASN A 1 350 ? 10.663 -13.756 -22.114 1.00 85.38 350 ASN A O 1
ATOM 2631 N N . THR A 1 351 ? 8.780 -14.069 -20.945 1.00 84.12 351 THR A N 1
ATOM 2632 C CA . THR A 1 351 ? 8.153 -14.977 -21.927 1.00 84.12 351 THR A CA 1
ATOM 2633 C C . THR A 1 351 ? 7.873 -14.305 -23.275 1.00 84.12 351 THR A C 1
ATOM 2635 O O . THR A 1 351 ? 7.984 -14.956 -24.311 1.00 84.12 351 THR A O 1
ATOM 2638 N N . HIS A 1 352 ? 7.534 -13.012 -23.290 1.00 77.38 352 HIS A N 1
ATOM 2639 C CA . HIS A 1 352 ? 7.183 -12.287 -24.520 1.00 77.38 352 HIS A CA 1
ATOM 2640 C C . HIS A 1 352 ? 8.372 -11.550 -25.170 1.00 77.38 352 HIS A C 1
ATOM 2642 O O . HIS A 1 352 ? 8.168 -10.754 -26.085 1.00 77.38 352 HIS A O 1
ATOM 2648 N N . GLY A 1 353 ? 9.610 -11.815 -24.729 1.00 61.94 353 GLY A N 1
ATOM 2649 C CA . GLY A 1 353 ? 10.821 -11.219 -25.308 1.00 61.94 353 GLY A CA 1
ATOM 2650 C C . GLY A 1 353 ? 10.965 -9.716 -25.042 1.00 61.94 353 GLY A C 1
ATOM 2651 O O . GLY A 1 353 ? 11.489 -8.995 -25.889 1.00 61.94 353 GLY A O 1
ATOM 2652 N N . GLY A 1 354 ? 10.448 -9.244 -23.902 1.00 66.00 354 GLY A N 1
ATOM 2653 C CA . GLY A 1 354 ? 10.460 -7.842 -23.494 1.00 66.00 354 GLY A CA 1
ATOM 2654 C C . GLY A 1 354 ? 11.749 -7.429 -22.779 1.00 66.00 354 GLY A C 1
ATOM 2655 O O . GLY A 1 354 ? 12.819 -7.354 -23.378 1.00 66.00 354 GLY A O 1
ATOM 2656 N N . VAL A 1 355 ? 11.629 -7.098 -21.492 1.00 64.06 355 VAL A N 1
ATOM 2657 C CA . VAL A 1 355 ? 12.751 -6.690 -20.633 1.00 64.06 355 VAL A CA 1
ATOM 2658 C C . VAL A 1 355 ? 13.167 -7.881 -19.778 1.00 64.06 355 VAL A C 1
ATOM 2660 O O . VAL A 1 355 ? 12.341 -8.363 -19.009 1.00 64.06 355 VAL A O 1
ATOM 2663 N N . ASP A 1 356 ? 14.429 -8.303 -19.887 1.00 69.75 356 ASP A N 1
ATOM 2664 C CA . ASP A 1 356 ? 15.050 -9.253 -18.954 1.00 69.75 356 ASP A CA 1
ATOM 2665 C C . ASP A 1 356 ? 15.078 -8.621 -17.554 1.00 69.75 356 ASP A C 1
ATOM 2667 O O . ASP A 1 356 ? 15.741 -7.603 -17.333 1.00 69.75 356 ASP A O 1
ATOM 2671 N N . PHE A 1 357 ? 14.263 -9.157 -16.645 1.00 75.62 357 PHE A N 1
ATOM 2672 C CA . PHE A 1 357 ? 13.970 -8.550 -15.348 1.00 75.62 357 PHE A CA 1
ATOM 2673 C C . PHE A 1 357 ? 13.991 -9.599 -14.229 1.00 75.62 357 PHE A C 1
ATOM 2675 O O . PHE A 1 357 ? 13.230 -10.569 -14.255 1.00 75.62 357 PHE A O 1
ATOM 2682 N N . ASP A 1 358 ? 14.844 -9.367 -13.223 1.00 81.81 358 ASP A N 1
ATOM 2683 C CA . ASP A 1 358 ? 14.966 -10.179 -12.008 1.00 81.81 358 ASP A CA 1
ATOM 2684 C C . ASP A 1 358 ? 14.251 -9.489 -10.818 1.00 81.81 358 ASP A C 1
ATOM 2686 O O . ASP A 1 358 ? 14.838 -8.641 -10.127 1.00 81.81 358 ASP A O 1
ATOM 2690 N N . PRO A 1 359 ? 12.981 -9.840 -10.531 1.00 83.06 359 PRO A N 1
ATOM 2691 C CA . PRO A 1 359 ? 12.211 -9.225 -9.452 1.00 83.06 359 PRO A CA 1
ATOM 2692 C C . PRO A 1 359 ? 12.764 -9.577 -8.064 1.00 83.06 359 PRO A C 1
ATOM 2694 O O . PRO A 1 359 ? 12.516 -8.837 -7.106 1.00 83.06 359 PRO A O 1
ATOM 2697 N N . SER A 1 360 ? 13.553 -10.652 -7.929 1.00 81.62 360 SER A N 1
ATOM 2698 C CA . SER A 1 360 ? 14.077 -11.104 -6.635 1.00 81.62 360 SER A CA 1
ATOM 2699 C C . SER A 1 360 ? 15.0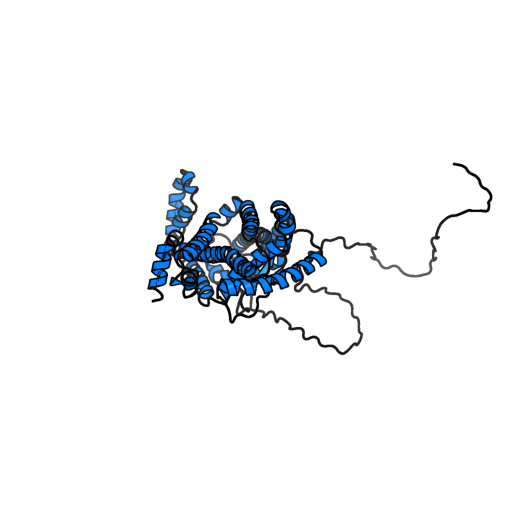54 -10.090 -6.030 1.00 81.62 360 SER A C 1
ATOM 2701 O O . SER A 1 360 ? 15.003 -9.815 -4.828 1.00 81.62 360 SER A O 1
ATOM 2703 N N . ARG A 1 361 ? 15.872 -9.438 -6.867 1.00 82.94 361 ARG A N 1
ATOM 2704 C CA . ARG A 1 361 ? 16.821 -8.399 -6.434 1.00 82.94 361 ARG A CA 1
ATOM 2705 C C . ARG A 1 361 ? 16.125 -7.088 -6.093 1.00 82.94 361 ARG A C 1
ATOM 2707 O O . ARG A 1 361 ? 16.502 -6.430 -5.124 1.00 82.94 361 ARG A O 1
ATOM 2714 N N . VAL A 1 362 ? 15.073 -6.717 -6.830 1.00 84.94 362 VAL A N 1
ATOM 2715 C CA . VAL A 1 362 ? 14.236 -5.563 -6.460 1.00 84.94 362 VAL A CA 1
ATOM 2716 C C . VAL A 1 362 ? 13.514 -5.834 -5.140 1.00 84.94 362 VAL A C 1
ATOM 2718 O O . VAL A 1 362 ? 13.501 -4.967 -4.263 1.00 84.94 362 VAL A O 1
ATOM 2721 N N . ARG A 1 363 ? 13.005 -7.056 -4.928 1.00 81.88 363 ARG A N 1
ATOM 2722 C CA . ARG A 1 363 ? 12.462 -7.483 -3.632 1.00 81.88 363 ARG A CA 1
ATOM 2723 C C . ARG A 1 363 ? 13.522 -7.433 -2.533 1.00 81.88 363 ARG A C 1
ATOM 2725 O O . ARG A 1 363 ? 13.196 -7.005 -1.427 1.00 81.88 363 ARG A O 1
ATOM 2732 N N . GLU A 1 364 ? 14.783 -7.764 -2.815 1.00 81.75 364 GLU A N 1
ATOM 2733 C CA . GLU A 1 364 ? 15.880 -7.587 -1.857 1.00 81.75 364 GLU A CA 1
ATOM 2734 C C . GLU A 1 364 ? 16.121 -6.106 -1.515 1.00 81.75 364 GLU A C 1
ATOM 2736 O O . GLU A 1 364 ? 16.134 -5.763 -0.334 1.00 81.75 364 GLU A O 1
ATOM 2741 N N . VAL A 1 365 ? 16.223 -5.206 -2.504 1.00 83.31 365 VAL A N 1
ATOM 2742 C CA . VAL A 1 365 ? 16.350 -3.746 -2.287 1.00 83.31 365 VAL A CA 1
ATOM 2743 C C . VAL A 1 365 ? 15.200 -3.221 -1.420 1.00 83.31 365 VAL A C 1
ATOM 2745 O O . VAL A 1 365 ? 15.422 -2.511 -0.432 1.00 83.31 365 VAL A O 1
ATOM 2748 N N . LEU A 1 366 ? 13.963 -3.608 -1.742 1.00 78.69 366 LEU A N 1
ATOM 2749 C CA . LEU A 1 366 ? 12.774 -3.235 -0.979 1.00 78.69 366 LEU A CA 1
ATOM 2750 C C . LEU A 1 366 ? 12.789 -3.833 0.437 1.00 78.69 366 LEU A C 1
ATOM 2752 O O . LEU A 1 366 ? 12.376 -3.154 1.377 1.00 78.69 366 LEU A O 1
ATOM 2756 N N . ASN A 1 367 ? 13.307 -5.048 0.627 1.00 76.56 367 ASN A N 1
ATOM 2757 C CA . ASN A 1 367 ? 13.420 -5.700 1.933 1.00 76.56 367 ASN A CA 1
ATOM 2758 C C . ASN A 1 367 ? 14.542 -5.113 2.801 1.00 76.56 367 ASN A C 1
ATOM 2760 O O . ASN A 1 367 ? 14.284 -4.825 3.971 1.00 76.56 367 ASN A O 1
ATOM 2764 N N . ARG A 1 368 ? 15.731 -4.828 2.246 1.00 76.06 368 ARG A N 1
ATOM 2765 C CA . ARG A 1 368 ? 16.802 -4.066 2.919 1.00 76.06 368 ARG A CA 1
ATOM 2766 C C . ARG A 1 368 ? 16.270 -2.700 3.369 1.00 76.06 368 ARG A C 1
ATOM 2768 O O . ARG A 1 368 ? 16.392 -2.347 4.545 1.00 76.06 368 ARG A O 1
ATOM 2775 N N . ARG A 1 369 ? 15.569 -1.978 2.478 1.00 72.69 369 ARG A N 1
ATOM 2776 C CA . ARG A 1 369 ? 14.874 -0.720 2.809 1.00 72.69 369 ARG A CA 1
ATOM 2777 C C . ARG A 1 369 ? 13.862 -0.908 3.940 1.00 72.69 369 ARG A C 1
ATOM 2779 O O . ARG A 1 369 ? 13.885 -0.110 4.874 1.00 72.69 369 ARG A O 1
ATOM 2786 N N . ARG A 1 370 ? 12.972 -1.910 3.868 1.00 67.62 370 ARG A N 1
ATOM 2787 C CA . ARG A 1 370 ? 11.945 -2.194 4.894 1.00 67.62 370 ARG A CA 1
ATOM 2788 C C . ARG A 1 370 ? 12.599 -2.484 6.256 1.00 67.62 370 ARG A C 1
ATOM 2790 O O . ARG A 1 370 ? 12.224 -1.853 7.244 1.00 67.62 370 ARG A O 1
ATOM 2797 N N . ALA A 1 371 ? 13.628 -3.331 6.303 1.00 64.06 371 ALA A N 1
ATOM 2798 C CA . ALA A 1 371 ? 14.364 -3.672 7.523 1.00 64.06 371 ALA A CA 1
ATOM 2799 C C . ALA A 1 371 ? 15.021 -2.445 8.185 1.00 64.06 371 ALA A C 1
ATOM 2801 O O . ALA A 1 371 ? 14.784 -2.191 9.365 1.00 64.06 371 ALA A O 1
ATOM 2802 N N . GLY A 1 372 ? 15.756 -1.629 7.419 1.00 55.91 372 GLY A N 1
ATOM 2803 C CA . GLY A 1 372 ? 16.376 -0.385 7.903 1.00 55.91 372 GLY A CA 1
ATOM 2804 C C . GLY A 1 372 ? 15.409 0.792 8.116 1.00 55.91 372 GLY A C 1
ATOM 2805 O O . GLY A 1 372 ? 15.841 1.895 8.450 1.00 55.91 372 GLY A O 1
ATOM 2806 N N . THR A 1 373 ? 14.105 0.603 7.890 1.00 50.19 373 THR A N 1
ATOM 2807 C CA . THR A 1 373 ? 13.092 1.671 7.967 1.00 50.19 373 THR A CA 1
ATOM 2808 C C . THR A 1 373 ? 12.168 1.563 9.170 1.00 50.19 373 THR A C 1
ATOM 2810 O O . THR A 1 373 ? 11.674 2.591 9.620 1.00 50.19 373 THR A O 1
ATOM 2813 N N . VAL A 1 374 ? 11.925 0.376 9.726 1.00 50.53 374 VAL A N 1
ATOM 2814 C CA . VAL A 1 374 ? 10.995 0.250 10.860 1.00 50.53 374 VAL A CA 1
ATOM 2815 C C . VAL A 1 374 ? 11.751 0.242 12.187 1.00 50.53 374 VAL A C 1
ATOM 2817 O O . VAL A 1 374 ? 11.862 -0.803 12.837 1.00 50.53 374 VAL A O 1
ATOM 2820 N N . ASP A 1 375 ? 12.234 1.423 12.586 1.00 50.91 375 ASP A N 1
ATOM 2821 C CA . ASP A 1 375 ? 12.813 1.644 13.914 1.00 50.91 375 ASP A CA 1
ATOM 2822 C C . ASP A 1 375 ? 11.830 1.244 15.033 1.00 50.91 375 ASP A C 1
ATOM 2824 O O . ASP A 1 375 ? 10.605 1.389 14.926 1.00 50.91 375 ASP A O 1
ATOM 2828 N N . GLN A 1 376 ? 12.386 0.750 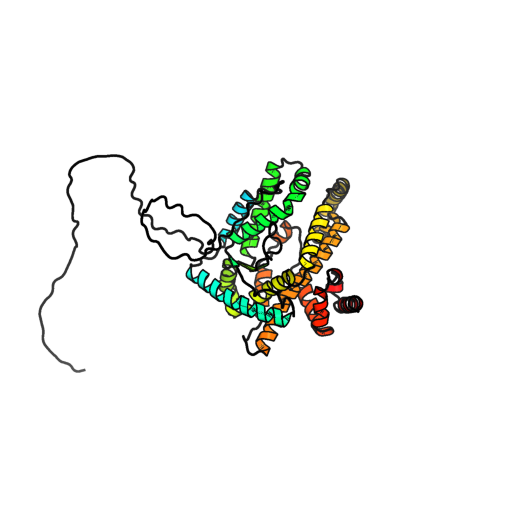16.138 1.00 48.78 376 GLN A N 1
ATOM 2829 C CA . GLN A 1 376 ? 11.636 0.258 17.287 1.00 48.78 376 GLN A CA 1
ATOM 2830 C C . GLN A 1 376 ? 10.770 1.359 17.928 1.00 48.78 376 GLN A C 1
ATOM 2832 O O . GLN A 1 376 ? 9.726 1.053 18.506 1.00 48.78 376 GLN A O 1
ATOM 2837 N N . THR A 1 377 ? 11.158 2.633 17.792 1.00 42.62 377 THR A N 1
ATOM 2838 C CA . THR A 1 377 ? 10.399 3.789 18.295 1.00 42.62 377 THR A CA 1
ATOM 2839 C C . THR A 1 377 ? 9.060 3.960 17.576 1.00 42.62 377 THR A C 1
ATOM 2841 O O . THR A 1 377 ? 8.042 4.176 18.234 1.00 42.62 377 THR A O 1
ATOM 2844 N N . LEU A 1 378 ? 9.010 3.803 16.246 1.00 45.34 378 LEU A N 1
ATOM 2845 C CA . LEU A 1 378 ? 7.770 4.011 15.485 1.00 45.34 378 LEU A CA 1
ATOM 2846 C C . LEU A 1 378 ? 6.735 2.911 15.771 1.00 45.34 378 LEU A C 1
ATOM 2848 O O . LEU A 1 378 ? 5.557 3.215 15.954 1.00 45.34 378 LEU A O 1
ATOM 2852 N N . ARG A 1 379 ? 7.183 1.650 15.908 1.00 51.62 379 ARG A N 1
ATOM 2853 C CA . ARG A 1 379 ? 6.318 0.520 16.317 1.00 51.62 379 ARG A CA 1
ATOM 2854 C C . ARG A 1 379 ? 5.645 0.781 17.668 1.00 51.62 379 ARG A C 1
ATOM 2856 O O . ARG A 1 379 ? 4.478 0.453 17.847 1.00 51.62 379 ARG A O 1
ATOM 2863 N N . LYS A 1 380 ? 6.376 1.399 18.604 1.00 47.03 380 LYS A N 1
ATOM 2864 C CA . LYS A 1 380 ? 5.872 1.784 19.932 1.00 47.03 380 LYS A CA 1
ATOM 2865 C C . LYS A 1 380 ? 4.900 2.968 19.874 1.00 47.03 380 LYS A C 1
ATOM 2867 O O . LYS A 1 380 ? 3.934 2.979 20.626 1.00 47.03 380 LYS A O 1
ATOM 2872 N N . MET A 1 381 ? 5.133 3.948 18.996 1.00 36.94 381 MET A N 1
ATOM 2873 C CA . MET A 1 381 ? 4.290 5.150 18.895 1.00 36.94 381 MET A CA 1
ATOM 2874 C C . MET A 1 381 ? 2.941 4.919 18.206 1.00 36.94 381 MET A C 1
ATOM 2876 O O . MET A 1 381 ? 1.975 5.592 18.555 1.00 36.94 381 MET A O 1
ATOM 2880 N N . LEU A 1 382 ? 2.857 4.000 17.239 1.00 44.00 382 LEU A N 1
ATOM 2881 C CA . LEU A 1 382 ? 1.617 3.763 16.487 1.00 44.00 382 LEU A CA 1
ATOM 2882 C C . LEU A 1 382 ? 0.642 2.792 17.171 1.00 44.00 382 LEU A C 1
ATOM 2884 O O . LEU A 1 382 ? -0.502 2.697 16.733 1.00 44.00 382 LEU A O 1
ATOM 2888 N N . GLY A 1 383 ? 1.076 2.022 18.177 1.00 43.56 383 GLY A N 1
ATOM 2889 C CA . GLY A 1 383 ? 0.306 0.919 18.786 1.00 43.56 383 GLY A CA 1
ATOM 2890 C C . GLY A 1 383 ? 0.121 -0.300 17.865 1.00 43.56 383 GLY A C 1
ATOM 2891 O O . GLY A 1 383 ? 0.153 -1.440 18.322 1.00 43.56 383 GLY A O 1
ATOM 2892 N N . LEU A 1 384 ? 0.024 -0.058 16.555 1.00 42.81 384 LEU A N 1
ATOM 2893 C CA . LEU A 1 384 ? 0.050 -1.026 15.466 1.00 42.81 384 LEU A CA 1
ATOM 2894 C C . LEU A 1 384 ? 1.399 -1.752 15.400 1.00 42.81 384 LEU A C 1
ATOM 2896 O O . LEU A 1 384 ? 2.271 -1.444 14.585 1.00 42.81 384 LEU A O 1
ATOM 2900 N N . ALA A 1 385 ? 1.547 -2.778 16.230 1.00 41.62 385 ALA A N 1
ATOM 2901 C CA . ALA A 1 385 ? 2.653 -3.723 16.187 1.00 41.62 385 ALA A CA 1
ATOM 2902 C C . ALA A 1 385 ? 2.528 -4.726 15.023 1.00 41.62 385 ALA A C 1
ATOM 2904 O O . ALA A 1 385 ? 2.701 -5.931 15.204 1.00 41.62 385 ALA A O 1
ATOM 2905 N N . MET A 1 386 ? 2.248 -4.218 13.819 1.00 43.53 386 MET A N 1
ATOM 2906 C CA . MET A 1 386 ? 2.302 -4.998 12.587 1.00 43.53 386 MET A CA 1
ATOM 2907 C C . MET A 1 386 ? 3.730 -5.519 12.415 1.00 43.53 386 MET A C 1
ATOM 2909 O O . MET A 1 386 ? 4.679 -4.743 12.244 1.00 43.53 386 MET A O 1
ATOM 2913 N N . LYS A 1 387 ? 3.909 -6.839 12.508 1.00 45.59 387 LYS A N 1
ATOM 2914 C CA . LYS A 1 387 ? 5.215 -7.459 12.270 1.00 45.59 387 LYS A CA 1
ATOM 2915 C C . LYS A 1 387 ? 5.563 -7.277 10.795 1.00 45.59 387 LYS A C 1
ATOM 2917 O O . LYS A 1 387 ? 4.727 -7.525 9.934 1.00 45.59 387 LYS A O 1
ATOM 2922 N N . ALA A 1 388 ? 6.827 -6.967 10.500 1.00 46.22 388 ALA A N 1
ATOM 2923 C CA . ALA A 1 388 ? 7.345 -7.046 9.129 1.00 46.22 388 ALA A CA 1
ATOM 2924 C C . ALA A 1 388 ? 7.107 -8.444 8.506 1.00 46.22 388 ALA A C 1
ATOM 2926 O O . ALA A 1 388 ? 6.921 -8.560 7.301 1.00 46.22 388 ALA A O 1
ATOM 2927 N N . GLU A 1 389 ? 7.016 -9.478 9.349 1.00 49.78 389 GLU A N 1
ATOM 2928 C CA . GLU A 1 389 ? 6.664 -10.848 8.973 1.00 49.78 389 GLU A CA 1
ATOM 2929 C C . GLU A 1 389 ? 5.269 -10.993 8.343 1.00 49.78 389 GLU A C 1
ATOM 2931 O O . GLU A 1 389 ? 5.108 -11.768 7.408 1.00 49.78 389 GLU A O 1
ATOM 2936 N N . GLN A 1 390 ? 4.262 -10.219 8.776 1.00 49.59 390 GLN A N 1
ATOM 2937 C CA . GLN A 1 390 ? 2.881 -10.348 8.270 1.00 49.59 390 GLN A CA 1
ATOM 2938 C C . GLN A 1 390 ? 2.735 -9.954 6.791 1.00 49.59 390 GLN A C 1
ATOM 2940 O O . GLN A 1 390 ? 1.753 -10.328 6.155 1.00 49.59 390 GLN A O 1
ATOM 2945 N N . TYR A 1 391 ? 3.719 -9.250 6.223 1.00 55.12 391 TYR A N 1
ATOM 2946 C CA . TYR A 1 391 ? 3.789 -8.967 4.787 1.00 55.12 391 TYR A CA 1
ATOM 2947 C C . TYR A 1 391 ? 4.284 -10.181 3.981 1.00 55.12 391 TYR A C 1
ATOM 2949 O O . TYR A 1 391 ? 3.887 -10.353 2.832 1.00 55.12 391 TYR A O 1
ATOM 2957 N N . ARG A 1 392 ? 5.107 -11.054 4.585 1.00 68.88 392 ARG A N 1
ATOM 2958 C CA . ARG A 1 392 ? 5.565 -12.304 3.955 1.00 68.88 392 ARG A CA 1
ATOM 2959 C C . ARG A 1 392 ? 4.483 -13.376 3.930 1.00 68.88 392 ARG A C 1
ATOM 2961 O O . ARG A 1 392 ? 4.497 -14.211 3.033 1.00 68.88 392 ARG A O 1
ATOM 2968 N N . VAL A 1 393 ? 3.570 -13.356 4.904 1.00 83.81 393 VAL A N 1
ATOM 2969 C CA . VAL A 1 393 ? 2.465 -14.322 4.998 1.00 83.81 393 VAL A CA 1
ATOM 2970 C C . VAL A 1 393 ? 1.575 -14.237 3.755 1.00 83.81 393 VAL A C 1
ATOM 2972 O O . VAL A 1 393 ? 1.409 -15.243 3.078 1.00 83.81 393 VAL A O 1
ATOM 2975 N N . GLY A 1 394 ? 1.097 -13.042 3.389 1.00 89.31 394 GLY A N 1
ATOM 2976 C CA . GLY A 1 394 ? 0.292 -12.846 2.179 1.00 89.31 394 GLY A CA 1
ATOM 2977 C C . GLY A 1 394 ? 1.023 -13.214 0.883 1.00 89.31 394 GLY A C 1
ATOM 2978 O O . GLY A 1 394 ? 0.450 -13.888 0.037 1.00 89.31 394 GLY A O 1
ATOM 2979 N N . GLU A 1 395 ? 2.301 -12.839 0.733 1.00 90.38 395 GLU A N 1
ATOM 2980 C CA . GLU A 1 395 ? 3.129 -13.242 -0.421 1.00 90.38 395 GLU A CA 1
ATOM 2981 C C . GLU A 1 395 ? 3.212 -14.778 -0.534 1.00 90.38 395 GLU A C 1
ATOM 2983 O O . GLU A 1 395 ? 2.918 -15.344 -1.586 1.00 90.38 395 GLU A O 1
ATOM 2988 N N . LYS A 1 396 ? 3.533 -15.463 0.574 1.00 92.94 396 LYS A N 1
ATOM 2989 C CA . LYS A 1 396 ? 3.613 -16.929 0.658 1.00 92.94 396 LYS A CA 1
ATOM 2990 C C . LYS A 1 396 ? 2.269 -17.600 0.366 1.00 92.94 396 LYS A C 1
ATOM 2992 O O . LYS A 1 396 ? 2.236 -18.539 -0.420 1.00 92.94 396 LYS A O 1
ATOM 2997 N N . PHE A 1 397 ? 1.182 -17.122 0.972 1.00 95.50 397 PHE A N 1
ATOM 2998 C CA . PHE A 1 397 ? -0.174 -17.635 0.769 1.00 95.50 397 PHE A CA 1
ATOM 2999 C C . PHE A 1 397 ? -0.548 -17.639 -0.719 1.00 95.50 397 PHE A C 1
ATOM 3001 O O . PHE A 1 397 ? -0.918 -18.680 -1.253 1.00 95.50 397 PHE A O 1
ATOM 3008 N N . ILE A 1 398 ? -0.368 -16.512 -1.413 1.00 96.06 398 ILE A N 1
ATOM 3009 C CA . ILE A 1 398 ? -0.728 -16.378 -2.833 1.00 96.06 398 ILE A CA 1
ATOM 3010 C C . ILE A 1 398 ? 0.126 -17.290 -3.712 1.00 96.06 398 ILE A C 1
ATOM 3012 O O . ILE A 1 398 ? -0.411 -17.940 -4.607 1.00 96.06 398 ILE A O 1
ATOM 3016 N N . LEU A 1 399 ? 1.436 -17.366 -3.452 1.00 94.75 399 LEU A N 1
ATOM 3017 C CA . LEU A 1 399 ? 2.327 -18.265 -4.186 1.00 94.75 399 LEU A CA 1
ATOM 3018 C C . LEU A 1 399 ? 1.923 -19.733 -3.992 1.00 94.75 399 LEU A C 1
ATOM 3020 O O . LEU A 1 399 ? 1.824 -20.453 -4.979 1.00 94.75 399 LEU A O 1
ATOM 3024 N N . GLN A 1 400 ? 1.594 -20.154 -2.766 1.00 96.94 400 GLN A N 1
ATOM 3025 C CA . GLN A 1 400 ? 1.142 -21.521 -2.496 1.00 96.94 400 GLN A CA 1
ATOM 3026 C C . GLN A 1 400 ? -0.229 -21.833 -3.112 1.00 96.94 400 GLN A C 1
ATOM 3028 O O . GLN A 1 400 ? -0.381 -22.893 -3.709 1.00 96.94 400 GLN A O 1
ATOM 3033 N N . VAL A 1 401 ? -1.214 -20.922 -3.056 1.00 97.75 401 VAL A N 1
ATOM 3034 C CA . VAL A 1 401 ? -2.494 -21.117 -3.770 1.00 97.75 401 VAL A CA 1
ATOM 3035 C C . VAL A 1 401 ? -2.254 -21.235 -5.280 1.00 97.75 401 VAL A C 1
ATOM 3037 O O . VAL A 1 401 ? -2.828 -22.111 -5.923 1.00 97.75 401 VAL A O 1
ATOM 3040 N N . ALA A 1 402 ? -1.391 -20.389 -5.850 1.00 96.44 402 ALA A N 1
ATOM 3041 C CA . ALA A 1 402 ? -1.079 -20.409 -7.277 1.00 96.44 402 ALA A CA 1
ATOM 3042 C C . ALA A 1 402 ? -0.295 -21.662 -7.715 1.00 96.44 402 ALA A C 1
ATOM 3044 O O . ALA A 1 402 ? -0.494 -22.123 -8.837 1.00 96.44 402 ALA A O 1
ATOM 3045 N N . GLU A 1 403 ? 0.560 -22.212 -6.849 1.00 96.31 403 GLU A N 1
ATOM 3046 C CA . GLU A 1 403 ? 1.322 -23.448 -7.072 1.00 96.31 403 GLU A CA 1
ATOM 3047 C C . GLU A 1 403 ? 0.444 -24.702 -6.923 1.00 96.31 403 GLU A C 1
ATOM 3049 O O . GLU A 1 403 ? 0.472 -25.578 -7.785 1.00 96.31 403 GLU A O 1
ATOM 3054 N N . HIS A 1 404 ? -0.369 -24.778 -5.863 1.00 97.06 404 HIS A N 1
ATOM 3055 C CA . HIS A 1 404 ? -1.206 -25.944 -5.558 1.00 97.06 404 HIS A CA 1
ATOM 3056 C C . HIS A 1 404 ? -2.491 -26.006 -6.412 1.00 97.06 404 HIS A C 1
ATOM 3058 O O . HIS A 1 404 ? -2.899 -27.089 -6.830 1.00 97.06 404 HIS A O 1
ATOM 3064 N N . HIS A 1 405 ? -3.145 -24.860 -6.659 1.00 96.56 405 HIS A N 1
ATOM 3065 C CA . HIS A 1 405 ? -4.503 -24.776 -7.237 1.00 96.56 405 HIS A CA 1
ATOM 3066 C C . HIS A 1 405 ? -4.615 -23.874 -8.477 1.00 96.56 405 HIS A C 1
ATOM 3068 O O . HIS A 1 405 ? -5.707 -23.727 -9.031 1.00 96.56 405 HIS A O 1
ATOM 3074 N N . GLY A 1 406 ? -3.514 -23.265 -8.925 1.00 95.38 406 GLY A N 1
ATOM 3075 C CA . GLY A 1 406 ? -3.477 -22.370 -10.083 1.00 95.38 406 GLY A CA 1
ATOM 3076 C C . GLY A 1 406 ? -3.931 -20.930 -9.798 1.00 95.38 406 GLY A C 1
ATOM 3077 O O . GLY A 1 406 ? -4.701 -20.646 -8.876 1.00 95.38 406 GLY A O 1
ATOM 3078 N N . ARG A 1 407 ? -3.458 -19.989 -10.628 1.00 94.88 407 ARG A N 1
ATOM 3079 C CA . ARG A 1 407 ? -3.750 -18.547 -10.478 1.00 94.88 407 ARG A CA 1
ATOM 3080 C C . ARG A 1 407 ? -5.233 -18.217 -10.634 1.00 94.88 407 ARG A C 1
ATOM 3082 O O . ARG A 1 407 ? -5.711 -17.333 -9.934 1.00 94.88 407 ARG A O 1
ATOM 3089 N N . ASP A 1 408 ? -5.967 -18.966 -11.454 1.00 94.25 408 ASP A N 1
ATOM 3090 C CA . ASP A 1 408 ? -7.415 -18.793 -11.622 1.00 94.25 408 ASP A CA 1
ATOM 3091 C C . ASP A 1 408 ? -8.189 -19.105 -10.330 1.00 94.25 408 ASP A C 1
ATOM 3093 O O . ASP A 1 408 ? -9.181 -18.445 -10.026 1.00 94.25 408 ASP A O 1
ATOM 3097 N N . THR A 1 409 ? -7.713 -20.062 -9.521 1.00 95.50 409 THR A N 1
ATOM 3098 C CA . THR A 1 409 ? -8.294 -20.343 -8.198 1.00 95.50 409 THR A CA 1
ATOM 3099 C C . THR A 1 409 ? -8.006 -19.210 -7.221 1.00 95.50 409 THR A C 1
ATOM 3101 O O . THR A 1 409 ? -8.911 -18.803 -6.495 1.00 95.50 409 THR A O 1
ATOM 3104 N N . PHE A 1 410 ? -6.793 -18.647 -7.236 1.00 96.75 410 PHE A N 1
ATOM 3105 C CA . PHE A 1 410 ? -6.483 -17.443 -6.461 1.00 96.75 410 PHE A CA 1
ATOM 3106 C C . PHE A 1 410 ? -7.333 -16.236 -6.900 1.00 96.75 410 PHE A C 1
ATOM 3108 O O . PHE A 1 410 ? -7.878 -15.535 -6.051 1.00 96.75 410 PHE A O 1
ATOM 3115 N N . ALA A 1 411 ? -7.499 -16.012 -8.207 1.00 95.69 411 ALA A N 1
ATOM 3116 C CA . ALA A 1 411 ? -8.204 -14.855 -8.765 1.00 95.69 411 ALA A CA 1
ATOM 3117 C C . ALA A 1 411 ? -9.669 -14.740 -8.300 1.00 95.69 411 ALA A C 1
ATOM 3119 O O . ALA A 1 411 ? -10.213 -13.635 -8.260 1.00 95.69 411 ALA A O 1
ATOM 3120 N N . LYS A 1 412 ? -10.281 -15.847 -7.851 1.00 96.00 412 LYS A N 1
ATOM 3121 C CA . LYS A 1 412 ? -11.589 -15.855 -7.171 1.00 96.00 412 LYS A CA 1
ATOM 3122 C C . LYS A 1 412 ? -11.647 -14.927 -5.957 1.00 96.00 412 LYS A C 1
ATOM 3124 O O . LYS A 1 412 ? -12.721 -14.428 -5.646 1.00 96.00 412 LYS A O 1
ATOM 3129 N N . VAL A 1 413 ? -10.521 -14.635 -5.295 1.00 96.62 413 VAL A N 1
ATOM 3130 C CA . VAL A 1 413 ? -10.465 -13.694 -4.160 1.00 96.62 413 VAL A CA 1
ATOM 3131 C C . VAL A 1 413 ? -11.018 -12.306 -4.510 1.00 96.62 413 VAL A C 1
ATOM 3133 O O . VAL A 1 413 ? -11.487 -11.593 -3.629 1.00 96.62 413 VAL A O 1
ATOM 3136 N N . TRP A 1 414 ? -11.012 -11.929 -5.793 1.00 96.44 414 TRP A N 1
ATOM 3137 C CA . TRP A 1 414 ? -11.546 -10.657 -6.278 1.00 96.44 414 TRP A CA 1
ATOM 3138 C C . TRP A 1 414 ? -13.064 -10.671 -6.514 1.00 96.44 414 TRP A C 1
ATOM 3140 O O . TRP A 1 414 ? -13.637 -9.612 -6.749 1.00 96.44 414 TRP A O 1
ATOM 3150 N N . SER A 1 415 ? -13.750 -11.815 -6.415 1.00 95.44 415 SER A N 1
ATOM 3151 C CA . SER A 1 415 ? -15.197 -11.902 -6.675 1.00 95.44 415 SER A CA 1
ATOM 3152 C C . SER A 1 415 ? -16.076 -11.344 -5.545 1.00 95.44 415 SER A C 1
ATOM 3154 O O . SER A 1 415 ? -17.159 -10.842 -5.841 1.00 95.44 415 SER A O 1
ATOM 3156 N N . GLY A 1 416 ? -15.621 -11.358 -4.286 1.00 95.19 416 GLY A N 1
ATOM 3157 C CA . GLY A 1 416 ? -16.391 -10.806 -3.163 1.00 95.19 416 GLY A CA 1
ATOM 3158 C C . GLY A 1 416 ? -15.631 -10.748 -1.828 1.00 95.19 416 GLY A C 1
ATOM 3159 O O . GLY A 1 416 ? -14.653 -11.477 -1.632 1.00 95.19 416 GLY A O 1
ATOM 3160 N N . PRO A 1 417 ? -16.049 -9.880 -0.882 1.00 95.06 417 PRO A N 1
ATOM 3161 C CA . PRO A 1 417 ? -15.376 -9.692 0.408 1.00 95.06 417 PRO A CA 1
ATOM 3162 C C . PRO A 1 417 ? -15.436 -10.932 1.312 1.00 95.06 417 PRO A C 1
ATOM 3164 O O . PRO A 1 417 ? -14.600 -11.088 2.202 1.00 95.06 417 PRO A O 1
ATOM 3167 N N . GLU A 1 418 ? -16.396 -11.829 1.096 1.00 94.00 418 GLU A N 1
ATOM 3168 C CA . GLU A 1 418 ? -16.471 -13.128 1.762 1.00 94.00 418 GLU A CA 1
ATOM 3169 C C . GLU A 1 418 ? -15.329 -14.071 1.362 1.00 94.00 418 GLU A C 1
ATOM 3171 O O . GLU A 1 418 ? -15.028 -14.992 2.116 1.00 94.00 418 GLU A O 1
ATOM 3176 N N . LEU A 1 419 ? -14.652 -13.842 0.230 1.00 96.44 419 LEU A N 1
ATOM 3177 C CA . LEU A 1 419 ? -13.513 -14.646 -0.227 1.00 96.44 419 LEU A CA 1
ATOM 3178 C C . LEU A 1 419 ? -12.156 -14.159 0.298 1.00 96.44 419 LEU A C 1
ATOM 3180 O O . LEU A 1 419 ? -11.163 -14.863 0.123 1.00 96.44 419 LEU A O 1
ATOM 3184 N N . ILE A 1 420 ? -12.103 -13.037 1.025 1.00 95.12 420 ILE A N 1
ATOM 3185 C CA . ILE A 1 420 ? -10.916 -12.636 1.801 1.00 95.12 420 ILE A CA 1
ATOM 3186 C C . ILE A 1 420 ? -10.507 -13.807 2.722 1.00 95.12 420 ILE A C 1
ATOM 3188 O O . ILE A 1 420 ? -11.383 -14.369 3.390 1.00 95.12 420 ILE A O 1
ATOM 3192 N N . PRO A 1 421 ? -9.222 -14.211 2.768 1.00 95.31 421 PRO A N 1
ATOM 3193 C CA . PRO A 1 421 ? -8.762 -15.261 3.672 1.00 95.31 421 PRO A CA 1
ATOM 3194 C C . PRO A 1 421 ? -8.832 -14.797 5.131 1.00 95.31 421 PRO A C 1
ATOM 3196 O O . PRO A 1 421 ? -8.566 -13.631 5.434 1.00 95.31 421 PRO A O 1
ATOM 3199 N N . THR A 1 422 ? -9.158 -15.701 6.054 1.00 92.00 422 THR A N 1
ATOM 3200 C CA . THR A 1 422 ? -8.991 -15.421 7.489 1.00 92.00 422 THR A CA 1
ATOM 3201 C C . THR A 1 422 ? -7.498 -15.405 7.876 1.00 92.00 422 THR A C 1
ATOM 3203 O O . THR A 1 422 ? -6.658 -15.888 7.112 1.00 92.00 422 THR A O 1
ATOM 3206 N N . PRO A 1 423 ? -7.114 -14.871 9.055 1.00 87.06 423 PRO A N 1
ATOM 3207 C CA . PRO A 1 423 ? -5.732 -14.953 9.541 1.00 87.06 423 PRO A CA 1
ATOM 3208 C C . PRO A 1 423 ? -5.175 -16.382 9.611 1.00 87.06 423 PRO A C 1
ATOM 3210 O O . PRO A 1 423 ? -3.976 -16.572 9.452 1.00 87.06 423 PRO A O 1
ATOM 3213 N N . GLU A 1 424 ? -6.040 -17.371 9.835 1.00 90.62 424 GLU A N 1
ATOM 3214 C CA . GLU A 1 424 ? -5.702 -18.793 9.900 1.00 90.62 424 GLU A CA 1
ATOM 3215 C C . GLU A 1 424 ? -5.543 -19.398 8.491 1.00 90.62 424 GLU A C 1
ATOM 3217 O O . GLU A 1 424 ? -4.593 -20.126 8.226 1.00 90.62 424 GLU A O 1
ATOM 3222 N N . GLU A 1 425 ? -6.417 -19.034 7.549 1.00 94.88 425 GLU A N 1
ATOM 3223 C CA . GLU A 1 425 ? -6.330 -19.432 6.132 1.00 94.88 425 GLU A CA 1
ATOM 3224 C C . GLU A 1 425 ? -5.137 -18.808 5.390 1.00 94.88 425 GLU A C 1
ATOM 3226 O O . GLU A 1 425 ? -4.650 -19.359 4.407 1.00 94.88 425 GLU A O 1
ATOM 3231 N N . LEU A 1 426 ? -4.618 -17.680 5.877 1.00 91.50 426 LEU A N 1
ATOM 3232 C CA . LEU A 1 426 ? -3.335 -17.134 5.430 1.00 91.50 426 LEU A CA 1
ATOM 3233 C C . LEU A 1 426 ? -2.137 -18.035 5.807 1.00 91.50 426 LEU A C 1
ATOM 3235 O O . LEU A 1 426 ? -1.065 -17.905 5.211 1.00 91.50 426 LEU A O 1
ATOM 3239 N N . GLU A 1 427 ? -2.307 -18.956 6.761 1.00 91.00 427 GLU A N 1
ATOM 3240 C CA . GLU A 1 427 ? -1.328 -19.996 7.107 1.00 91.00 427 GLU A CA 1
ATOM 3241 C C . GLU A 1 427 ? -1.696 -21.383 6.525 1.00 91.00 427 GLU A C 1
ATOM 3243 O O . GLU A 1 427 ? -0.791 -22.198 6.326 1.00 91.00 427 GLU A O 1
ATOM 3248 N N . ASP A 1 428 ? -2.968 -21.608 6.152 1.00 95.31 428 ASP A N 1
ATOM 3249 C CA . ASP A 1 428 ? -3.495 -22.795 5.444 1.00 95.31 428 ASP A CA 1
ATOM 3250 C C . ASP A 1 428 ? -4.134 -22.440 4.068 1.00 95.31 428 ASP A C 1
ATOM 3252 O O . ASP A 1 428 ? -5.355 -22.255 3.954 1.00 95.31 428 ASP A O 1
ATOM 3256 N N . PRO A 1 429 ? -3.317 -22.368 2.993 1.00 95.81 429 PRO A N 1
ATOM 3257 C CA . PRO A 1 429 ? -3.774 -22.097 1.625 1.00 95.81 429 PRO A CA 1
ATOM 3258 C C . PRO A 1 429 ? -4.791 -23.105 1.072 1.00 95.81 429 PRO A C 1
ATOM 3260 O O . PRO A 1 429 ? -5.627 -22.748 0.237 1.00 95.81 429 PRO A O 1
ATOM 3263 N N . ASP A 1 430 ? -4.727 -24.363 1.516 1.00 97.00 430 ASP A N 1
ATOM 3264 C CA . ASP A 1 430 ? -5.552 -25.450 0.987 1.00 97.00 430 ASP A CA 1
ATOM 3265 C C . ASP A 1 430 ? -6.969 -25.400 1.581 1.00 97.00 430 ASP A C 1
ATOM 3267 O O . ASP A 1 430 ? -7.955 -2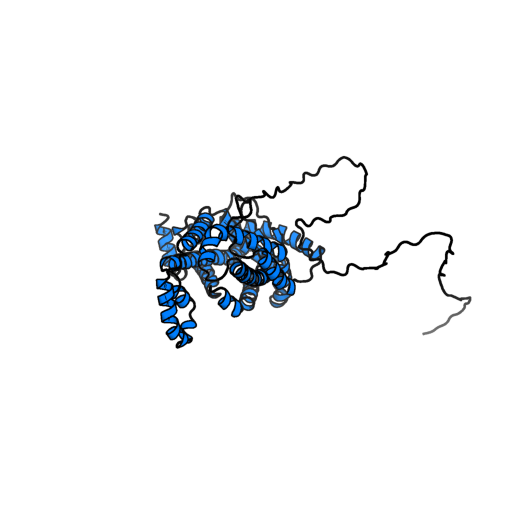5.597 0.861 1.00 97.00 430 ASP A O 1
ATOM 3271 N N . ALA A 1 431 ? -7.098 -25.033 2.863 1.00 97.06 431 ALA A N 1
ATOM 3272 C CA . ALA A 1 431 ? -8.384 -24.720 3.483 1.00 97.06 431 ALA A CA 1
ATOM 3273 C C . ALA A 1 431 ? -9.087 -23.545 2.781 1.00 97.06 431 ALA A C 1
ATOM 3275 O O . ALA A 1 431 ? -10.287 -23.645 2.482 1.00 97.06 431 ALA A O 1
ATOM 3276 N N . TRP A 1 432 ? -8.344 -22.478 2.448 1.00 97.94 432 TRP A N 1
ATOM 3277 C CA . TRP A 1 432 ? -8.880 -21.351 1.680 1.00 97.94 432 TRP A CA 1
ATOM 3278 C C . TRP A 1 432 ? -9.371 -21.783 0.300 1.00 97.94 432 TRP A C 1
ATOM 3280 O O . TRP A 1 432 ? -10.519 -21.514 -0.052 1.00 97.94 432 TRP A O 1
ATOM 3290 N N . ALA A 1 433 ? -8.539 -22.489 -0.474 1.00 96.75 433 ALA A N 1
ATOM 3291 C CA . ALA A 1 433 ? -8.892 -22.922 -1.825 1.00 96.75 433 ALA A CA 1
ATOM 3292 C C . ALA A 1 433 ? -10.141 -23.820 -1.818 1.00 96.75 433 ALA A C 1
ATOM 3294 O O . ALA A 1 433 ? -11.064 -23.626 -2.616 1.00 96.75 433 ALA A O 1
ATOM 3295 N N . ALA A 1 434 ? -10.238 -24.735 -0.847 1.00 95.94 434 ALA A N 1
ATOM 3296 C CA . ALA A 1 434 ? -11.419 -25.567 -0.651 1.00 95.94 434 ALA A CA 1
ATOM 3297 C C . ALA A 1 434 ? -12.673 -24.746 -0.283 1.00 95.94 434 ALA A C 1
ATOM 3299 O O . ALA A 1 434 ? -13.781 -25.105 -0.691 1.00 95.94 434 ALA A O 1
ATOM 3300 N N . ARG A 1 435 ? -12.538 -23.646 0.473 1.00 96.25 435 ARG A N 1
ATOM 3301 C CA . ARG A 1 435 ? -13.646 -22.723 0.775 1.00 96.25 435 ARG A CA 1
ATOM 3302 C C . ARG A 1 435 ? -14.052 -21.896 -0.443 1.00 96.25 435 ARG A C 1
ATOM 3304 O O . ARG A 1 435 ? -15.242 -21.844 -0.747 1.00 96.25 435 ARG A O 1
ATOM 3311 N N . ALA A 1 436 ? -13.093 -21.310 -1.156 1.00 94.94 436 ALA A N 1
ATOM 3312 C CA . ALA A 1 436 ? -13.333 -20.528 -2.364 1.00 94.94 436 ALA A CA 1
ATOM 3313 C C . ALA A 1 436 ? -14.014 -21.368 -3.455 1.00 94.94 436 ALA A C 1
ATOM 3315 O O . ALA A 1 436 ? -14.954 -20.899 -4.096 1.00 94.94 436 ALA A O 1
ATOM 3316 N N . ALA A 1 437 ? -13.626 -22.639 -3.609 1.00 91.12 437 ALA A N 1
ATOM 3317 C CA . ALA A 1 437 ? -14.301 -23.585 -4.496 1.00 91.12 437 ALA A CA 1
ATOM 3318 C C . ALA A 1 437 ? -15.783 -23.792 -4.129 1.00 91.12 437 ALA A C 1
ATOM 3320 O O . ALA A 1 437 ? -16.632 -23.717 -5.010 1.00 91.12 437 ALA A O 1
ATOM 3321 N N . ARG A 1 438 ? -16.116 -23.980 -2.841 1.00 91.69 438 ARG A N 1
ATOM 3322 C CA . ARG A 1 438 ? -17.510 -24.155 -2.374 1.00 91.69 438 ARG A CA 1
ATOM 3323 C C . ARG A 1 438 ? -18.375 -22.894 -2.474 1.00 91.69 438 ARG A C 1
ATOM 3325 O O . ARG A 1 438 ? -19.591 -23.013 -2.482 1.00 91.69 438 ARG A O 1
ATOM 3332 N N . ALA A 1 439 ? -17.766 -21.712 -2.492 1.00 85.88 439 ALA A N 1
ATOM 3333 C CA . ALA A 1 439 ? -18.465 -20.429 -2.593 1.00 85.88 439 ALA A CA 1
ATOM 3334 C C . ALA A 1 439 ? -18.636 -19.934 -4.045 1.00 85.88 439 ALA A C 1
ATOM 3336 O O . ALA A 1 439 ? -19.261 -18.902 -4.268 1.00 85.88 439 ALA A O 1
ATOM 3337 N N . THR A 1 440 ? -18.076 -20.649 -5.027 1.00 78.81 440 THR A N 1
ATOM 3338 C CA . THR A 1 440 ? -18.096 -20.289 -6.459 1.00 78.81 440 THR A CA 1
ATOM 3339 C C . THR A 1 440 ? -18.560 -21.452 -7.350 1.00 78.81 440 THR A C 1
ATOM 3341 O O . THR A 1 440 ? -18.169 -21.534 -8.517 1.00 78.81 440 THR A O 1
ATOM 3344 N N . ALA A 1 441 ? -19.366 -22.355 -6.783 1.00 70.06 441 ALA A N 1
ATOM 3345 C CA . ALA A 1 441 ? -19.968 -23.527 -7.421 1.00 70.06 441 ALA A CA 1
ATOM 3346 C C . ALA A 1 441 ? -21.489 -23.530 -7.202 1.00 70.06 441 ALA A C 1
ATOM 3348 O O . ALA A 1 441 ? -22.194 -23.975 -8.133 1.00 70.06 441 ALA A O 1
#